Protein AF-A0A930W1B8-F1 (afdb_monomer)

Mean predicted aligned error: 15.98 Å

Organism: NCBI:txid1383

Structure (mmCIF, N/CA/C/O backbone):
data_AF-A0A930W1B8-F1
#
_entry.id   AF-A0A930W1B8-F1
#
loop_
_atom_site.group_PDB
_atom_site.id
_atom_site.type_symbol
_atom_site.label_atom_id
_atom_site.label_alt_id
_atom_site.label_comp_id
_atom_site.label_asym_id
_atom_site.label_entity_id
_atom_site.label_seq_id
_atom_site.pdbx_PDB_ins_code
_atom_site.Cartn_x
_atom_site.Cartn_y
_atom_site.Cartn_z
_atom_site.occupancy
_atom_site.B_iso_or_equiv
_atom_site.auth_seq_id
_atom_site.auth_comp_id
_atom_site.auth_asym_id
_atom_site.auth_atom_id
_atom_site.pdbx_PDB_model_num
ATOM 1 N N . HIS A 1 1 ? -18.025 -25.673 4.861 1.00 32.97 1 HIS A N 1
ATOM 2 C CA . HIS A 1 1 ? -18.994 -24.627 4.471 1.00 32.97 1 HIS A CA 1
ATOM 3 C C . HIS A 1 1 ? -20.123 -24.530 5.494 1.00 32.97 1 HIS A C 1
ATOM 5 O O . HIS A 1 1 ? -21.089 -25.280 5.406 1.00 32.97 1 HIS A O 1
ATOM 11 N N . ARG A 1 2 ? -20.009 -23.642 6.493 1.00 29.73 2 ARG A N 1
ATOM 12 C CA . ARG A 1 2 ? -21.179 -23.238 7.289 1.00 29.73 2 ARG A CA 1
ATOM 13 C C . ARG A 1 2 ? -22.030 -22.339 6.389 1.00 29.73 2 ARG A C 1
ATOM 15 O O . ARG A 1 2 ? -21.543 -21.309 5.940 1.00 29.73 2 ARG A O 1
ATOM 22 N N . LYS A 1 3 ? -23.265 -22.750 6.087 1.00 37.66 3 LYS A N 1
ATOM 23 C CA . LYS A 1 3 ? -24.282 -21.886 5.468 1.00 37.66 3 LYS A CA 1
ATOM 24 C C . LYS A 1 3 ? -24.733 -20.862 6.517 1.00 37.66 3 LYS A C 1
ATOM 26 O O . LYS A 1 3 ? -25.781 -21.028 7.129 1.00 37.66 3 LYS A O 1
ATOM 31 N N . GLY A 1 4 ? -23.884 -19.879 6.801 1.00 34.31 4 GLY A N 1
ATOM 32 C CA . GLY A 1 4 ? -24.271 -18.687 7.548 1.00 34.31 4 GLY A CA 1
ATOM 33 C C . GLY A 1 4 ? -24.991 -17.742 6.597 1.00 34.31 4 GLY A C 1
ATOM 34 O O . GLY A 1 4 ? -24.525 -17.523 5.480 1.00 34.31 4 GLY A O 1
ATOM 35 N N . HIS A 1 5 ? -26.146 -17.230 7.005 1.00 37.12 5 HIS A N 1
ATOM 36 C CA . HIS A 1 5 ? -26.790 -16.131 6.301 1.00 37.12 5 HIS A CA 1
ATOM 37 C C . HIS A 1 5 ? -25.905 -14.896 6.529 1.00 37.12 5 HIS A C 1
ATOM 39 O O . HIS A 1 5 ? -25.802 -14.418 7.655 1.00 37.12 5 HIS A O 1
ATOM 45 N N . VAL A 1 6 ? -25.163 -14.468 5.505 1.00 39.34 6 VAL A N 1
ATOM 46 C CA . VAL A 1 6 ? -24.318 -13.270 5.579 1.00 39.34 6 VAL A CA 1
ATOM 47 C C . VAL A 1 6 ? -25.217 -12.079 5.287 1.00 39.34 6 VAL A C 1
ATOM 49 O O . VAL A 1 6 ? -25.557 -11.831 4.133 1.00 39.34 6 VAL A O 1
ATOM 52 N N . THR A 1 7 ? -25.639 -11.372 6.331 1.00 43.88 7 THR A N 1
ATOM 53 C CA . THR A 1 7 ? -26.307 -10.079 6.176 1.00 43.88 7 THR A CA 1
ATOM 54 C C . THR A 1 7 ? -25.222 -8.999 6.152 1.00 43.88 7 THR A C 1
ATOM 56 O O . THR A 1 7 ? -24.446 -8.929 7.107 1.00 43.88 7 THR A O 1
ATOM 59 N N . PRO A 1 8 ? -25.110 -8.171 5.097 1.00 49.09 8 PRO A N 1
ATOM 60 C CA . PRO A 1 8 ? -24.122 -7.096 5.062 1.00 49.09 8 PRO A CA 1
ATOM 61 C C . PRO A 1 8 ? -24.407 -6.116 6.201 1.00 49.09 8 PRO A C 1
ATOM 63 O O . PRO A 1 8 ? -25.506 -5.574 6.267 1.00 49.09 8 PRO A O 1
ATOM 66 N N . LEU A 1 9 ? -23.448 -5.901 7.104 1.00 50.72 9 LEU A N 1
ATOM 67 C CA . LEU A 1 9 ? -23.672 -5.139 8.337 1.00 50.72 9 LEU A CA 1
ATOM 68 C C . LEU A 1 9 ? -24.147 -3.704 8.067 1.00 50.72 9 LEU A C 1
ATOM 70 O O . LEU A 1 9 ? -25.068 -3.239 8.726 1.00 50.72 9 LEU A O 1
ATOM 74 N N . ARG A 1 10 ? -23.583 -3.036 7.052 1.00 49.62 10 ARG A N 1
ATOM 75 C CA . ARG A 1 10 ? -24.021 -1.700 6.622 1.00 49.62 10 ARG A CA 1
ATOM 76 C C . ARG A 1 10 ? -25.482 -1.696 6.178 1.00 49.62 10 ARG A C 1
ATOM 78 O O . ARG A 1 10 ? -26.271 -0.911 6.680 1.00 49.62 10 ARG A O 1
ATOM 85 N N . LEU A 1 11 ? -25.854 -2.630 5.303 1.00 45.41 11 LEU A N 1
ATOM 86 C CA . LEU A 1 11 ? -27.231 -2.787 4.837 1.00 45.41 11 LEU A CA 1
ATOM 87 C C . LEU A 1 11 ? -28.169 -3.143 6.002 1.00 45.41 11 LEU A C 1
ATOM 89 O O . LEU A 1 11 ? -29.283 -2.647 6.072 1.00 45.41 11 LEU A O 1
ATOM 93 N N . ALA A 1 12 ? -27.725 -3.986 6.936 1.00 53.94 12 ALA A N 1
ATOM 94 C CA . ALA A 1 12 ? -28.495 -4.347 8.120 1.00 53.94 12 ALA A CA 1
ATOM 95 C C . ALA A 1 12 ? -28.700 -3.150 9.056 1.00 53.94 12 ALA A C 1
ATOM 97 O O . ALA A 1 12 ? -29.803 -2.980 9.565 1.00 53.94 12 ALA A O 1
ATOM 98 N N . ALA A 1 13 ? -27.673 -2.319 9.250 1.00 50.09 13 ALA A N 1
ATOM 99 C CA . ALA A 1 13 ? -27.745 -1.094 10.037 1.00 50.09 13 ALA A CA 1
ATOM 100 C C . ALA A 1 13 ? -28.664 -0.060 9.369 1.00 50.09 13 ALA A C 1
ATOM 102 O O . ALA A 1 13 ? -29.562 0.459 10.023 1.00 50.09 13 ALA A O 1
ATOM 103 N N . GLU A 1 14 ? -28.528 0.159 8.057 1.00 51.22 14 GLU A N 1
ATOM 104 C CA . GLU A 1 14 ? -29.413 1.036 7.277 1.00 51.22 14 GLU A CA 1
ATOM 105 C C . GLU A 1 14 ? -30.871 0.538 7.310 1.00 51.22 14 GLU A C 1
ATOM 107 O O . GLU A 1 14 ? -31.788 1.315 7.565 1.00 51.22 14 GLU A O 1
ATOM 112 N N . ILE A 1 15 ? -31.110 -0.768 7.140 1.00 52.81 15 ILE A N 1
ATOM 113 C CA . ILE A 1 15 ? -32.453 -1.367 7.226 1.00 52.81 15 ILE A CA 1
ATOM 114 C C . ILE A 1 15 ? -33.015 -1.276 8.646 1.00 52.81 15 ILE A C 1
ATOM 116 O O . ILE A 1 15 ? -34.201 -0.987 8.803 1.00 52.81 15 ILE A O 1
ATOM 120 N N . ALA A 1 16 ? -32.211 -1.531 9.682 1.00 52.22 16 ALA A N 1
ATOM 121 C CA . ALA A 1 16 ? -32.637 -1.426 11.076 1.00 52.22 16 ALA A CA 1
ATOM 122 C C . ALA A 1 16 ? -33.011 0.017 11.427 1.00 52.22 16 ALA A C 1
ATOM 124 O O . ALA A 1 16 ? -34.062 0.242 12.025 1.00 52.22 16 ALA A O 1
ATOM 125 N N . HIS A 1 17 ? -32.216 0.978 10.963 1.00 47.53 17 HIS A N 1
ATOM 126 C CA . HIS A 1 17 ? -32.459 2.403 11.123 1.00 47.53 17 HIS A CA 1
ATOM 127 C C . HIS A 1 17 ? -33.737 2.856 10.387 1.00 47.53 17 HIS A C 1
ATOM 129 O O . HIS A 1 17 ? -34.634 3.441 10.993 1.00 47.53 17 HIS A O 1
ATOM 135 N N . LEU A 1 18 ? -33.922 2.467 9.120 1.00 50.47 18 LEU A N 1
ATOM 136 C CA . LEU A 1 18 ? -35.170 2.703 8.375 1.00 50.47 18 LEU A CA 1
ATOM 137 C C . LEU A 1 18 ? -36.383 2.017 9.035 1.00 50.47 18 LEU A C 1
ATOM 139 O O . LEU A 1 18 ? -37.495 2.553 9.056 1.00 50.47 18 LEU A O 1
ATOM 143 N N . SER A 1 19 ? -36.178 0.838 9.624 1.00 47.00 19 SER A N 1
ATOM 144 C CA . SER A 1 19 ? -37.201 0.102 10.378 1.00 47.00 19 SER A CA 1
ATOM 145 C C . SER A 1 19 ? -37.527 0.738 11.733 1.00 47.00 19 SER A C 1
ATOM 147 O O . SER A 1 19 ? -38.600 0.473 12.274 1.00 47.00 19 SER A O 1
ATOM 149 N N . ALA A 1 20 ? -36.620 1.533 12.306 1.00 48.44 20 ALA A N 1
ATOM 150 C CA . ALA A 1 20 ? -36.848 2.319 13.515 1.00 48.44 20 ALA A CA 1
ATOM 151 C C . ALA A 1 20 ? -37.601 3.618 13.182 1.00 48.44 20 ALA A C 1
ATOM 153 O O . ALA A 1 20 ? -38.610 3.917 13.821 1.00 48.44 20 ALA A O 1
ATOM 154 N N . LEU A 1 21 ? -37.212 4.310 12.105 1.00 46.50 21 LEU A N 1
ATOM 155 C CA . LEU A 1 21 ? -37.896 5.508 11.598 1.00 46.50 21 LEU A CA 1
ATOM 156 C C . LEU A 1 21 ? -39.360 5.242 11.217 1.00 46.50 21 LEU A C 1
ATOM 158 O O . LEU A 1 21 ? -40.234 6.052 11.505 1.00 46.50 21 LEU A O 1
ATOM 162 N N . THR A 1 22 ? -39.649 4.080 10.626 1.00 46.53 22 THR A N 1
ATOM 163 C CA . THR A 1 22 ? -41.021 3.665 10.266 1.00 46.53 22 THR A CA 1
ATOM 164 C C . THR A 1 22 ? -41.880 3.231 11.460 1.00 46.53 22 THR A C 1
ATOM 166 O O . THR A 1 22 ? -43.101 3.140 11.328 1.00 46.53 22 THR A O 1
ATOM 169 N N . ARG A 1 23 ? -41.271 2.971 12.628 1.00 45.44 23 ARG A N 1
ATOM 170 C CA . ARG A 1 23 ? -41.986 2.743 13.899 1.00 45.44 23 ARG A CA 1
ATOM 171 C C . ARG A 1 23 ? -42.258 4.042 14.662 1.00 45.44 23 ARG A C 1
ATOM 173 O O . ARG A 1 23 ? -43.143 4.049 15.517 1.00 45.44 23 ARG A O 1
ATOM 180 N N . GLY A 1 24 ? -41.539 5.122 14.347 1.00 40.62 24 GLY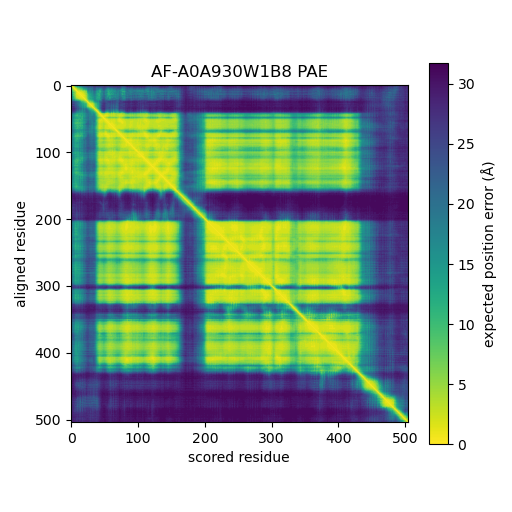 A N 1
ATOM 181 C CA . GLY A 1 24 ? -41.908 6.489 14.714 1.00 40.62 24 GLY A CA 1
ATOM 182 C C . GLY A 1 24 ? -43.128 6.962 13.916 1.00 40.62 24 GLY A C 1
ATOM 183 O O . GLY A 1 24 ? -43.413 6.450 12.835 1.00 40.62 24 GLY A O 1
ATOM 184 N N . SER A 1 25 ? -43.901 7.908 14.460 1.00 41.97 25 SER A N 1
ATOM 185 C CA . SER A 1 25 ? -45.129 8.404 13.819 1.00 41.97 25 SER A CA 1
ATOM 186 C C . SER A 1 25 ? -44.879 8.814 12.361 1.00 41.97 25 SER A C 1
ATOM 188 O O . SER A 1 25 ? -44.047 9.679 12.093 1.00 41.97 25 SER A O 1
ATOM 190 N N . PHE A 1 26 ? -45.658 8.253 11.426 1.00 40.03 26 PHE A N 1
ATOM 191 C CA . PHE A 1 26 ? -45.631 8.559 9.983 1.00 40.03 26 PHE A CA 1
ATOM 192 C C . PHE A 1 26 ? -45.666 10.065 9.661 1.00 40.03 26 PHE A C 1
ATOM 194 O O . PHE A 1 26 ? -45.230 10.484 8.591 1.00 40.03 26 PHE A O 1
ATOM 201 N N . THR A 1 27 ? -46.188 10.882 10.575 1.00 44.50 27 THR A N 1
ATOM 202 C CA . THR A 1 27 ? -46.293 12.336 10.422 1.00 44.50 27 THR A CA 1
ATOM 203 C C . THR A 1 27 ? -44.948 13.058 10.507 1.00 44.50 27 THR A C 1
ATOM 205 O O . THR A 1 27 ? -44.794 14.088 9.862 1.00 44.50 27 THR A O 1
ATOM 208 N N . ASP A 1 28 ? -43.980 12.525 11.257 1.00 40.97 28 ASP A N 1
ATOM 209 C CA . ASP A 1 28 ? -42.672 13.166 11.469 1.00 40.97 28 ASP A CA 1
ATOM 210 C C . ASP A 1 28 ? -41.687 12.818 10.339 1.00 40.97 28 ASP A C 1
ATOM 212 O O . ASP A 1 28 ? -40.976 13.676 9.816 1.00 40.97 28 ASP A O 1
ATOM 216 N N . ALA A 1 29 ? -41.734 11.568 9.864 1.00 40.75 29 ALA A N 1
ATOM 217 C CA . ALA A 1 29 ? -40.941 11.099 8.726 1.00 40.75 29 ALA A CA 1
ATOM 218 C C . ALA A 1 29 ? -41.347 11.778 7.402 1.00 40.75 29 ALA A C 1
ATOM 220 O O . ALA A 1 29 ? -40.489 12.139 6.597 1.00 40.75 29 ALA A O 1
ATOM 221 N N . ALA A 1 30 ? -42.649 12.008 7.188 1.00 39.91 30 ALA A N 1
ATOM 222 C CA . ALA A 1 30 ? -43.148 12.720 6.011 1.00 39.91 30 ALA A CA 1
ATOM 223 C C . ALA A 1 30 ? -42.804 14.223 6.037 1.00 39.91 30 ALA A C 1
ATOM 225 O O . ALA A 1 30 ? -42.541 14.807 4.986 1.00 39.91 30 ALA A O 1
ATOM 226 N N . ALA A 1 31 ? -42.757 14.840 7.224 1.00 41.16 31 ALA A N 1
ATOM 227 C CA . ALA A 1 31 ? -42.352 16.234 7.392 1.00 41.16 31 ALA A CA 1
ATOM 228 C C . ALA A 1 31 ? -40.847 16.439 7.130 1.00 41.16 31 ALA A C 1
ATOM 230 O O . ALA A 1 31 ? -40.484 17.394 6.444 1.00 41.16 31 ALA A O 1
ATOM 231 N N . LYS A 1 32 ? -39.987 15.511 7.584 1.00 41.78 32 LYS A N 1
ATOM 232 C CA . LYS A 1 32 ? -38.547 15.491 7.252 1.00 41.78 32 LYS A CA 1
ATOM 233 C C . LYS A 1 32 ? -38.288 15.256 5.755 1.00 41.78 32 LYS A C 1
ATOM 235 O O . LYS A 1 32 ? -37.392 15.873 5.197 1.00 41.78 32 LYS A O 1
ATOM 240 N N . MET A 1 33 ? -39.090 14.423 5.082 1.00 40.28 33 MET A N 1
ATOM 241 C CA . MET A 1 33 ? -38.938 14.149 3.640 1.00 40.28 33 MET A CA 1
ATOM 242 C C . MET A 1 33 ? -39.377 15.298 2.712 1.00 40.28 33 MET A C 1
ATOM 244 O O . MET A 1 33 ? -38.914 15.353 1.576 1.00 40.28 33 MET A O 1
ATOM 248 N N . MET A 1 34 ? -40.282 16.187 3.144 1.00 38.00 34 MET A N 1
ATOM 249 C CA . MET A 1 34 ? -40.834 17.267 2.300 1.00 38.00 34 MET A CA 1
ATOM 250 C C . MET A 1 34 ? -40.211 18.655 2.544 1.00 38.00 34 MET A C 1
ATOM 252 O O . MET A 1 34 ? -40.557 19.609 1.844 1.00 38.00 34 MET A O 1
ATOM 256 N N . GLY A 1 35 ? -39.304 18.800 3.514 1.00 32.03 35 GLY A N 1
ATOM 257 C CA . GLY A 1 35 ? -38.585 20.049 3.768 1.00 32.03 35 GLY A CA 1
ATOM 258 C C . GLY A 1 35 ? -37.307 20.155 2.934 1.00 32.03 35 GLY A C 1
ATOM 259 O O . GLY A 1 35 ? -36.418 19.329 3.072 1.00 32.03 35 GLY A O 1
ATOM 260 N N . PHE A 1 36 ? -37.171 21.205 2.118 1.00 31.44 36 PHE A N 1
ATOM 261 C CA . PHE A 1 36 ? -35.906 21.619 1.480 1.00 31.44 36 PHE A CA 1
ATOM 262 C C . PHE A 1 36 ? -34.917 22.234 2.505 1.00 31.44 36 PHE A C 1
ATOM 264 O O . PHE A 1 36 ? -34.401 23.333 2.310 1.00 31.44 36 PHE A O 1
ATOM 271 N N . GLY A 1 37 ? -34.703 21.559 3.634 1.00 29.80 37 GLY A N 1
ATOM 272 C CA . GLY A 1 37 ? -33.578 21.767 4.550 1.00 29.80 37 GLY A CA 1
ATOM 273 C C . GLY A 1 37 ? -32.699 20.521 4.495 1.00 29.80 37 GLY A C 1
ATOM 274 O O . GLY A 1 37 ? -33.227 19.464 4.162 1.00 29.80 37 GLY A O 1
ATOM 275 N N . ASP A 1 38 ? -31.391 20.666 4.731 1.00 32.22 38 ASP A N 1
ATOM 276 C CA . ASP A 1 38 ? -30.378 19.604 4.616 1.00 32.22 38 ASP A CA 1
ATOM 277 C C . ASP A 1 38 ? -30.949 18.204 4.864 1.00 32.22 38 ASP A C 1
ATOM 279 O O . ASP A 1 38 ? -31.462 17.911 5.944 1.00 32.22 38 ASP A O 1
ATOM 283 N N . LEU A 1 39 ? -30.848 17.335 3.856 1.00 35.06 39 LEU A N 1
ATOM 284 C CA . LEU A 1 39 ? -31.043 15.897 4.013 1.00 35.06 39 LEU A CA 1
ATOM 285 C C . LEU A 1 39 ? -29.885 15.360 4.871 1.00 35.06 39 LEU A C 1
ATOM 287 O O . LEU A 1 39 ? -29.011 14.650 4.375 1.00 35.06 39 LEU A O 1
ATOM 291 N N . SER A 1 40 ? -29.840 15.729 6.153 1.00 41.69 40 SER A N 1
ATOM 292 C CA . SER A 1 40 ? -29.039 15.033 7.143 1.00 41.69 40 SER A CA 1
ATOM 293 C C . SER A 1 40 ? -29.700 13.674 7.333 1.00 41.69 40 SER A C 1
ATOM 295 O O . SER A 1 40 ? -30.718 13.513 8.006 1.00 41.69 40 SER A O 1
ATOM 297 N N . PHE A 1 41 ? -29.180 12.679 6.622 1.00 52.34 41 PHE A N 1
ATOM 298 C CA . PHE A 1 41 ? -29.508 11.294 6.909 1.00 52.34 41 PHE A CA 1
ATOM 299 C C . PHE A 1 41 ? -29.169 11.052 8.385 1.00 52.34 41 PHE A C 1
ATOM 301 O O . PHE A 1 41 ? -28.015 11.217 8.776 1.00 52.34 41 PHE A O 1
ATOM 308 N N . ASP A 1 42 ? -30.177 10.724 9.201 1.00 62.50 42 ASP A N 1
ATOM 309 C CA . ASP A 1 42 ? -29.968 10.308 10.590 1.00 62.50 42 ASP A CA 1
ATOM 310 C C . ASP A 1 42 ? -28.908 9.174 10.586 1.00 62.50 42 ASP A C 1
ATOM 312 O O . ASP A 1 42 ? -28.970 8.254 9.758 1.00 62.50 42 ASP A O 1
ATOM 316 N N . LEU A 1 43 ? -27.880 9.299 11.433 1.00 76.88 43 LEU A N 1
ATOM 317 C CA . LEU A 1 43 ? -26.720 8.404 11.424 1.00 76.88 43 LEU A CA 1
ATOM 318 C C . LEU A 1 43 ? -27.112 7.011 11.938 1.00 76.88 43 LEU A C 1
ATOM 320 O O . LEU A 1 43 ? -27.993 6.886 12.790 1.00 76.88 43 LEU A O 1
ATOM 324 N N . PRO A 1 44 ? -26.480 5.933 11.437 1.00 82.12 44 PRO A N 1
ATOM 325 C CA . PRO A 1 44 ? -26.893 4.580 11.780 1.00 82.12 44 PRO A CA 1
ATOM 326 C C . PRO A 1 44 ? -26.648 4.298 13.266 1.00 82.12 44 PRO A C 1
ATOM 328 O O . PRO A 1 44 ? -25.505 4.227 13.718 1.00 82.12 44 PRO A O 1
ATOM 331 N N . CYS A 1 45 ? -27.733 4.091 14.012 1.00 85.44 45 CYS A N 1
ATOM 332 C CA . CYS A 1 45 ? -27.714 3.794 15.439 1.00 85.44 45 CYS A CA 1
ATOM 333 C C . CYS A 1 45 ? -28.671 2.650 15.800 1.00 85.44 45 CYS A C 1
ATOM 335 O O . CYS A 1 45 ? -29.661 2.392 15.106 1.00 85.44 45 CYS A O 1
ATOM 337 N N . PHE A 1 46 ? -28.366 1.933 16.879 1.00 84.69 46 PHE A N 1
ATOM 338 C CA . PHE A 1 46 ? -29.247 0.917 17.451 1.00 84.69 46 PHE A CA 1
ATOM 339 C C . PHE A 1 46 ? -29.044 0.796 18.964 1.00 84.69 46 PHE A C 1
ATOM 341 O O . PHE A 1 46 ? -27.984 1.124 19.487 1.00 84.69 46 PHE A O 1
ATOM 348 N N . GLU A 1 47 ? -30.057 0.293 19.668 1.00 86.00 47 GLU A N 1
ATOM 349 C CA . GLU A 1 47 ? -29.994 0.070 21.115 1.00 86.00 47 GLU A CA 1
ATOM 350 C C . GLU A 1 47 ? -29.691 -1.396 21.446 1.00 86.00 47 GLU A C 1
ATOM 352 O O . GLU A 1 47 ? -30.256 -2.321 20.851 1.00 86.00 47 GLU A O 1
ATOM 357 N N . MET A 1 48 ? -28.832 -1.621 22.440 1.00 81.75 48 MET A N 1
ATOM 358 C CA . MET A 1 48 ? -28.559 -2.946 22.995 1.00 81.75 48 MET A CA 1
ATOM 359 C C . MET A 1 48 ? -28.316 -2.848 24.503 1.00 81.75 48 MET A C 1
ATOM 361 O O . MET A 1 48 ? -27.411 -2.145 24.925 1.00 81.75 48 MET A O 1
ATOM 365 N N . GLN A 1 49 ? -29.081 -3.592 25.315 1.00 76.12 49 GLN A N 1
ATOM 366 C CA . GLN A 1 49 ? -28.902 -3.656 26.781 1.00 76.12 49 GLN A CA 1
ATOM 367 C C . GLN A 1 49 ? -28.781 -2.260 27.433 1.00 76.12 49 GLN A C 1
ATOM 369 O O . GLN A 1 49 ? -27.844 -1.984 28.174 1.00 76.12 49 GLN A O 1
ATOM 374 N N . ASP A 1 50 ? -29.737 -1.382 27.115 1.00 83.94 50 ASP A N 1
ATOM 375 C CA . ASP A 1 50 ? -29.828 0.019 27.552 1.00 83.94 50 ASP A CA 1
ATOM 376 C C . ASP A 1 50 ? -28.717 0.961 27.051 1.00 83.94 50 ASP A C 1
ATOM 378 O O . ASP A 1 50 ? -28.692 2.115 27.479 1.00 83.94 50 ASP A O 1
ATOM 382 N N . LEU A 1 51 ? -27.821 0.511 26.167 1.00 86.94 51 LEU A N 1
ATOM 383 C CA . LEU A 1 51 ? -26.784 1.332 25.535 1.00 86.94 51 LEU A CA 1
ATOM 384 C C . LEU A 1 51 ? -27.207 1.755 24.126 1.00 86.94 51 LEU A C 1
ATOM 386 O O . LEU A 1 51 ? -27.652 0.918 23.335 1.00 86.94 51 LEU A O 1
ATOM 390 N N . SER A 1 52 ? -27.014 3.033 23.803 1.00 90.12 52 SER A N 1
ATOM 391 C CA . SER A 1 52 ? -27.110 3.557 22.437 1.00 90.12 52 SER A CA 1
ATOM 392 C C . SER A 1 52 ? -25.786 3.336 21.701 1.00 90.12 52 SER A C 1
ATOM 394 O O . SER A 1 52 ? -24.739 3.811 22.148 1.00 90.12 52 SER A O 1
ATOM 396 N N . ILE A 1 53 ? -25.822 2.611 20.581 1.00 91.25 53 ILE A N 1
ATOM 397 C CA . ILE A 1 53 ? -24.646 2.284 19.769 1.00 91.25 53 ILE A CA 1
ATOM 398 C C . ILE A 1 53 ? -24.763 2.969 18.409 1.00 91.25 53 ILE A C 1
ATOM 400 O O . ILE A 1 53 ? -25.608 2.604 17.590 1.00 91.25 53 ILE A O 1
ATOM 404 N N . GLY A 1 54 ? -23.888 3.941 18.162 1.00 91.75 54 GLY A N 1
ATOM 405 C CA . GLY A 1 54 ? -23.677 4.547 16.853 1.00 91.75 54 GLY A CA 1
ATOM 406 C C . GLY A 1 54 ? -22.707 3.719 16.015 1.00 91.75 54 GLY A C 1
ATOM 407 O O . GLY A 1 54 ? -21.820 3.057 16.552 1.00 91.75 54 GLY A O 1
ATOM 408 N N . VAL A 1 55 ? -22.855 3.748 14.694 1.00 90.81 55 VAL A N 1
ATOM 409 C CA . VAL A 1 55 ? -21.957 3.057 13.761 1.00 90.81 55 VAL A CA 1
ATOM 410 C C . VAL A 1 55 ? -21.334 4.066 12.803 1.00 90.81 55 VAL A C 1
ATOM 412 O O . VAL A 1 55 ? -21.996 4.995 12.341 1.00 90.81 55 VAL A O 1
ATOM 415 N N . ALA A 1 56 ? -20.056 3.873 12.492 1.00 90.44 56 ALA A N 1
ATOM 416 C CA . ALA A 1 56 ? -19.354 4.616 11.457 1.00 90.44 56 ALA A CA 1
ATOM 417 C C . ALA A 1 56 ? -18.391 3.697 10.696 1.00 90.44 56 ALA A C 1
ATOM 419 O O . ALA A 1 56 ? -17.715 2.854 11.280 1.00 90.44 56 ALA A O 1
ATOM 420 N N . PHE A 1 57 ? -18.298 3.886 9.387 1.00 86.56 57 PHE A N 1
ATOM 421 C CA . PHE A 1 57 ? -17.396 3.164 8.489 1.00 86.56 57 PHE A CA 1
ATOM 422 C C . PHE A 1 57 ? -16.300 4.065 7.915 1.00 86.56 57 PHE A C 1
ATOM 424 O O . PHE A 1 57 ? -15.273 3.581 7.441 1.00 86.56 57 PHE A O 1
ATOM 431 N N . THR A 1 58 ? -16.508 5.384 7.944 1.00 86.31 58 THR A N 1
ATOM 432 C CA . THR A 1 58 ? -15.583 6.371 7.376 1.00 86.31 58 THR A CA 1
ATOM 433 C C . THR A 1 58 ? -15.291 7.501 8.358 1.00 86.31 58 THR A C 1
ATOM 435 O O . THR A 1 58 ? -16.070 7.773 9.272 1.00 86.31 58 THR A O 1
ATOM 438 N N . TYR A 1 59 ? -14.189 8.223 8.141 1.00 86.81 59 TYR A N 1
ATOM 439 C CA . TYR A 1 59 ? -13.890 9.431 8.918 1.00 86.81 59 TYR A CA 1
ATOM 440 C C . TYR A 1 59 ? -14.937 10.534 8.732 1.00 86.81 59 TYR A C 1
ATOM 442 O O . TYR A 1 59 ? -15.151 11.324 9.644 1.00 86.81 59 TYR A O 1
ATOM 450 N N . GLN A 1 60 ? -15.600 10.593 7.573 1.00 86.69 60 GLN A N 1
ATOM 451 C CA . GLN A 1 60 ? -16.683 11.550 7.341 1.00 86.69 60 GLN A CA 1
ATOM 452 C C . GLN A 1 60 ? -17.899 11.230 8.211 1.00 86.69 60 GLN A C 1
ATOM 454 O O . GLN A 1 60 ? -18.465 12.138 8.805 1.00 86.69 60 GLN A O 1
ATOM 459 N N . GLU A 1 61 ? -18.250 9.950 8.345 1.00 86.69 61 GLU A N 1
ATOM 460 C CA . GLU A 1 61 ? -19.321 9.514 9.248 1.00 86.69 61 GLU A CA 1
ATOM 461 C C . GLU A 1 61 ? -18.949 9.767 10.716 1.00 86.69 61 GLU A C 1
ATOM 463 O O . GLU A 1 61 ? -19.781 10.260 11.469 1.00 86.69 61 GLU A O 1
ATOM 468 N N . LEU A 1 62 ? -17.692 9.529 11.117 1.00 87.81 62 LEU A N 1
ATOM 469 C CA . LEU A 1 62 ? -17.212 9.899 12.457 1.00 87.81 62 LEU A CA 1
ATOM 470 C C . LEU A 1 62 ? -17.296 11.410 12.720 1.00 87.81 62 LEU A C 1
ATOM 472 O O . LEU A 1 62 ? -17.653 11.812 13.820 1.00 87.81 62 LEU A O 1
ATOM 476 N N . ASN A 1 63 ? -16.981 12.248 11.729 1.00 88.81 63 ASN A N 1
ATOM 477 C CA . ASN A 1 63 ? -17.141 13.697 11.862 1.00 88.81 63 ASN A CA 1
ATOM 478 C C . ASN A 1 63 ? -18.623 14.092 11.940 1.00 88.81 63 ASN A C 1
ATOM 480 O O . ASN A 1 63 ? -18.977 14.924 12.763 1.00 88.81 63 ASN A O 1
ATOM 484 N N . ALA A 1 64 ? -19.498 13.458 11.154 1.00 87.88 64 ALA A N 1
ATOM 485 C CA . ALA A 1 64 ? -20.935 13.728 11.196 1.00 87.88 64 ALA A CA 1
ATOM 486 C C . ALA A 1 64 ? -21.545 13.439 12.579 1.00 87.88 64 ALA A C 1
ATOM 488 O O . ALA A 1 64 ? -22.460 14.142 13.002 1.00 87.88 64 ALA A O 1
ATOM 489 N N . TRP A 1 65 ? -21.010 12.455 13.312 1.00 87.75 65 TRP A N 1
ATOM 490 C CA . TRP A 1 65 ? -21.393 12.181 14.702 1.00 87.75 65 TRP A CA 1
ATOM 491 C C . TRP A 1 65 ? -21.069 13.325 15.675 1.00 87.75 65 TRP A C 1
ATOM 493 O O . TRP A 1 65 ? -21.673 13.389 16.739 1.00 87.75 65 TRP A O 1
ATOM 503 N N . LYS A 1 66 ? -20.152 14.235 15.328 1.00 85.25 66 LYS A N 1
ATOM 504 C CA . LYS A 1 66 ? -19.838 15.431 16.130 1.00 85.25 66 LYS A CA 1
ATOM 505 C C . LYS A 1 66 ? -20.795 16.586 15.866 1.00 85.25 66 LYS A C 1
ATOM 507 O O . LYS A 1 66 ? -21.054 17.386 16.756 1.00 85.25 66 LYS A O 1
ATOM 512 N N . ASP A 1 67 ? -21.301 16.658 14.640 1.00 82.81 67 ASP A N 1
ATOM 513 C CA . ASP A 1 67 ? -22.143 17.758 14.169 1.00 82.81 67 ASP A CA 1
ATOM 514 C C . ASP A 1 67 ? -23.645 17.496 14.393 1.00 82.81 67 ASP A C 1
ATOM 516 O O . ASP A 1 67 ? -24.473 18.375 14.156 1.00 82.81 67 ASP A O 1
ATOM 520 N N . THR A 1 68 ? -24.013 16.284 14.815 1.00 81.75 68 THR A N 1
ATOM 521 C CA . THR A 1 68 ? -25.404 15.873 15.044 1.00 81.75 68 THR A CA 1
ATOM 522 C C . THR A 1 68 ? -25.862 16.143 16.479 1.00 81.75 68 THR A C 1
ATOM 524 O O . THR A 1 68 ? -25.085 16.062 17.425 1.00 81.75 68 THR A O 1
ATOM 527 N N . ASP A 1 69 ? -27.165 16.372 16.653 1.00 76.88 69 ASP A N 1
ATOM 528 C CA . ASP A 1 69 ? -27.811 16.426 17.974 1.00 76.88 69 ASP A CA 1
ATOM 529 C C . ASP A 1 69 ? -28.034 15.020 18.580 1.00 76.88 69 ASP A C 1
ATOM 531 O O . ASP A 1 69 ? -28.488 14.886 19.719 1.00 76.88 69 ASP A O 1
ATOM 535 N N . GLN A 1 70 ? -27.768 13.955 17.813 1.00 79.00 70 GLN A N 1
ATOM 536 C CA . GLN A 1 70 ? -27.887 12.572 18.276 1.00 79.00 70 GLN A CA 1
ATOM 537 C C . GLN A 1 70 ? -26.716 12.186 19.189 1.00 79.00 70 GLN A C 1
ATOM 539 O O . GLN A 1 70 ? -25.559 12.417 18.854 1.00 79.00 70 GLN A O 1
ATOM 544 N N . SER A 1 71 ? -27.003 11.511 20.305 1.00 82.44 71 SER A N 1
ATOM 545 C CA . SER A 1 71 ? -25.977 10.969 21.201 1.00 82.44 71 SER A CA 1
ATOM 546 C C . SER A 1 71 ? -25.906 9.440 21.150 1.00 82.44 71 SER A C 1
ATOM 548 O O . SER A 1 71 ? -26.916 8.737 21.032 1.00 82.44 71 SER A O 1
ATOM 550 N N . ALA A 1 72 ? -24.687 8.920 21.268 1.00 88.94 72 ALA A N 1
ATOM 551 C CA . ALA A 1 72 ? -24.410 7.498 21.416 1.00 88.94 72 ALA A CA 1
ATOM 552 C C . ALA A 1 72 ? -23.530 7.270 22.650 1.00 88.94 72 ALA A C 1
ATOM 554 O O . ALA A 1 72 ? -22.584 8.022 22.887 1.00 88.94 72 ALA A O 1
ATOM 555 N N . ASP A 1 73 ? -23.823 6.221 23.419 1.00 91.50 73 ASP A N 1
ATOM 556 C CA . ASP A 1 73 ? -22.981 5.797 24.544 1.00 91.50 73 ASP A CA 1
ATOM 557 C C . ASP A 1 73 ? -21.688 5.141 24.039 1.00 91.50 73 ASP A C 1
ATOM 559 O O . ASP A 1 73 ? -20.636 5.244 24.674 1.00 91.50 73 ASP A O 1
ATOM 563 N N . ILE A 1 74 ? -21.788 4.454 22.893 1.00 92.94 74 ILE A N 1
ATOM 564 C CA . ILE A 1 74 ? -20.690 3.775 22.207 1.00 92.94 74 ILE A CA 1
ATOM 565 C C . ILE A 1 74 ? -20.747 4.102 20.717 1.00 92.94 74 ILE A C 1
ATOM 567 O O . ILE A 1 74 ? -21.784 3.946 20.074 1.00 92.94 74 ILE A O 1
ATOM 571 N N . LEU A 1 75 ? -19.605 4.456 20.142 1.00 94.12 75 LEU A N 1
ATOM 572 C CA . LEU A 1 75 ? -19.406 4.612 18.712 1.00 94.12 75 LEU A CA 1
ATOM 573 C C . LEU A 1 75 ? -18.559 3.454 18.173 1.00 94.12 75 LEU A C 1
ATOM 575 O O . LEU A 1 75 ? -17.363 3.336 18.450 1.00 94.12 75 LEU A O 1
ATOM 579 N N . LEU A 1 76 ? -19.196 2.582 17.396 1.00 94.00 76 LEU A N 1
ATOM 580 C CA . LEU A 1 76 ? -18.555 1.466 16.716 1.00 94.00 76 LEU A CA 1
ATOM 581 C C . LEU A 1 76 ? -17.981 1.940 15.376 1.00 94.00 76 LEU A C 1
ATOM 583 O O . LEU A 1 76 ? -18.721 2.164 14.417 1.00 94.00 76 LEU A O 1
ATOM 587 N N . TYR A 1 77 ? -16.658 2.053 15.299 1.00 93.94 77 TYR A N 1
ATOM 588 C CA . TYR A 1 77 ? -15.948 2.367 14.064 1.00 93.94 77 TYR A CA 1
ATOM 589 C C . TYR A 1 77 ? -15.457 1.090 13.380 1.00 93.94 77 TYR A C 1
ATOM 591 O O . TYR A 1 77 ? -14.655 0.340 13.930 1.00 93.94 77 TYR A O 1
ATOM 599 N N . LEU A 1 78 ? -15.923 0.840 12.162 1.00 91.94 78 LEU A N 1
ATOM 600 C CA . LEU A 1 78 ? -15.556 -0.325 11.365 1.00 91.94 78 LEU A CA 1
ATOM 601 C C . LEU A 1 78 ? -14.761 0.138 10.153 1.00 91.94 78 LEU A C 1
ATOM 603 O O . LEU A 1 78 ? -15.335 0.524 9.135 1.00 91.94 78 LEU A O 1
ATOM 607 N N . SER A 1 79 ? -13.436 0.108 10.270 1.00 88.19 79 SER A N 1
ATOM 608 C CA . SER A 1 79 ? -12.565 0.621 9.217 1.00 88.19 79 SER A CA 1
ATOM 609 C C . SER A 1 79 ? -12.689 -0.220 7.948 1.00 88.19 79 SER A C 1
ATOM 611 O O . SER A 1 79 ? -12.478 -1.434 7.959 1.00 88.19 79 SER A O 1
ATOM 613 N N . SER A 1 80 ? -12.984 0.438 6.828 1.00 82.00 80 SER A N 1
ATOM 614 C CA . SER A 1 80 ? -12.810 -0.133 5.488 1.00 82.00 80 SER A CA 1
ATOM 615 C C . SER A 1 80 ? -11.525 0.341 4.806 1.00 82.00 80 SER A C 1
ATOM 617 O O . SER A 1 80 ? -11.220 -0.110 3.701 1.00 82.00 80 SER A O 1
ATOM 619 N N . LEU A 1 81 ? -10.783 1.255 5.437 1.00 85.38 81 LEU A N 1
ATOM 620 C CA . LEU A 1 81 ? -9.569 1.849 4.887 1.00 85.38 81 LEU A CA 1
ATOM 621 C C . LEU A 1 81 ? -8.372 0.935 5.149 1.00 85.38 81 LEU A C 1
ATOM 623 O O . LEU A 1 81 ? -8.141 0.515 6.283 1.00 85.38 81 LEU A O 1
ATOM 627 N N . GLY A 1 82 ? -7.625 0.631 4.086 1.00 90.81 82 GLY A N 1
ATOM 628 C CA . GLY A 1 82 ? -6.327 -0.025 4.203 1.00 90.81 82 GLY A CA 1
ATOM 629 C C . GLY A 1 82 ? -5.314 0.869 4.921 1.00 90.81 82 GLY A C 1
ATOM 630 O O . GLY A 1 82 ? -5.529 2.069 5.100 1.00 90.81 82 GLY A O 1
ATOM 631 N N . TYR A 1 83 ? -4.201 0.274 5.327 1.00 95.06 83 TYR A N 1
ATOM 632 C CA . TYR A 1 83 ? -3.075 0.993 5.898 1.00 95.06 83 TYR A CA 1
ATOM 633 C C . TYR A 1 83 ? -2.473 1.957 4.871 1.00 95.06 83 TYR A C 1
ATOM 635 O O . TYR A 1 83 ? -2.186 1.581 3.735 1.00 95.06 83 TYR A O 1
ATOM 643 N N . ILE A 1 84 ? -2.273 3.198 5.303 1.00 93.81 84 ILE A N 1
ATOM 644 C CA . ILE A 1 84 ? -1.693 4.284 4.524 1.00 93.81 84 ILE A CA 1
ATOM 645 C C . ILE A 1 84 ? -0.466 4.797 5.275 1.00 93.81 84 ILE A C 1
ATOM 647 O O . ILE A 1 84 ? -0.564 5.218 6.428 1.00 93.81 84 ILE A O 1
ATOM 651 N N . PHE A 1 85 ? 0.679 4.815 4.598 1.00 92.31 85 PHE A N 1
ATOM 652 C CA . PHE A 1 85 ? 1.986 5.114 5.175 1.00 92.31 85 PHE A CA 1
ATOM 653 C C . PHE A 1 85 ? 2.026 6.464 5.905 1.00 92.31 85 PHE A C 1
ATOM 655 O O . PHE A 1 85 ? 2.481 6.544 7.042 1.00 92.31 85 PHE A O 1
ATOM 662 N N . HIS A 1 86 ? 1.460 7.514 5.304 1.00 88.69 86 HIS A N 1
ATOM 663 C CA . HIS A 1 86 ? 1.437 8.866 5.886 1.00 88.69 86 HIS A CA 1
ATOM 664 C C . HIS A 1 86 ? 0.186 9.190 6.705 1.00 88.69 86 HIS A C 1
ATOM 666 O O . HIS A 1 86 ? -0.011 10.339 7.109 1.00 88.69 86 HIS A O 1
ATOM 672 N N . ASP A 1 87 ? -0.687 8.213 6.954 1.00 90.31 87 ASP A N 1
ATOM 673 C CA . ASP A 1 87 ? -1.886 8.410 7.764 1.00 90.31 87 ASP A CA 1
ATOM 674 C C . ASP A 1 87 ? -1.861 7.523 9.009 1.00 90.31 87 ASP A C 1
ATOM 676 O O . ASP A 1 87 ? -2.334 6.384 9.013 1.00 90.31 87 ASP A O 1
ATOM 680 N N . LYS A 1 88 ? -1.370 8.105 10.108 1.00 88.94 88 LYS A N 1
ATOM 681 C CA . LYS A 1 88 ? -1.308 7.477 11.439 1.00 88.94 88 LYS A CA 1
ATOM 682 C C . LYS A 1 88 ? -2.645 6.898 11.901 1.00 88.94 88 LYS A C 1
ATOM 684 O O . LYS A 1 88 ? -2.652 5.939 12.663 1.00 88.94 88 LYS A O 1
ATOM 689 N N . ASN A 1 89 ? -3.772 7.442 11.438 1.00 90.50 89 ASN A N 1
ATOM 690 C CA . ASN A 1 89 ? -5.094 6.962 11.835 1.00 90.50 89 ASN A CA 1
ATOM 691 C C . ASN A 1 89 ? -5.379 5.557 11.285 1.00 90.50 89 ASN A C 1
ATOM 693 O O . ASN A 1 89 ? -6.062 4.769 11.932 1.00 90.50 89 ASN A O 1
ATOM 697 N N . THR A 1 90 ? -4.808 5.212 10.127 1.00 92.06 90 THR A N 1
ATOM 698 C CA . THR A 1 90 ? -4.971 3.881 9.519 1.00 92.06 90 THR A CA 1
ATOM 699 C C . THR A 1 90 ? -4.170 2.791 10.231 1.00 92.06 90 THR A C 1
ATOM 701 O O . THR A 1 90 ? -4.440 1.606 10.039 1.00 92.06 90 THR A O 1
ATOM 704 N N . ALA A 1 91 ? -3.224 3.176 11.096 1.00 90.56 91 ALA A N 1
ATOM 705 C CA . ALA A 1 91 ? -2.527 2.243 11.972 1.00 90.56 91 ALA A CA 1
ATOM 706 C C . ALA A 1 91 ? -3.353 1.842 13.212 1.00 90.56 91 ALA A C 1
ATOM 708 O O . ALA A 1 91 ? -2.958 0.935 13.944 1.00 90.56 91 ALA A O 1
ATOM 709 N N . MET A 1 92 ? -4.517 2.472 13.421 1.00 91.12 92 MET A N 1
ATOM 710 C CA . MET A 1 92 ? -5.499 2.117 14.450 1.00 91.12 92 MET A CA 1
ATOM 711 C C . MET A 1 92 ? -4.867 2.058 15.849 1.00 91.12 92 MET A C 1
ATOM 713 O O . MET A 1 92 ? -4.178 3.001 16.235 1.00 91.12 92 MET A O 1
ATOM 717 N N . GLY A 1 93 ? -5.086 0.982 16.610 1.00 88.19 93 GLY A N 1
ATOM 718 C CA . GLY A 1 93 ? -4.614 0.807 17.985 1.00 88.19 93 GLY A CA 1
ATOM 719 C C . GLY A 1 93 ? -3.111 1.022 18.146 1.00 88.19 93 GLY A C 1
ATOM 720 O O . GLY A 1 93 ? -2.672 1.592 19.140 1.00 88.19 93 GLY A O 1
ATOM 721 N N . PHE A 1 94 ? -2.341 0.676 17.115 1.00 84.06 94 PHE A N 1
ATOM 722 C CA . PHE A 1 94 ? -0.887 0.760 17.088 1.00 84.06 94 PHE A CA 1
ATOM 723 C C . PHE A 1 94 ? -0.369 2.202 17.219 1.00 84.06 94 PHE A C 1
ATOM 725 O O . PHE A 1 94 ? 0.710 2.420 17.758 1.00 84.06 94 PHE A O 1
ATOM 732 N N . HIS A 1 95 ? -1.153 3.194 16.774 1.00 85.31 95 HIS A N 1
ATOM 733 C CA . HIS A 1 95 ? -0.860 4.625 16.937 1.00 85.31 95 HIS A CA 1
ATOM 734 C C . HIS A 1 95 ? -2.042 5.417 17.519 1.00 85.31 95 HIS A C 1
ATOM 736 O O . HIS A 1 95 ? -2.085 6.642 17.379 1.00 85.31 95 HIS A O 1
ATOM 742 N N . ALA A 1 96 ? -2.991 4.754 18.189 1.00 84.44 96 ALA A N 1
ATOM 743 C CA . ALA A 1 96 ? -4.255 5.371 18.592 1.00 84.44 96 ALA A CA 1
ATOM 744 C C . ALA A 1 96 ? -4.051 6.615 19.470 1.00 84.44 96 ALA A C 1
ATOM 746 O O . ALA A 1 96 ? -4.703 7.630 19.236 1.00 84.44 96 ALA A O 1
ATOM 747 N N . GLU A 1 97 ? -3.090 6.584 20.397 1.00 82.56 97 GLU A N 1
ATOM 748 C CA . GLU A 1 97 ? -2.774 7.703 21.302 1.00 82.56 97 GLU A CA 1
ATOM 749 C C . GLU A 1 97 ? -2.264 8.965 20.578 1.00 82.56 97 GLU A C 1
ATOM 751 O O . GLU A 1 97 ? -2.403 10.073 21.087 1.00 82.56 97 GLU A O 1
ATOM 756 N N . ASN A 1 98 ? -1.706 8.814 19.372 1.00 81.06 98 ASN A N 1
ATOM 757 C CA . ASN A 1 98 ? -1.176 9.905 18.545 1.00 81.06 98 ASN A CA 1
ATOM 758 C C . ASN A 1 98 ? -2.018 10.138 17.276 1.00 81.06 98 ASN A C 1
ATOM 760 O O . ASN A 1 98 ? -1.521 10.665 16.275 1.00 81.06 98 ASN A O 1
ATOM 764 N N . SER A 1 99 ? -3.277 9.704 17.300 1.00 84.62 99 SER A N 1
ATOM 765 C CA . SER A 1 99 ? -4.210 9.752 16.173 1.00 84.62 99 SER A CA 1
ATOM 766 C C . SER A 1 99 ? -5.407 10.663 16.468 1.00 84.62 99 SER A C 1
ATOM 768 O O . SER A 1 99 ? -5.595 11.140 17.588 1.00 84.62 99 SER A O 1
ATOM 770 N N . ARG A 1 100 ? -6.271 10.865 15.468 1.00 89.62 100 ARG A N 1
ATOM 771 C CA . ARG A 1 100 ? -7.521 11.632 15.602 1.00 89.62 100 ARG A CA 1
ATOM 772 C C . ARG A 1 100 ? -8.488 11.058 16.643 1.00 89.62 100 ARG A C 1
ATOM 774 O O . ARG A 1 100 ? -9.334 11.789 17.146 1.00 89.62 100 ARG A O 1
ATOM 781 N N . PHE A 1 101 ? -8.379 9.771 16.976 1.00 91.94 101 PHE A N 1
ATOM 782 C CA . PHE A 1 101 ? -9.350 9.108 17.847 1.00 91.94 101 PHE A CA 1
ATOM 783 C C . PHE A 1 101 ? -9.368 9.692 19.265 1.00 91.94 101 PHE A C 1
ATOM 785 O O . PHE A 1 101 ? -10.445 9.820 19.832 1.00 91.94 101 PHE A O 1
ATOM 792 N N . VAL A 1 102 ? -8.223 10.158 19.781 1.00 91.00 102 VAL A N 1
ATOM 793 C CA . VAL A 1 102 ? -8.149 10.823 21.096 1.00 91.00 102 VAL A CA 1
ATOM 794 C C . VAL A 1 102 ? -8.905 12.149 21.098 1.00 91.00 102 VAL A C 1
ATOM 796 O O . VAL A 1 102 ? -9.600 12.468 22.059 1.00 91.00 102 VAL A O 1
ATOM 799 N N . SER A 1 103 ? -8.781 12.953 20.037 1.00 88.94 103 SER A N 1
ATOM 800 C CA . SER A 1 103 ? -9.561 14.192 19.938 1.00 88.94 103 SER A CA 1
ATOM 801 C C . SER A 1 103 ? -11.050 13.908 19.762 1.00 88.94 103 SER A C 1
ATOM 803 O O . SER A 1 103 ? -11.867 14.611 20.344 1.00 88.94 103 SER A O 1
ATOM 805 N N . ASP A 1 104 ? -11.399 12.866 19.004 1.00 89.75 104 ASP A N 1
ATOM 806 C CA . ASP A 1 104 ? -12.790 12.500 18.745 1.00 89.75 104 ASP A CA 1
ATOM 807 C C . ASP A 1 104 ? -13.517 12.051 20.015 1.00 89.75 104 ASP A C 1
ATOM 809 O O . ASP A 1 104 ? -14.613 12.538 20.277 1.00 89.75 104 ASP A O 1
ATOM 813 N N . THR A 1 105 ? -12.918 11.168 20.822 1.00 89.56 105 THR A N 1
ATOM 814 C CA . THR A 1 105 ? -13.525 10.728 22.089 1.00 89.56 105 THR A CA 1
ATOM 815 C C . THR A 1 105 ? -13.705 11.887 23.057 1.00 89.56 105 THR A C 1
ATOM 817 O O . THR A 1 105 ? -14.783 12.033 23.619 1.00 89.56 105 THR A O 1
ATOM 820 N N . ASN A 1 106 ? -12.685 12.741 23.205 1.00 87.69 106 ASN A N 1
ATOM 821 C CA . ASN A 1 106 ? -12.726 13.878 24.127 1.00 87.69 106 ASN A CA 1
ATOM 822 C C . ASN A 1 106 ? -13.803 14.906 23.756 1.00 87.69 106 ASN A C 1
ATOM 824 O O . ASN A 1 106 ? -14.360 15.559 24.634 1.00 87.69 106 ASN A O 1
ATOM 828 N N . GLU A 1 107 ? -14.073 15.073 22.462 1.00 88.94 107 GLU A N 1
ATOM 829 C CA . GLU A 1 107 ? -15.105 15.982 21.963 1.00 88.94 107 GLU A CA 1
ATOM 830 C C . GLU A 1 107 ? -16.511 15.384 22.097 1.00 88.94 107 GLU A C 1
ATOM 832 O O . GLU A 1 107 ? -17.436 16.078 22.512 1.00 88.94 107 GLU A O 1
ATOM 837 N N . LEU A 1 108 ? -16.667 14.093 21.790 1.00 87.50 108 LEU A N 1
ATOM 838 C CA . LEU A 1 108 ? -17.958 13.401 21.821 1.00 87.50 108 LEU A CA 1
ATOM 839 C C . LEU A 1 108 ? -18.377 12.937 23.224 1.00 87.50 108 LEU A C 1
ATOM 841 O O . LEU A 1 108 ? -19.561 12.719 23.466 1.00 87.50 108 LEU A O 1
ATOM 845 N N . GLY A 1 109 ? -17.425 12.720 24.135 1.00 89.44 109 GLY A N 1
ATOM 846 C CA . GLY A 1 109 ? -17.682 12.114 25.443 1.00 89.44 109 GLY A CA 1
ATOM 847 C C . GLY A 1 109 ? -18.227 10.681 25.355 1.00 89.44 109 GLY A C 1
ATOM 848 O O . GLY A 1 109 ? -18.946 10.239 26.251 1.00 89.44 109 GLY A O 1
ATOM 849 N N . THR A 1 110 ? -17.904 9.955 24.281 1.00 91.19 110 THR A N 1
ATOM 850 C CA . THR A 1 110 ? -18.407 8.602 23.992 1.00 91.19 110 THR A CA 1
ATOM 851 C C . THR A 1 110 ? -17.274 7.584 23.936 1.00 91.19 110 THR A C 1
ATOM 853 O O . THR A 1 110 ? -16.129 7.926 23.630 1.00 91.19 110 THR A O 1
ATOM 856 N N . TRP A 1 111 ? -17.583 6.316 24.203 1.00 94.00 111 TRP A N 1
ATOM 857 C CA . TRP A 1 111 ? -16.631 5.235 23.959 1.00 94.00 111 TRP A CA 1
ATOM 858 C C . TRP A 1 111 ? -16.422 5.050 22.459 1.00 94.00 111 TRP A C 1
ATOM 860 O O . TRP A 1 111 ? -17.393 4.977 21.714 1.00 94.00 111 TRP A O 1
ATOM 870 N N . ILE A 1 112 ? -15.179 4.874 22.011 1.00 94.31 112 ILE A N 1
ATOM 871 C CA . ILE A 1 112 ? -14.902 4.430 20.639 1.00 94.31 112 ILE A CA 1
ATOM 872 C C . ILE A 1 112 ? -14.440 2.978 20.670 1.00 94.31 112 ILE A C 1
ATOM 874 O O . ILE A 1 112 ? -13.423 2.643 21.277 1.00 94.31 112 ILE A O 1
ATOM 878 N N . VAL A 1 113 ? -15.183 2.119 19.975 1.00 95.06 113 VAL A N 1
ATOM 879 C CA . VAL A 1 113 ? -14.814 0.724 19.714 1.00 95.06 113 VAL A CA 1
ATOM 880 C C . VAL A 1 113 ? -14.468 0.619 18.239 1.00 95.06 113 VAL A C 1
ATOM 882 O O . VAL A 1 113 ? -15.343 0.685 17.381 1.00 95.06 113 VAL A O 1
ATOM 885 N N . ALA A 1 114 ? -13.185 0.481 17.931 1.00 94.56 114 ALA A N 1
ATOM 886 C CA . ALA A 1 114 ? -12.680 0.506 16.570 1.00 94.56 114 ALA A CA 1
ATOM 887 C C . ALA A 1 114 ? -12.208 -0.886 16.141 1.00 94.56 114 ALA A C 1
ATOM 889 O O . ALA A 1 114 ? -11.239 -1.417 16.684 1.00 94.56 114 ALA A O 1
ATOM 890 N N . ALA A 1 115 ? -12.867 -1.469 15.141 1.00 93.88 115 ALA A N 1
ATOM 891 C CA . ALA A 1 115 ? -12.465 -2.736 14.547 1.00 93.88 115 ALA A CA 1
ATOM 892 C C . ALA A 1 115 ? -11.804 -2.511 13.184 1.00 93.88 115 ALA A C 1
ATOM 894 O O . ALA A 1 115 ? -12.344 -1.815 12.319 1.00 93.88 115 ALA A O 1
ATOM 895 N N . ASN A 1 116 ? -10.644 -3.134 12.990 1.00 93.31 116 ASN A N 1
ATOM 896 C CA . ASN A 1 116 ? -9.894 -3.105 11.741 1.00 93.31 116 ASN A CA 1
ATOM 897 C C . ASN A 1 116 ? -9.702 -4.530 11.204 1.00 93.31 116 ASN A C 1
ATOM 899 O O . ASN A 1 116 ? -9.335 -5.418 11.981 1.00 93.31 116 ASN A O 1
ATOM 903 N N . PRO A 1 117 ? -9.887 -4.768 9.895 1.00 92.88 117 PRO A N 1
ATOM 904 C CA . PRO A 1 117 ? -9.466 -6.013 9.267 1.00 92.88 117 PRO A CA 1
ATOM 905 C C . PRO A 1 117 ? -7.951 -6.228 9.387 1.00 92.88 117 PRO A C 1
ATOM 907 O O . PRO A 1 117 ? -7.191 -5.301 9.668 1.00 92.88 117 PRO A O 1
ATOM 910 N N . VAL A 1 118 ? -7.497 -7.449 9.114 1.00 95.12 118 VAL A N 1
ATOM 911 C CA . VAL A 1 118 ? -6.074 -7.777 8.976 1.00 95.12 118 VAL A CA 1
ATOM 912 C C . VAL A 1 118 ? -5.860 -8.660 7.749 1.00 95.12 118 VAL A C 1
ATOM 914 O O . VAL A 1 118 ? -6.694 -9.508 7.437 1.00 95.12 118 VAL A O 1
ATOM 917 N N . GLY A 1 119 ? -4.756 -8.448 7.034 1.00 94.81 119 GLY A N 1
ATOM 918 C CA . GLY A 1 119 ? -4.388 -9.195 5.832 1.00 94.81 119 GLY A CA 1
ATOM 919 C C . GLY A 1 119 ? -4.453 -8.354 4.557 1.00 94.81 119 GLY A C 1
ATOM 920 O O . GLY A 1 119 ? -4.275 -7.142 4.591 1.00 94.81 119 GLY A O 1
ATOM 921 N N . LEU A 1 120 ? -4.673 -9.004 3.415 1.00 94.50 120 LEU A N 1
ATOM 922 C CA . LEU A 1 120 ? -4.754 -8.359 2.100 1.00 94.50 120 LEU A CA 1
ATOM 923 C C . LEU A 1 120 ? -6.156 -8.546 1.520 1.00 94.50 120 LEU A C 1
ATOM 925 O O . LEU A 1 120 ? -6.670 -9.666 1.512 1.00 94.50 120 LEU A O 1
ATOM 929 N N . TYR A 1 121 ? -6.742 -7.474 0.989 1.00 91.94 121 TYR A N 1
ATOM 930 C CA . TYR A 1 121 ? -7.957 -7.537 0.182 1.00 91.94 121 TYR A CA 1
ATOM 931 C C . TYR A 1 121 ? -7.776 -6.721 -1.099 1.00 91.94 121 TYR A C 1
ATOM 933 O O . TYR A 1 121 ? -7.583 -5.505 -1.066 1.00 91.94 121 T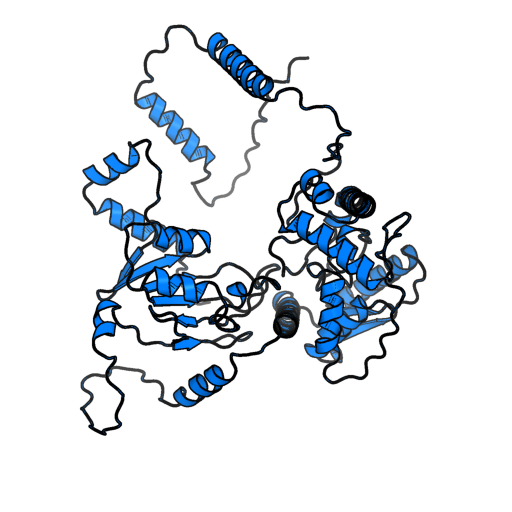YR A O 1
ATOM 941 N N . GLY A 1 122 ? -7.813 -7.403 -2.246 1.00 89.88 122 GLY A N 1
ATOM 942 C CA . GLY A 1 122 ? -7.449 -6.795 -3.524 1.00 89.88 122 GLY A CA 1
ATOM 943 C C . GLY A 1 122 ? -5.993 -6.326 -3.496 1.00 89.88 122 GLY A C 1
ATOM 944 O O . GLY A 1 122 ? -5.080 -7.145 -3.489 1.00 89.88 122 GLY A O 1
ATOM 945 N N . THR A 1 123 ? -5.792 -5.010 -3.472 1.00 92.00 123 THR A N 1
ATOM 946 C CA . THR A 1 123 ? -4.474 -4.359 -3.378 1.00 92.00 123 THR A CA 1
ATOM 947 C C . THR A 1 123 ? -4.202 -3.702 -2.028 1.00 92.00 123 THR A C 1
ATOM 949 O O . THR A 1 123 ? -3.100 -3.210 -1.805 1.00 92.00 123 THR A O 1
ATOM 952 N N . HIS A 1 124 ? -5.193 -3.666 -1.140 1.00 94.12 124 HIS A N 1
ATOM 953 C CA . HIS A 1 124 ? -5.116 -2.938 0.119 1.00 94.12 124 HIS A CA 1
ATOM 954 C C . HIS A 1 124 ? -4.668 -3.872 1.238 1.00 94.12 124 HIS A C 1
ATOM 956 O O . HIS A 1 124 ? -5.244 -4.949 1.430 1.00 94.12 124 HIS A O 1
ATOM 962 N N . VAL A 1 125 ? -3.649 -3.447 1.981 1.00 96.19 125 VAL A N 1
ATOM 963 C CA . VAL A 1 125 ? -3.160 -4.157 3.164 1.00 96.19 125 VAL A CA 1
ATOM 964 C C . VAL A 1 125 ? -3.830 -3.583 4.401 1.00 96.19 125 VAL A C 1
ATOM 966 O O . VAL A 1 125 ? -3.888 -2.374 4.580 1.00 96.19 125 VAL A O 1
ATOM 969 N N . TYR A 1 126 ? -4.305 -4.452 5.279 1.00 95.31 126 TYR A N 1
ATOM 970 C CA . TYR A 1 126 ? -4.891 -4.103 6.560 1.00 95.31 126 TYR A CA 1
ATOM 971 C C . TYR A 1 126 ? -4.035 -4.700 7.669 1.00 95.31 126 TYR A C 1
ATOM 973 O O . TYR A 1 126 ? -3.670 -5.875 7.614 1.00 95.31 126 TYR A O 1
ATOM 981 N N . ILE A 1 127 ? -3.706 -3.899 8.679 1.00 95.00 127 ILE A N 1
ATOM 982 C CA . ILE A 1 127 ? -2.749 -4.301 9.717 1.00 95.00 127 ILE A CA 1
ATOM 983 C C . ILE A 1 127 ? -3.417 -4.742 11.025 1.00 95.00 127 ILE A C 1
ATOM 985 O O . ILE A 1 127 ? -2.714 -5.001 11.994 1.00 95.00 127 ILE A O 1
ATOM 989 N N . GLY A 1 128 ? -4.747 -4.841 11.090 1.00 94.19 128 GLY A N 1
ATOM 990 C CA . GLY A 1 128 ? -5.446 -5.176 12.330 1.00 94.19 128 GLY A CA 1
ATOM 991 C C . GLY A 1 128 ? -5.299 -4.065 13.365 1.00 94.19 128 GLY A C 1
ATOM 992 O O . GLY A 1 128 ? -5.539 -2.897 13.060 1.00 94.19 128 GLY A O 1
ATOM 993 N N . SER A 1 129 ? -4.899 -4.422 14.586 1.00 93.81 129 SER A N 1
ATOM 994 C CA . SER A 1 129 ? -4.787 -3.477 15.702 1.00 93.81 129 SER A CA 1
ATOM 995 C C . SER A 1 129 ? -6.112 -2.772 16.030 1.00 93.81 129 SER A C 1
ATOM 997 O O . SER A 1 129 ? -6.208 -1.552 16.149 1.00 93.81 129 SER A O 1
ATOM 999 N N . SER A 1 130 ? -7.175 -3.567 16.155 1.00 94.75 130 SER A N 1
ATOM 1000 C CA . SER A 1 130 ? -8.463 -3.091 16.678 1.00 94.75 130 SER A CA 1
ATOM 1001 C C . SER A 1 130 ? -8.296 -2.579 18.112 1.00 94.75 130 SER A C 1
ATOM 1003 O O . SER A 1 130 ? -7.462 -3.105 18.846 1.00 94.75 130 SER A O 1
ATOM 1005 N N . PHE A 1 131 ? -9.069 -1.584 18.541 1.00 94.88 131 PHE A N 1
ATOM 1006 C CA . PHE A 1 131 ? -8.899 -0.987 19.866 1.00 94.88 131 PHE A CA 1
ATOM 1007 C C . PHE A 1 131 ? -10.203 -0.504 20.499 1.00 94.88 131 PHE A C 1
ATOM 1009 O O . PHE A 1 131 ? -11.211 -0.307 19.820 1.00 94.88 131 PHE A O 1
ATOM 1016 N N . VAL A 1 132 ? -10.156 -0.284 21.814 1.00 95.06 132 VAL A N 1
ATOM 1017 C CA . VAL A 1 132 ? -11.236 0.330 22.595 1.00 95.06 132 VAL A CA 1
ATOM 1018 C C . VAL A 1 132 ? -10.688 1.522 23.367 1.00 95.06 132 VAL A C 1
ATOM 1020 O O . VAL A 1 132 ? -9.679 1.404 24.069 1.00 95.06 132 VAL A O 1
ATOM 1023 N N . MET A 1 133 ? -11.363 2.662 23.251 1.00 93.50 133 MET A N 1
ATOM 1024 C CA . MET A 1 133 ? -10.979 3.925 23.872 1.00 93.50 133 MET A CA 1
ATOM 1025 C C . MET A 1 133 ? -12.124 4.494 24.710 1.00 93.50 133 MET A C 1
ATOM 1027 O O . MET A 1 133 ? -13.283 4.473 24.291 1.00 93.50 133 MET A O 1
ATOM 1031 N N . THR A 1 134 ? -11.783 4.985 25.897 1.00 92.38 134 THR A N 1
ATOM 1032 C CA . THR A 1 134 ? -12.716 5.621 26.83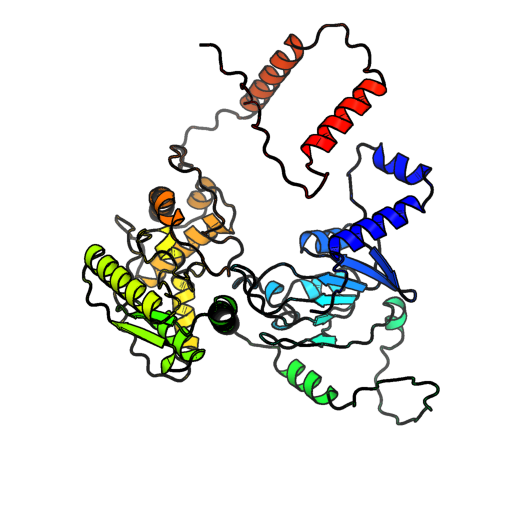2 1.00 92.38 134 THR A CA 1
ATOM 1033 C C . THR A 1 134 ? -13.158 7.006 26.344 1.00 92.38 134 THR A C 1
ATOM 1035 O O . THR A 1 134 ? -12.460 7.623 25.534 1.00 92.38 134 THR A O 1
ATOM 1038 N N . PRO A 1 135 ? -14.262 7.548 26.895 1.00 92.31 135 PRO A N 1
ATOM 1039 C CA . PRO A 1 135 ? -14.701 8.923 26.649 1.00 92.31 135 PRO A CA 1
ATOM 1040 C C . PRO A 1 135 ? -13.634 10.004 26.882 1.00 92.31 135 PRO A C 1
ATOM 1042 O O . PRO A 1 135 ? -13.628 11.013 26.189 1.00 92.31 135 PRO A O 1
ATOM 1045 N N . ASP A 1 136 ? -12.700 9.797 27.815 1.00 89.25 136 ASP A N 1
ATOM 1046 C CA . ASP A 1 136 ? -11.589 10.719 28.102 1.00 89.25 136 ASP A CA 1
ATOM 1047 C C . ASP A 1 136 ? -10.339 10.479 27.226 1.00 89.25 136 ASP A C 1
ATOM 1049 O O . ASP A 1 136 ? -9.264 11.020 27.487 1.00 89.25 136 ASP A O 1
ATOM 1053 N N . GLY A 1 137 ? -10.455 9.653 26.180 1.00 88.88 137 GLY A N 1
ATOM 1054 C CA . GLY A 1 137 ? -9.390 9.418 25.202 1.00 88.88 137 GLY A CA 1
ATOM 1055 C C . GLY A 1 137 ? -8.275 8.487 25.661 1.00 88.88 137 GLY A C 1
ATOM 1056 O O . GLY A 1 137 ? -7.182 8.518 25.094 1.00 88.88 137 GLY A O 1
ATOM 1057 N N . ARG A 1 138 ? -8.524 7.638 26.664 1.00 89.75 138 ARG A N 1
ATOM 1058 C CA . ARG A 1 138 ? -7.559 6.635 27.132 1.00 89.75 138 ARG A CA 1
ATOM 1059 C C . ARG A 1 138 ? -7.796 5.292 26.453 1.00 89.75 138 ARG A C 1
ATOM 1061 O O . ARG A 1 138 ? -8.910 4.772 26.406 1.00 89.75 138 ARG A O 1
ATOM 1068 N N . LEU A 1 139 ? -6.719 4.688 25.962 1.00 90.44 139 LEU A N 1
ATOM 1069 C CA . LEU A 1 139 ? -6.756 3.352 25.376 1.00 90.44 139 LEU A CA 1
ATOM 1070 C C . LEU A 1 139 ? -6.968 2.299 26.477 1.00 90.44 139 LEU A C 1
ATOM 1072 O O . LEU A 1 139 ? -6.149 2.169 27.386 1.00 90.44 139 LEU A O 1
ATOM 1076 N N . THR A 1 140 ? -8.063 1.542 26.407 1.00 90.56 140 THR A N 1
ATOM 1077 C CA . THR A 1 140 ? -8.373 0.481 27.387 1.00 90.56 140 THR A CA 1
ATOM 1078 C C . THR A 1 140 ? -7.817 -0.861 26.941 1.00 90.56 140 THR A C 1
ATOM 1080 O O . THR A 1 140 ? -7.232 -1.598 27.734 1.00 90.56 140 THR A O 1
ATOM 1083 N N . SER A 1 141 ? -7.977 -1.172 25.658 1.00 90.06 141 SER A N 1
ATOM 1084 C CA . SER A 1 141 ? -7.508 -2.413 25.058 1.00 90.06 141 SER A CA 1
ATOM 1085 C C . SER A 1 141 ? -7.081 -2.178 23.614 1.00 90.06 141 SER A C 1
ATOM 1087 O O . SER A 1 141 ? -7.578 -1.278 22.932 1.00 90.06 141 SER A O 1
ATOM 1089 N N . CYS A 1 142 ? -6.134 -2.990 23.160 1.00 92.94 142 CYS A N 1
ATOM 1090 C CA . CYS A 1 142 ? -5.606 -2.960 21.807 1.00 92.94 142 CYS A CA 1
ATOM 1091 C C . CYS A 1 142 ? -5.278 -4.389 21.384 1.00 92.94 142 CYS A C 1
ATOM 1093 O O . CYS A 1 142 ? -4.599 -5.111 22.111 1.00 92.94 142 CYS A O 1
ATOM 1095 N N . GLY A 1 143 ? -5.762 -4.783 20.214 1.00 91.88 143 GLY A N 1
ATOM 1096 C CA . GLY A 1 143 ? -5.411 -6.041 19.580 1.00 91.88 143 GLY A CA 1
ATOM 1097 C C . GLY A 1 143 ? -4.040 -5.966 18.929 1.00 91.88 143 GLY A C 1
ATOM 1098 O O . GLY A 1 143 ? -3.502 -4.882 18.669 1.00 91.88 143 GLY A O 1
ATOM 1099 N N . LYS A 1 144 ? -3.488 -7.134 18.623 1.00 92.00 144 LYS A N 1
ATOM 1100 C CA . LYS A 1 144 ? -2.208 -7.251 17.929 1.00 92.00 144 LYS A CA 1
ATOM 1101 C C . LYS A 1 144 ? -2.275 -6.650 16.525 1.00 92.00 144 LYS A C 1
ATOM 1103 O O . LYS A 1 144 ? -3.278 -6.756 15.816 1.00 92.00 144 LYS A O 1
ATOM 1108 N N . ALA A 1 145 ? -1.174 -6.028 16.115 1.00 92.25 145 ALA A N 1
ATOM 1109 C CA . ALA A 1 145 ? -0.963 -5.631 14.730 1.00 92.25 145 ALA A CA 1
ATOM 1110 C C . ALA A 1 145 ? -0.404 -6.808 13.913 1.00 92.25 145 ALA A C 1
ATOM 1112 O O . ALA A 1 145 ? 0.366 -7.616 14.428 1.00 92.25 145 ALA A O 1
ATOM 1113 N N . PHE A 1 146 ? -0.758 -6.863 12.629 1.00 95.12 146 PHE A N 1
ATOM 1114 C CA . PHE A 1 146 ? -0.313 -7.840 11.624 1.00 95.12 146 PHE A CA 1
ATOM 1115 C C . PHE A 1 146 ? -0.725 -9.304 11.871 1.00 95.12 146 PHE A C 1
ATOM 1117 O O . PHE A 1 146 ? -0.313 -10.186 11.118 1.00 95.12 146 PHE A O 1
ATOM 1124 N N . GLU A 1 147 ? -1.569 -9.568 12.870 1.00 91.75 147 GLU A N 1
ATOM 1125 C CA . GLU A 1 147 ? -2.065 -10.901 13.228 1.00 91.75 147 GLU A CA 1
ATOM 1126 C C . GLU A 1 147 ? -3.590 -10.884 13.420 1.00 91.75 147 GLU A C 1
ATOM 1128 O O . GLU A 1 147 ? -4.169 -9.861 13.787 1.00 91.75 147 GLU A O 1
ATOM 1133 N N . GLU A 1 148 ? -4.249 -12.021 13.175 1.00 92.44 148 GLU A N 1
ATOM 1134 C CA . GLU A 1 148 ? -5.649 -12.206 13.571 1.00 92.44 148 GLU A CA 1
ATOM 1135 C 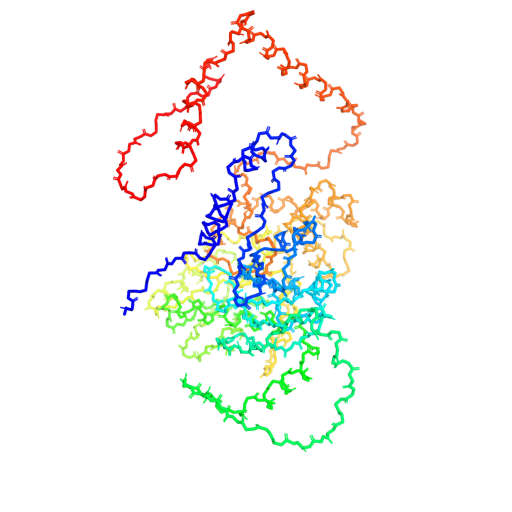C . GLU A 1 148 ? -5.747 -12.283 15.095 1.00 92.44 148 GLU A C 1
ATOM 1137 O O . GLU A 1 148 ? -5.034 -13.057 15.736 1.00 92.44 148 GLU A O 1
ATOM 1142 N N . ASP A 1 149 ? -6.648 -11.489 15.669 1.00 91.56 149 ASP A N 1
ATOM 1143 C CA . ASP A 1 149 ? -6.797 -11.364 17.114 1.00 91.56 149 ASP A CA 1
ATOM 1144 C C . ASP A 1 149 ? -8.260 -11.116 17.509 1.00 91.56 149 ASP A C 1
ATOM 1146 O O . ASP A 1 149 ? -9.071 -10.656 16.699 1.00 91.56 149 ASP A O 1
ATOM 1150 N N . LEU A 1 150 ? -8.600 -11.425 18.761 1.00 89.94 150 LEU A N 1
ATOM 1151 C CA . LEU A 1 150 ? -9.924 -11.204 19.336 1.00 89.94 150 LEU A CA 1
ATOM 1152 C C . LEU A 1 150 ? -9.790 -10.554 20.714 1.00 89.94 150 LEU A C 1
ATOM 1154 O O . LEU A 1 150 ? -9.326 -11.177 21.665 1.00 89.94 150 LEU A O 1
ATOM 1158 N N . VAL A 1 151 ? -10.254 -9.310 20.820 1.00 88.88 151 VAL A N 1
ATOM 1159 C CA . VAL A 1 151 ? -10.149 -8.491 22.033 1.00 88.88 151 VAL A CA 1
ATOM 1160 C C . VAL A 1 151 ? -11.499 -8.425 22.742 1.00 88.88 151 VAL A C 1
ATOM 1162 O O . VAL A 1 151 ? -12.531 -8.214 22.106 1.00 88.88 151 VAL A O 1
ATOM 1165 N N . PHE A 1 152 ? -11.484 -8.566 24.066 1.00 88.88 152 PHE A N 1
ATOM 1166 C CA . PHE A 1 152 ? -12.656 -8.396 24.926 1.00 88.88 152 PHE A CA 1
ATOM 1167 C C . PHE A 1 152 ? -12.484 -7.152 25.793 1.00 88.88 152 PHE A C 1
ATOM 1169 O O . PHE A 1 152 ? -11.383 -6.857 26.264 1.00 88.88 152 PHE A O 1
ATOM 1176 N N . SER A 1 153 ? -13.557 -6.391 25.992 1.00 88.12 153 SER A N 1
ATOM 1177 C CA . SER A 1 153 ? -13.550 -5.212 26.859 1.00 88.12 153 SER A CA 1
ATOM 1178 C C . SER A 1 153 ? -14.925 -4.993 27.461 1.00 88.12 153 SER A C 1
ATOM 1180 O O . SER A 1 153 ? -15.930 -5.057 26.753 1.00 88.12 153 SER A O 1
ATOM 1182 N N . ASP A 1 154 ? -14.940 -4.729 28.761 1.00 88.94 154 ASP A N 1
ATOM 1183 C CA . ASP A 1 154 ? -16.150 -4.399 29.500 1.00 88.94 154 ASP A CA 1
ATOM 1184 C C . ASP A 1 154 ? -16.383 -2.887 29.421 1.00 88.94 154 ASP A C 1
ATOM 1186 O O . ASP A 1 154 ? -15.498 -2.094 29.742 1.00 88.94 154 ASP A O 1
ATOM 1190 N N . LEU A 1 155 ? -17.570 -2.496 28.956 1.00 87.62 155 LEU A N 1
ATOM 1191 C CA . LEU A 1 155 ? -17.955 -1.103 28.727 1.00 87.62 155 LEU A CA 1
ATOM 1192 C C . LEU A 1 155 ? -19.019 -0.689 29.748 1.00 87.62 155 LEU A C 1
ATOM 1194 O O . LEU A 1 155 ? -19.935 -1.457 30.045 1.00 87.62 155 LEU A O 1
ATOM 1198 N N . SER A 1 156 ? -18.921 0.538 30.256 1.00 79.88 156 SER A N 1
ATOM 1199 C CA . SER A 1 156 ? -19.906 1.150 31.155 1.00 79.88 156 SER A CA 1
ATOM 1200 C C . SER A 1 156 ? -20.494 2.410 30.532 1.00 79.88 156 SER A C 1
ATOM 1202 O O . SER A 1 156 ? -19.856 3.044 29.690 1.00 79.88 156 SER A O 1
ATOM 1204 N N . LYS A 1 157 ? -21.691 2.821 30.967 1.00 78.88 157 LYS A N 1
ATOM 1205 C CA . LYS A 1 157 ? -22.281 4.071 30.481 1.00 78.88 157 LYS A CA 1
ATOM 1206 C C . LYS A 1 157 ? -21.380 5.267 30.807 1.00 78.88 157 LYS A C 1
ATOM 1208 O O . LYS A 1 157 ? -20.870 5.331 31.928 1.00 78.88 157 LYS A O 1
ATOM 1213 N N . PRO A 1 158 ? -21.236 6.240 29.889 1.00 71.19 158 PRO A N 1
ATOM 1214 C CA . PRO A 1 158 ? -20.454 7.450 30.145 1.00 71.19 158 PRO A CA 1
ATOM 1215 C C . PRO A 1 158 ? -20.937 8.239 31.375 1.00 71.19 158 PRO A C 1
ATOM 1217 O O . PRO A 1 158 ? -20.133 8.834 32.089 1.00 71.19 158 PRO A O 1
ATOM 1220 N N . SER A 1 159 ? -22.240 8.194 31.687 1.00 64.56 159 SER A N 1
ATOM 1221 C CA . SER A 1 159 ? -22.812 8.821 32.889 1.00 64.56 159 SER A CA 1
ATOM 1222 C C . SER A 1 159 ? -22.371 8.174 34.205 1.00 64.56 159 SER A C 1
ATOM 1224 O O . SER A 1 159 ? -22.443 8.809 35.254 1.00 64.56 159 SER A O 1
ATOM 1226 N N . ASP A 1 160 ? -21.935 6.913 34.167 1.00 57.94 160 ASP A N 1
ATOM 1227 C CA . ASP A 1 160 ? -21.548 6.156 35.360 1.00 57.94 160 ASP A CA 1
ATOM 1228 C C . ASP A 1 160 ? -20.060 6.362 35.701 1.00 57.94 160 ASP A C 1
ATOM 1230 O O . ASP A 1 160 ? -19.644 6.168 36.847 1.00 57.94 160 ASP A O 1
ATOM 1234 N N . THR A 1 161 ? -19.259 6.820 34.732 1.00 54.00 161 THR A N 1
ATOM 1235 C CA . THR A 1 161 ? -17.811 7.052 34.870 1.00 54.00 161 THR A CA 1
ATOM 1236 C C . THR A 1 161 ? -17.433 8.254 35.749 1.00 54.00 161 THR A C 1
ATOM 1238 O O . THR A 1 161 ? -16.299 8.317 36.221 1.00 54.00 161 THR A O 1
ATOM 1241 N N . ASP A 1 162 ? -18.377 9.142 36.084 1.00 42.91 162 ASP A N 1
ATOM 1242 C CA . ASP A 1 162 ? -18.138 10.313 36.950 1.00 42.91 162 ASP A CA 1
ATOM 1243 C C . ASP A 1 162 ? -18.034 9.987 38.456 1.00 42.91 162 ASP A C 1
ATOM 1245 O O . ASP A 1 162 ? -17.719 10.863 39.264 1.00 42.91 162 ASP A O 1
ATOM 1249 N N . THR A 1 163 ? -18.247 8.729 38.872 1.00 38.56 163 THR A N 1
ATOM 1250 C CA . THR A 1 163 ? -18.277 8.368 40.310 1.00 38.56 163 THR A CA 1
ATOM 1251 C C . THR A 1 163 ? -17.108 7.491 40.777 1.00 38.56 163 THR A C 1
ATOM 1253 O O . THR A 1 163 ? -17.006 7.190 41.966 1.00 38.56 163 THR A O 1
ATOM 1256 N N . SER A 1 164 ? -16.180 7.106 39.895 1.00 37.44 164 SER A N 1
ATOM 1257 C CA . SER A 1 164 ? -15.054 6.218 40.242 1.00 37.44 164 SER A CA 1
ATOM 1258 C C . SER A 1 164 ? -13.670 6.817 39.982 1.00 37.44 164 SER A C 1
ATOM 1260 O O . SER A 1 164 ? -12.697 6.086 39.833 1.00 37.44 164 SER A O 1
ATOM 1262 N N . ALA A 1 165 ? -13.543 8.144 40.018 1.00 33.97 165 ALA A N 1
ATOM 1263 C CA . ALA A 1 165 ? -12.266 8.808 40.284 1.00 33.97 165 ALA A CA 1
ATOM 1264 C C . ALA A 1 165 ? -12.041 8.926 41.805 1.00 33.97 165 ALA A C 1
ATOM 1266 O O . ALA A 1 165 ? -11.876 10.012 42.352 1.00 33.97 165 ALA A O 1
ATOM 1267 N N . THR A 1 166 ? -12.081 7.798 42.516 1.00 30.16 166 THR A N 1
ATOM 1268 C CA . THR A 1 166 ? -11.504 7.700 43.862 1.00 30.16 166 THR A CA 1
ATOM 1269 C C . THR A 1 166 ? -10.425 6.638 43.796 1.00 30.16 166 THR A C 1
ATOM 1271 O O . THR A 1 166 ? -10.688 5.511 43.387 1.00 30.16 166 THR A O 1
ATOM 1274 N N . GLU A 1 167 ? -9.209 7.054 44.137 1.00 33.06 167 GLU A N 1
ATOM 1275 C CA . GLU A 1 167 ? -7.997 6.253 44.268 1.00 33.06 167 GLU A CA 1
ATOM 1276 C C . GLU A 1 167 ? -8.285 4.775 44.577 1.00 33.06 167 GLU A C 1
ATOM 1278 O O . GLU A 1 167 ? -8.861 4.443 45.617 1.00 33.06 167 GLU A O 1
ATOM 1283 N N . LEU A 1 168 ? -7.835 3.877 43.695 1.00 29.77 168 LEU A N 1
ATOM 1284 C CA . LEU A 1 168 ? -7.719 2.451 43.996 1.00 29.77 168 LEU A CA 1
ATOM 1285 C C . LEU A 1 168 ? -6.667 2.271 45.100 1.00 29.77 168 LEU A C 1
ATOM 1287 O O . LEU A 1 168 ? -5.501 1.970 44.850 1.00 29.77 168 LEU A O 1
ATOM 1291 N N . SER A 1 169 ? -7.094 2.470 46.345 1.00 26.16 169 SER A N 1
ATOM 1292 C CA . SER A 1 169 ? -6.448 1.880 47.505 1.00 26.16 169 SER A CA 1
ATOM 1293 C C . SER A 1 169 ? -6.815 0.398 47.539 1.00 26.16 169 SER A C 1
ATOM 1295 O O . SER A 1 169 ? -7.982 0.008 47.559 1.00 26.16 169 SER A O 1
ATOM 1297 N N . VAL A 1 170 ? -5.780 -0.434 47.484 1.00 36.41 170 VAL A N 1
ATOM 1298 C CA . VAL A 1 170 ? -5.861 -1.886 47.612 1.00 36.41 170 VAL A CA 1
ATOM 1299 C C . VAL A 1 170 ? -6.555 -2.225 48.927 1.00 36.41 170 VAL A C 1
ATOM 1301 O O . VAL A 1 170 ? -5.971 -2.046 49.994 1.00 36.41 170 VAL A O 1
ATOM 1304 N N . THR A 1 171 ? -7.770 -2.762 48.858 1.00 25.47 171 THR A N 1
ATOM 1305 C CA . THR A 1 171 ? -8.306 -3.597 49.934 1.00 25.47 171 THR A CA 1
ATOM 1306 C C . THR A 1 171 ? -9.042 -4.793 49.346 1.00 25.47 171 THR A C 1
ATOM 1308 O O . THR A 1 171 ? -10.033 -4.665 48.633 1.00 25.47 171 THR A O 1
ATOM 1311 N N . ASP A 1 172 ? -8.498 -5.969 49.655 1.00 34.38 172 ASP A N 1
ATOM 1312 C CA . ASP A 1 172 ? -9.138 -7.271 49.527 1.00 34.38 172 ASP A CA 1
ATOM 1313 C C . ASP A 1 172 ? -10.543 -7.224 50.126 1.00 34.38 172 ASP A C 1
ATOM 1315 O O . ASP A 1 172 ? -10.705 -7.016 51.333 1.00 34.38 172 ASP A O 1
ATOM 1319 N N . THR A 1 173 ? -11.576 -7.496 49.331 1.00 26.66 173 THR A N 1
ATOM 1320 C CA . THR A 1 173 ? -12.778 -8.127 49.880 1.00 26.66 173 THR A CA 1
ATOM 1321 C C . THR A 1 173 ? -13.482 -8.971 48.826 1.00 26.66 173 THR A C 1
ATOM 1323 O O . THR A 1 173 ? -13.986 -8.486 47.819 1.00 26.66 173 THR A O 1
ATOM 1326 N N . SER A 1 174 ? -13.519 -10.272 49.095 1.00 32.16 174 SER A N 1
ATOM 1327 C CA . SER A 1 174 ? -14.258 -11.285 48.352 1.00 32.16 174 SER A CA 1
ATOM 1328 C C . SER A 1 174 ? -15.763 -11.016 48.380 1.00 32.16 174 SER A C 1
ATOM 1330 O O . SER A 1 174 ? -16.347 -10.971 49.467 1.00 32.16 174 SER A O 1
ATOM 1332 N N . VAL A 1 175 ? -16.408 -10.957 47.212 1.00 27.23 175 VAL A N 1
ATOM 1333 C CA . VAL A 1 175 ? -17.865 -11.100 47.104 1.00 27.23 175 VAL A CA 1
ATOM 1334 C C . VAL A 1 175 ? -18.211 -12.137 46.039 1.00 27.23 175 VAL A C 1
ATOM 1336 O O . VAL A 1 175 ? -17.629 -12.219 44.964 1.00 27.23 175 VAL A O 1
ATOM 1339 N N . THR A 1 176 ? -19.124 -12.999 46.450 1.00 23.92 176 THR A N 1
ATOM 1340 C CA . THR A 1 176 ? -19.518 -14.300 45.929 1.00 23.92 176 THR A CA 1
ATOM 1341 C C . THR A 1 176 ? -20.217 -14.239 44.571 1.00 23.92 176 THR A C 1
ATOM 1343 O O . THR A 1 176 ? -21.244 -13.584 44.419 1.00 23.92 176 THR A O 1
ATOM 1346 N N . ASN A 1 177 ? -19.708 -15.032 43.625 1.00 24.48 177 ASN A N 1
ATOM 1347 C CA . ASN A 1 177 ? -20.348 -15.376 42.356 1.00 24.48 177 ASN A CA 1
ATOM 1348 C C . ASN A 1 177 ? -21.721 -16.022 42.564 1.00 24.48 177 ASN A C 1
ATOM 1350 O O . ASN A 1 177 ? -21.818 -17.061 43.222 1.00 24.48 177 ASN A O 1
ATOM 1354 N N . VAL A 1 178 ? -22.754 -15.494 41.905 1.00 26.59 178 VAL A N 1
ATOM 1355 C CA . VAL A 1 178 ? -24.014 -16.209 41.693 1.00 26.59 178 VAL A CA 1
ATOM 1356 C C . VAL A 1 178 ? -24.460 -16.016 40.235 1.00 26.59 178 VAL A C 1
ATOM 1358 O O . VAL A 1 178 ? -24.831 -14.925 39.824 1.00 26.59 178 VAL A O 1
ATOM 1361 N N . PHE A 1 179 ? -24.407 -17.139 39.507 1.00 26.09 179 PHE A N 1
ATOM 1362 C CA . PHE A 1 179 ? -24.799 -17.422 38.114 1.00 26.09 179 PHE A CA 1
ATOM 1363 C C . PHE A 1 179 ? -23.796 -17.133 36.988 1.00 26.09 179 PHE A C 1
ATOM 1365 O O . PHE A 1 179 ? -23.907 -16.182 36.225 1.00 26.09 179 PHE A O 1
ATOM 1372 N N . ALA A 1 180 ? -22.900 -18.108 36.807 1.00 27.20 180 ALA A N 1
ATOM 1373 C CA . ALA A 1 180 ? -22.314 -18.463 35.522 1.00 27.20 180 ALA A CA 1
ATOM 1374 C C . ALA A 1 180 ? -23.111 -19.611 34.870 1.00 27.20 180 ALA A C 1
ATOM 1376 O O . ALA A 1 180 ? -23.320 -20.647 35.498 1.00 27.20 180 ALA A O 1
ATOM 1377 N N . THR A 1 181 ? -23.455 -19.458 33.591 1.00 29.08 181 THR A N 1
ATOM 1378 C CA . THR A 1 181 ? -23.547 -20.541 32.592 1.00 29.08 181 THR A CA 1
ATOM 1379 C C . THR A 1 181 ? -23.259 -19.908 31.227 1.00 29.08 181 THR A C 1
ATOM 1381 O O . THR A 1 181 ? -24.049 -19.096 30.771 1.00 29.08 181 THR A O 1
ATOM 1384 N N . GLY A 1 182 ? -22.176 -20.173 30.508 1.00 26.12 182 GLY A N 1
ATOM 1385 C CA . GLY A 1 182 ? -21.006 -20.990 30.772 1.00 26.12 182 GLY A CA 1
ATOM 1386 C C . GLY A 1 182 ? -20.018 -20.783 29.621 1.00 26.12 182 GLY A C 1
ATOM 1387 O O . GLY A 1 182 ? -20.393 -20.986 28.473 1.00 26.12 182 GLY A O 1
ATOM 1388 N N . ALA A 1 183 ? -18.808 -20.339 29.967 1.00 25.97 183 ALA A N 1
ATOM 1389 C CA . ALA A 1 183 ? -17.515 -20.466 29.275 1.00 25.97 183 ALA A CA 1
ATOM 1390 C C . ALA A 1 183 ? -16.619 -19.300 29.732 1.00 25.97 183 ALA A C 1
ATOM 1392 O O . ALA A 1 183 ? -16.295 -18.402 28.962 1.00 25.97 183 ALA A O 1
ATOM 1393 N N . SER A 1 184 ? -16.264 -19.282 31.019 1.00 23.97 184 SER A N 1
ATOM 1394 C CA . SER A 1 184 ? -15.245 -18.363 31.527 1.00 23.97 184 SER A CA 1
ATOM 1395 C C . SER A 1 184 ? -13.884 -18.803 30.992 1.00 23.97 184 SER A C 1
ATOM 1397 O O . SER A 1 184 ? -13.426 -19.910 31.286 1.00 23.97 184 SER A O 1
ATOM 1399 N N . VAL A 1 185 ? -13.267 -17.945 30.184 1.00 31.41 185 VAL A N 1
ATOM 1400 C CA . VAL A 1 185 ? -11.861 -18.050 29.777 1.00 31.41 185 VAL A CA 1
ATOM 1401 C C . VAL A 1 185 ? -10.991 -17.663 30.988 1.00 31.41 185 VAL A C 1
ATOM 1403 O O . VAL A 1 185 ? -11.400 -16.791 31.759 1.00 31.41 185 VAL A O 1
ATOM 1406 N N . PRO A 1 186 ? -9.851 -18.333 31.246 1.00 25.77 186 PRO A N 1
ATOM 1407 C CA . PRO A 1 186 ? -9.048 -18.073 32.437 1.00 25.77 186 PRO A CA 1
ATOM 1408 C C . PRO A 1 186 ? -8.443 -16.667 32.399 1.00 25.77 186 PRO A C 1
ATOM 1410 O O . PRO A 1 186 ? -7.957 -16.234 31.361 1.00 25.77 186 PRO A O 1
ATOM 1413 N N . ALA A 1 187 ? -8.402 -16.006 33.557 1.00 31.42 187 ALA A N 1
ATOM 1414 C CA . ALA A 1 187 ? -7.746 -14.722 33.815 1.00 31.42 187 ALA A CA 1
ATOM 1415 C C . ALA A 1 187 ? -6.202 -14.810 33.725 1.00 31.42 187 ALA A C 1
ATOM 1417 O O . ALA A 1 187 ? -5.492 -14.551 34.693 1.00 31.42 187 ALA A O 1
ATOM 1418 N N . ALA A 1 188 ? -5.682 -15.252 32.578 1.00 31.52 188 ALA A N 1
ATOM 1419 C CA . ALA A 1 188 ? -4.253 -15.357 32.283 1.00 31.52 188 ALA A CA 1
ATOM 1420 C C . ALA A 1 188 ? -3.767 -14.316 31.252 1.00 31.52 188 ALA A C 1
ATOM 1422 O O . ALA A 1 188 ? -2.560 -14.202 31.056 1.00 31.52 188 ALA A O 1
ATOM 1423 N N . ASP A 1 189 ? -4.670 -13.527 30.653 1.00 34.06 189 ASP A N 1
ATOM 1424 C CA . ASP A 1 189 ? -4.349 -12.540 29.602 1.00 34.06 189 ASP A CA 1
ATOM 1425 C C . ASP A 1 189 ? -4.128 -11.104 30.130 1.00 34.06 189 ASP A C 1
ATOM 1427 O O . ASP A 1 189 ? -3.660 -10.221 29.412 1.00 34.06 189 ASP A O 1
ATOM 1431 N N . GLU A 1 190 ? -4.375 -10.863 31.421 1.00 32.16 190 GLU A N 1
ATOM 1432 C CA . GLU A 1 190 ? -4.140 -9.573 32.084 1.00 32.16 190 GLU A CA 1
ATOM 1433 C C . GLU A 1 190 ? -2.665 -9.085 32.065 1.00 32.16 190 GLU A C 1
ATOM 1435 O O . GLU A 1 190 ? -2.439 -7.885 31.876 1.00 32.16 190 GLU A O 1
ATOM 1440 N N . PRO A 1 191 ? -1.626 -9.947 32.189 1.00 27.19 191 PRO A N 1
ATOM 1441 C CA . PRO A 1 191 ? -0.237 -9.499 32.055 1.00 27.19 191 PRO A CA 1
ATOM 1442 C C . PRO A 1 191 ? 0.187 -9.243 30.597 1.00 27.19 191 PRO A C 1
ATOM 1444 O O . PRO A 1 191 ? 1.140 -8.495 30.379 1.00 27.19 191 PRO A O 1
ATOM 1447 N N . ALA A 1 192 ? -0.510 -9.808 29.602 1.00 36.50 192 ALA A N 1
ATOM 1448 C CA . ALA A 1 192 ? -0.211 -9.579 28.185 1.00 36.50 192 ALA A CA 1
ATOM 1449 C C . ALA A 1 192 ? -0.684 -8.189 27.720 1.00 36.50 192 ALA A C 1
ATOM 1451 O O . ALA A 1 192 ? 0.048 -7.503 27.007 1.00 36.50 192 ALA A O 1
ATOM 1452 N N . ASN A 1 193 ? -1.842 -7.730 28.211 1.00 37.59 193 ASN A N 1
ATOM 1453 C CA . ASN A 1 193 ? -2.360 -6.388 27.919 1.00 37.59 193 ASN A CA 1
ATOM 1454 C C . ASN A 1 193 ? -1.506 -5.264 28.535 1.00 37.59 193 ASN A C 1
ATOM 1456 O O . ASN A 1 193 ? -1.308 -4.233 27.895 1.00 37.59 193 ASN A O 1
ATOM 1460 N N . LYS A 1 194 ? -0.926 -5.468 29.729 1.00 31.84 194 LYS A N 1
ATOM 1461 C CA . LYS A 1 194 ? -0.008 -4.485 30.345 1.00 31.84 194 LYS A CA 1
ATOM 1462 C C . LYS A 1 194 ? 1.355 -4.408 29.653 1.00 31.84 194 LYS A C 1
ATOM 1464 O O . LYS A 1 194 ? 1.878 -3.315 29.474 1.00 31.84 194 LYS A O 1
ATOM 1469 N N . ALA A 1 195 ? 1.915 -5.542 29.224 1.00 33.47 195 ALA A N 1
ATOM 1470 C CA . ALA A 1 195 ? 3.182 -5.555 28.487 1.00 33.47 195 ALA A CA 1
ATOM 1471 C C . ALA A 1 195 ? 3.062 -4.894 27.097 1.00 33.47 195 ALA A C 1
ATOM 1473 O O . ALA A 1 195 ? 4.023 -4.290 26.617 1.00 33.47 195 ALA A O 1
ATOM 1474 N N . HIS A 1 196 ? 1.882 -4.969 26.466 1.00 43.53 196 HIS A N 1
ATOM 1475 C CA . HIS A 1 196 ? 1.611 -4.280 25.202 1.00 43.53 196 HIS A CA 1
ATOM 1476 C C . HIS A 1 196 ? 1.437 -2.767 25.396 1.00 43.53 196 HIS A C 1
ATOM 1478 O O . HIS A 1 196 ? 1.959 -2.011 24.589 1.00 43.53 196 HIS A O 1
ATOM 1484 N N . GLN A 1 197 ? 0.806 -2.316 26.493 1.00 39.16 197 GLN A N 1
ATOM 1485 C CA . GLN A 1 197 ? 0.662 -0.889 26.835 1.00 39.16 197 GLN A CA 1
ATOM 1486 C C . GLN A 1 197 ? 2.006 -0.167 27.051 1.00 39.16 197 GLN A C 1
ATOM 1488 O O . GLN A 1 197 ? 2.130 1.005 26.708 1.00 39.16 197 GLN A O 1
ATOM 1493 N N . GLU A 1 198 ? 3.038 -0.851 27.554 1.00 33.91 198 GLU A N 1
ATOM 1494 C CA . GLU A 1 198 ? 4.364 -0.244 27.776 1.00 33.91 198 GLU A CA 1
ATOM 1495 C C . GLU A 1 198 ? 5.238 -0.145 26.505 1.00 33.91 198 GLU A C 1
ATOM 1497 O O . GLU A 1 198 ? 6.283 0.501 26.536 1.00 33.91 198 GLU A O 1
ATOM 1502 N N . THR A 1 199 ? 4.819 -0.724 25.370 1.00 38.34 199 THR A N 1
ATOM 1503 C CA . THR A 1 199 ? 5.577 -0.703 24.097 1.00 38.34 199 THR A CA 1
ATOM 1504 C C . THR A 1 199 ? 4.948 0.155 22.988 1.00 38.34 199 THR A C 1
ATOM 1506 O O . THR A 1 199 ? 5.460 0.167 21.871 1.00 38.34 199 THR A O 1
ATOM 1509 N N . ILE A 1 200 ? 3.881 0.913 23.277 1.00 45.03 200 ILE A N 1
ATOM 1510 C CA . ILE A 1 200 ? 3.104 1.680 22.272 1.00 45.03 200 ILE A CA 1
ATOM 1511 C C . ILE A 1 200 ? 3.810 2.973 21.821 1.00 45.03 200 ILE A C 1
ATOM 1513 O O . ILE A 1 200 ? 3.520 3.518 20.757 1.00 45.03 200 ILE A O 1
ATOM 1517 N N . ASN A 1 201 ? 4.803 3.453 22.569 1.00 42.94 201 ASN A N 1
ATOM 1518 C CA . ASN A 1 201 ? 5.529 4.667 22.216 1.00 42.94 201 ASN A CA 1
ATOM 1519 C C . ASN A 1 201 ? 6.848 4.336 21.507 1.00 42.94 201 ASN A C 1
ATOM 1521 O O . ASN A 1 201 ? 7.719 3.695 22.094 1.00 42.94 201 ASN A O 1
ATOM 1525 N N . THR A 1 202 ? 7.023 4.889 20.296 1.00 51.88 202 THR A N 1
ATOM 1526 C CA . THR A 1 202 ? 8.252 4.934 19.460 1.00 51.88 202 THR A CA 1
ATOM 1527 C C . THR A 1 202 ? 8.402 3.890 18.340 1.00 51.88 202 THR A C 1
ATOM 1529 O O . THR A 1 202 ? 9.526 3.525 18.011 1.00 51.88 202 THR A O 1
ATOM 1532 N N . TYR A 1 203 ? 7.327 3.421 17.698 1.00 60.62 203 TYR A N 1
ATOM 1533 C CA . TYR A 1 203 ? 7.505 2.777 16.387 1.00 60.62 203 TYR A CA 1
ATOM 1534 C C . TYR A 1 203 ? 7.668 3.829 15.295 1.00 60.62 203 TYR A C 1
ATOM 1536 O O . TYR A 1 203 ? 6.851 4.748 15.184 1.00 60.62 203 TYR A O 1
ATOM 1544 N N . ASP A 1 204 ? 8.735 3.689 14.511 1.00 81.12 204 ASP A N 1
ATOM 1545 C CA . ASP A 1 204 ? 8.915 4.457 13.289 1.00 81.12 204 ASP A CA 1
ATOM 1546 C C . ASP A 1 204 ? 7.858 4.024 12.261 1.00 81.12 204 ASP A C 1
ATOM 1548 O O . ASP A 1 204 ? 7.574 2.833 12.102 1.00 81.12 204 ASP A O 1
ATOM 1552 N N . MET A 1 205 ? 7.263 4.986 11.552 1.00 83.75 205 MET A N 1
ATOM 1553 C CA . MET A 1 205 ? 6.270 4.702 10.509 1.00 83.75 205 MET A CA 1
ATOM 1554 C C . MET A 1 205 ? 6.879 3.802 9.429 1.00 83.75 205 MET A C 1
ATOM 1556 O O . MET A 1 205 ? 6.183 2.952 8.873 1.00 83.75 205 MET A O 1
ATOM 1560 N N . THR A 1 206 ? 8.182 3.942 9.179 1.00 89.75 206 THR A N 1
ATOM 1561 C CA . THR A 1 206 ? 8.960 3.121 8.244 1.00 89.75 206 THR A CA 1
ATOM 1562 C C . THR A 1 206 ? 8.961 1.640 8.636 1.00 89.75 206 THR A C 1
ATOM 1564 O O . THR A 1 206 ? 8.752 0.775 7.785 1.00 89.75 206 THR A O 1
ATOM 1567 N N . ASP A 1 207 ? 9.093 1.324 9.929 1.00 89.00 207 ASP A N 1
ATOM 1568 C CA . ASP A 1 207 ? 9.025 -0.057 10.429 1.00 89.00 207 ASP A CA 1
ATOM 1569 C C . ASP A 1 207 ? 7.622 -0.653 10.263 1.00 89.00 207 ASP A C 1
ATOM 1571 O O . ASP A 1 207 ? 7.462 -1.830 9.918 1.00 89.00 207 ASP A O 1
ATOM 1575 N N . VAL A 1 208 ? 6.588 0.160 10.503 1.00 91.62 208 VAL A N 1
ATOM 1576 C CA . VAL A 1 208 ? 5.187 -0.239 10.306 1.00 91.62 208 VAL A CA 1
ATOM 1577 C C . VAL A 1 208 ? 4.929 -0.528 8.831 1.00 91.62 208 VAL A C 1
ATOM 1579 O O . VAL A 1 208 ? 4.347 -1.564 8.506 1.00 91.62 208 VAL A O 1
ATOM 1582 N N . ALA A 1 209 ? 5.420 0.333 7.938 1.00 94.31 209 ALA A N 1
ATOM 1583 C CA . ALA A 1 209 ? 5.323 0.150 6.496 1.00 94.31 209 ALA A CA 1
ATOM 1584 C C . ALA A 1 209 ? 6.051 -1.106 6.022 1.00 94.31 209 ALA A C 1
ATOM 1586 O O . ALA A 1 209 ? 5.494 -1.877 5.240 1.00 94.31 209 ALA A O 1
ATOM 1587 N N . TRP A 1 210 ? 7.252 -1.367 6.542 1.00 95.56 210 TRP A N 1
ATOM 1588 C CA . TRP A 1 210 ? 7.996 -2.583 6.236 1.00 95.56 210 TRP A CA 1
ATOM 1589 C C . TRP A 1 210 ? 7.220 -3.841 6.641 1.00 95.56 210 TRP A C 1
ATOM 1591 O O . TRP A 1 210 ? 7.042 -4.752 5.831 1.00 95.56 210 TRP A O 1
ATOM 1601 N N . LYS A 1 211 ? 6.669 -3.883 7.860 1.00 95.25 211 LYS A N 1
ATOM 1602 C CA . LYS A 1 211 ? 5.818 -4.999 8.308 1.00 95.25 211 LYS A CA 1
ATOM 1603 C C . LYS A 1 211 ? 4.530 -5.122 7.490 1.00 95.25 211 LYS A C 1
ATOM 1605 O O . LYS A 1 211 ? 4.090 -6.234 7.199 1.00 95.25 211 LYS A O 1
ATOM 1610 N N . ALA A 1 212 ? 3.938 -4.006 7.071 1.00 96.50 212 ALA A N 1
ATOM 1611 C CA . ALA A 1 212 ? 2.767 -4.013 6.202 1.00 96.50 212 ALA A CA 1
ATOM 1612 C C . ALA A 1 212 ? 3.104 -4.569 4.804 1.00 96.50 212 ALA A C 1
ATOM 1614 O O . ALA A 1 212 ? 2.353 -5.388 4.276 1.00 96.50 212 ALA A O 1
ATOM 1615 N N . LEU A 1 213 ? 4.264 -4.223 4.237 1.00 97.62 213 LEU A N 1
ATOM 1616 C CA . LEU A 1 213 ? 4.791 -4.823 3.006 1.00 97.62 213 LEU A CA 1
ATOM 1617 C C . LEU A 1 213 ? 5.028 -6.330 3.166 1.00 97.62 213 LEU A C 1
ATOM 1619 O O . LEU A 1 213 ? 4.661 -7.106 2.280 1.00 97.62 213 LEU A O 1
ATOM 1623 N N . GLN A 1 214 ? 5.585 -6.762 4.302 1.00 97.19 214 GLN A N 1
ATOM 1624 C CA . GLN A 1 214 ? 5.773 -8.182 4.611 1.00 97.19 214 GLN A CA 1
ATOM 1625 C C . GLN A 1 214 ? 4.433 -8.927 4.644 1.00 97.19 214 GLN A C 1
ATOM 1627 O O . GLN A 1 214 ? 4.285 -9.968 3.996 1.00 97.19 214 GLN A O 1
ATOM 1632 N N . LEU A 1 215 ? 3.435 -8.377 5.342 1.00 97.44 215 LEU A N 1
ATOM 1633 C CA . LEU A 1 215 ? 2.084 -8.934 5.401 1.00 97.44 215 LEU A CA 1
ATOM 1634 C C . LEU A 1 215 ? 1.438 -8.982 4.009 1.00 97.44 215 LEU A C 1
ATOM 1636 O O . LEU A 1 215 ? 0.925 -10.027 3.609 1.00 97.44 215 LEU A O 1
ATOM 1640 N N . GLY A 1 216 ? 1.512 -7.884 3.254 1.00 97.44 216 GLY A N 1
ATOM 1641 C CA . GLY A 1 216 ? 0.975 -7.779 1.899 1.00 97.44 216 GLY A CA 1
ATOM 1642 C C . GLY A 1 216 ? 1.574 -8.815 0.951 1.00 97.44 216 GLY A C 1
ATOM 1643 O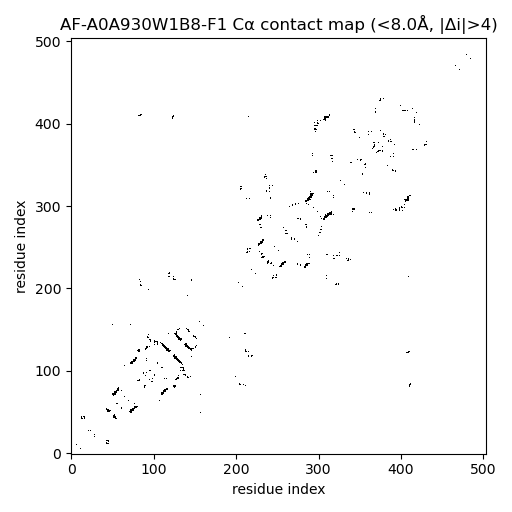 O . GLY A 1 216 ? 0.831 -9.525 0.274 1.00 97.44 216 GLY A O 1
ATOM 1644 N N . LEU A 1 217 ? 2.901 -8.979 0.955 1.00 97.69 217 LEU A N 1
ATOM 1645 C CA . LEU A 1 217 ? 3.583 -9.984 0.137 1.00 97.69 217 LEU A CA 1
ATOM 1646 C C . LEU A 1 217 ? 3.204 -11.412 0.548 1.00 97.69 217 LEU A C 1
ATOM 1648 O O . LEU A 1 217 ? 2.890 -12.238 -0.311 1.00 97.69 217 LEU A O 1
ATOM 1652 N N . THR A 1 218 ? 3.198 -11.697 1.854 1.00 97.06 218 THR A N 1
ATOM 1653 C CA . THR A 1 218 ? 2.808 -13.012 2.391 1.00 97.06 218 THR A CA 1
ATOM 1654 C C . THR A 1 218 ? 1.415 -13.396 1.904 1.00 97.06 218 THR A C 1
ATOM 1656 O O . THR A 1 218 ? 1.203 -14.478 1.353 1.00 97.06 218 THR A O 1
ATOM 1659 N N . GLN A 1 219 ? 0.459 -12.484 2.078 1.00 96.56 219 GLN A N 1
ATOM 1660 C CA . GLN A 1 219 ? -0.934 -12.710 1.725 1.00 96.56 219 GLN A CA 1
ATOM 1661 C C . GLN A 1 219 ? -1.131 -12.790 0.211 1.00 96.56 219 GLN A C 1
ATOM 1663 O O . GLN A 1 219 ? -1.887 -13.644 -0.240 1.00 96.56 219 GLN A O 1
ATOM 1668 N N . ALA A 1 220 ? -0.415 -11.993 -0.588 1.00 96.44 220 ALA A N 1
ATOM 1669 C CA . ALA A 1 220 ? -0.477 -12.077 -2.047 1.00 96.44 220 ALA A CA 1
ATOM 1670 C C . ALA A 1 220 ? -0.028 -13.454 -2.566 1.00 96.44 220 ALA A C 1
ATOM 1672 O O . ALA A 1 220 ? -0.684 -14.034 -3.433 1.00 96.44 220 ALA A O 1
ATOM 1673 N N . VAL A 1 221 ? 1.051 -14.013 -2.005 1.00 96.56 221 VAL A N 1
ATOM 1674 C CA . VAL A 1 221 ? 1.538 -15.357 -2.359 1.00 96.56 221 VAL A CA 1
ATOM 1675 C C . VAL A 1 221 ? 0.523 -16.432 -1.954 1.00 96.56 221 VAL A C 1
ATOM 1677 O O . VAL A 1 221 ? 0.185 -17.287 -2.773 1.00 96.56 221 VAL A O 1
ATOM 1680 N N . ILE A 1 222 ? -0.007 -16.367 -0.725 1.00 95.31 222 ILE A N 1
ATOM 1681 C CA . ILE A 1 222 ? -0.972 -17.350 -0.200 1.00 95.31 222 ILE A CA 1
ATOM 1682 C C . ILE A 1 222 ? -2.301 -17.296 -0.964 1.00 95.31 222 ILE A C 1
ATOM 1684 O O . ILE A 1 222 ? -2.766 -18.322 -1.460 1.00 95.31 222 ILE A O 1
ATOM 1688 N N . GLN A 1 223 ? -2.913 -16.115 -1.077 1.00 95.12 223 GLN A N 1
ATOM 1689 C CA . GLN A 1 223 ? -4.219 -15.931 -1.720 1.00 95.12 223 GLN A CA 1
ATOM 1690 C C . GLN A 1 223 ? -4.149 -16.164 -3.234 1.00 95.12 223 GLN A C 1
ATOM 1692 O O . GLN A 1 223 ? -5.103 -16.676 -3.819 1.00 95.12 223 GLN A O 1
ATOM 1697 N N . GLY A 1 224 ? -3.015 -15.834 -3.860 1.00 93.62 224 GLY A N 1
ATOM 1698 C CA . GLY A 1 224 ? -2.752 -16.118 -5.270 1.00 93.62 224 GLY A CA 1
ATOM 1699 C C . GLY A 1 224 ? -2.408 -17.582 -5.567 1.00 93.62 224 GLY A C 1
ATOM 1700 O O . GLY A 1 224 ? -2.393 -17.974 -6.731 1.00 93.62 224 GLY A O 1
ATOM 1701 N N . GLY A 1 225 ? -2.148 -18.407 -4.544 1.00 95.56 225 GLY A N 1
ATOM 1702 C CA . GLY A 1 225 ? -1.779 -19.815 -4.716 1.00 95.56 225 GLY A CA 1
ATOM 1703 C C . GLY A 1 225 ? -0.392 -20.022 -5.336 1.00 95.56 225 GLY A C 1
ATOM 1704 O O . GLY A 1 225 ? -0.156 -21.039 -5.995 1.00 95.56 225 GLY A O 1
ATOM 1705 N N . PHE A 1 226 ? 0.522 -19.068 -5.152 1.00 96.38 226 PHE A N 1
ATOM 1706 C CA . PHE A 1 226 ? 1.879 -19.135 -5.690 1.00 96.38 226 PHE A CA 1
ATOM 1707 C C . PHE A 1 226 ? 2.796 -19.961 -4.782 1.00 96.38 226 PHE A C 1
ATOM 1709 O O . PHE A 1 226 ? 2.701 -19.922 -3.557 1.00 96.38 226 PHE A O 1
ATOM 1716 N N . GLY A 1 227 ? 3.727 -20.705 -5.383 1.00 95.88 227 GLY A N 1
ATOM 1717 C CA . GLY A 1 227 ? 4.743 -21.471 -4.654 1.00 95.88 227 GLY A CA 1
ATOM 1718 C C . GLY A 1 227 ? 5.873 -20.608 -4.084 1.00 95.88 227 GLY A C 1
ATOM 1719 O O . GLY A 1 227 ? 6.638 -21.077 -3.242 1.00 95.88 227 GLY A O 1
ATOM 1720 N N . GLY A 1 228 ? 5.976 -19.358 -4.532 1.00 97.12 228 GLY A N 1
ATOM 1721 C CA . GLY A 1 228 ? 7.034 -18.423 -4.178 1.00 97.12 228 GLY A CA 1
ATOM 1722 C C . GLY A 1 228 ? 7.015 -17.190 -5.078 1.00 97.12 228 GLY A C 1
ATOM 1723 O O . GLY A 1 228 ? 6.005 -16.898 -5.720 1.00 97.12 228 GLY A O 1
ATOM 1724 N N . VAL A 1 229 ? 8.141 -16.488 -5.150 1.00 97.50 229 VAL A N 1
ATOM 1725 C CA . VAL A 1 229 ? 8.307 -15.247 -5.913 1.00 97.50 229 VAL A CA 1
ATOM 1726 C C . VAL A 1 229 ? 9.503 -15.310 -6.853 1.00 97.50 229 VAL A C 1
ATOM 1728 O O . VAL A 1 229 ? 10.459 -16.053 -6.627 1.00 97.50 229 VAL A O 1
ATOM 1731 N N . ALA A 1 230 ? 9.449 -14.508 -7.908 1.00 95.88 230 ALA A N 1
ATOM 1732 C CA . ALA A 1 230 ? 10.510 -14.336 -8.882 1.00 95.88 230 ALA A CA 1
ATOM 1733 C C . ALA A 1 230 ? 10.856 -12.846 -9.009 1.00 95.88 230 ALA A C 1
ATOM 1735 O O . ALA A 1 230 ? 9.971 -12.026 -9.246 1.00 95.88 230 ALA A O 1
ATOM 1736 N N . VAL A 1 231 ? 12.134 -12.501 -8.857 1.00 94.44 231 VAL A N 1
ATOM 1737 C CA . VAL A 1 231 ? 12.620 -11.112 -8.878 1.00 94.44 231 VAL A CA 1
ATOM 1738 C C . VAL A 1 231 ? 13.752 -10.979 -9.893 1.00 94.44 231 VAL A C 1
ATOM 1740 O O . VAL A 1 231 ? 14.663 -11.814 -9.933 1.00 94.44 231 VAL A O 1
ATOM 1743 N N . LEU A 1 232 ? 13.700 -9.925 -10.712 1.00 92.31 232 LEU A N 1
ATOM 1744 C CA . LEU A 1 232 ? 14.832 -9.508 -11.533 1.00 92.31 232 LEU A CA 1
ATOM 1745 C C . LEU A 1 232 ? 15.711 -8.577 -10.692 1.00 92.31 232 LEU A C 1
ATOM 1747 O O . LEU A 1 232 ? 15.287 -7.478 -10.345 1.00 92.31 232 LEU A O 1
ATOM 1751 N N . LEU A 1 233 ? 16.920 -9.019 -10.360 1.00 91.44 233 LEU A N 1
ATOM 1752 C CA . LEU A 1 233 ? 17.865 -8.241 -9.567 1.00 91.44 233 LEU A CA 1
ATOM 1753 C C . LEU A 1 233 ? 18.794 -7.458 -10.494 1.00 91.44 233 LEU A C 1
ATOM 1755 O O . LEU A 1 233 ? 19.723 -8.029 -11.070 1.00 91.44 233 LEU A O 1
ATOM 1759 N N . ASP A 1 234 ? 18.517 -6.168 -10.650 1.00 84.88 234 ASP A N 1
ATOM 1760 C CA . ASP A 1 234 ? 19.440 -5.195 -11.233 1.00 84.88 234 ASP A CA 1
ATOM 1761 C C . ASP A 1 234 ? 20.205 -4.444 -10.124 1.00 84.88 234 ASP A C 1
ATOM 1763 O O . ASP A 1 234 ? 20.044 -4.723 -8.937 1.00 84.88 234 ASP A O 1
ATOM 1767 N N . ASN A 1 235 ? 21.066 -3.496 -10.502 1.00 81.19 235 ASN A N 1
ATOM 1768 C CA . ASN A 1 235 ? 21.838 -2.707 -9.538 1.00 81.19 235 ASN A CA 1
ATOM 1769 C C . ASN A 1 235 ? 21.023 -1.567 -8.891 1.00 81.19 235 ASN A C 1
ATOM 1771 O O . ASN A 1 235 ? 21.604 -0.710 -8.233 1.00 81.19 235 ASN A O 1
ATOM 1775 N N . SER A 1 236 ? 19.703 -1.503 -9.100 1.00 83.69 236 SER A N 1
ATOM 1776 C CA . SER A 1 236 ? 18.882 -0.439 -8.520 1.00 83.69 236 SER A CA 1
ATOM 1777 C C . SER A 1 236 ? 18.642 -0.663 -7.030 1.00 83.69 236 SER A C 1
ATOM 1779 O O . SER A 1 236 ? 18.562 -1.798 -6.550 1.00 83.69 236 SER A O 1
ATOM 1781 N N . LEU A 1 237 ? 18.453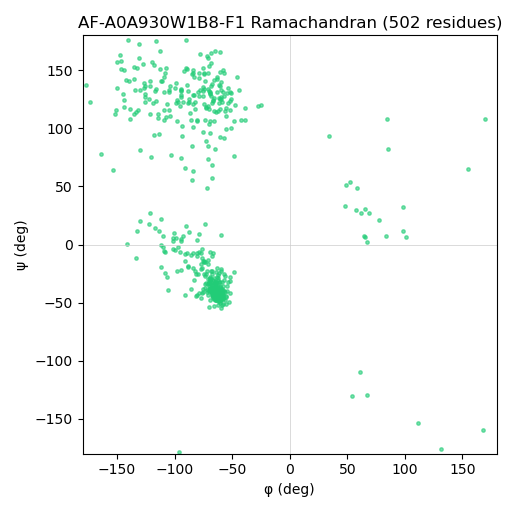 0.442 -6.309 1.00 86.50 237 LEU A N 1
ATOM 1782 C CA . LEU A 1 237 ? 18.002 0.428 -4.923 1.00 86.50 237 LEU A CA 1
ATOM 1783 C C . LEU A 1 237 ? 16.715 -0.399 -4.762 1.00 86.50 237 LEU A C 1
ATOM 1785 O O . LEU A 1 237 ? 16.650 -1.296 -3.922 1.00 86.50 237 LEU A O 1
ATOM 1789 N N . ASN A 1 238 ? 15.718 -0.144 -5.613 1.00 89.88 238 ASN A N 1
ATOM 1790 C CA . ASN A 1 238 ? 14.417 -0.795 -5.517 1.00 89.88 238 ASN A CA 1
ATOM 1791 C C . ASN A 1 238 ? 14.524 -2.326 -5.608 1.00 89.88 238 ASN A C 1
ATOM 1793 O O . ASN A 1 238 ? 13.879 -3.032 -4.837 1.00 89.88 238 ASN A O 1
ATOM 1797 N N . ALA A 1 239 ? 15.336 -2.859 -6.531 1.00 90.06 239 ALA A N 1
ATOM 1798 C CA . ALA A 1 239 ? 15.471 -4.306 -6.704 1.00 90.06 239 ALA A CA 1
ATOM 1799 C C . ALA A 1 239 ? 16.065 -4.991 -5.466 1.00 90.06 239 ALA A C 1
ATOM 1801 O O . ALA A 1 239 ? 15.606 -6.070 -5.087 1.00 90.06 239 ALA A O 1
ATOM 1802 N N . HIS A 1 240 ? 17.018 -4.340 -4.796 1.00 90.44 240 HIS A N 1
ATOM 1803 C CA . HIS A 1 240 ? 17.600 -4.837 -3.550 1.00 90.44 240 HIS A CA 1
ATOM 1804 C C . HIS A 1 240 ? 16.609 -4.769 -2.382 1.00 90.44 240 HIS A C 1
ATOM 1806 O O . HIS A 1 240 ? 16.534 -5.711 -1.594 1.00 90.44 240 HIS A O 1
ATOM 1812 N N . VAL A 1 241 ? 15.801 -3.706 -2.289 1.00 93.44 241 VAL A N 1
ATOM 1813 C CA . VAL A 1 241 ? 14.728 -3.604 -1.282 1.00 93.44 241 VAL A CA 1
ATOM 1814 C C . VAL A 1 241 ? 13.683 -4.708 -1.494 1.00 93.44 241 VAL A C 1
ATOM 1816 O O . VAL A 1 241 ? 13.307 -5.392 -0.541 1.00 93.44 241 VAL A O 1
ATOM 1819 N N . VAL A 1 242 ? 13.268 -4.967 -2.740 1.00 94.94 242 VAL A N 1
ATOM 1820 C CA . VAL A 1 242 ? 12.337 -6.063 -3.075 1.00 94.94 242 VAL A CA 1
ATOM 1821 C C . VAL A 1 242 ? 12.944 -7.437 -2.776 1.00 94.94 242 VAL A C 1
ATOM 1823 O O . VAL A 1 242 ? 12.257 -8.311 -2.245 1.00 94.94 242 VAL A O 1
ATOM 1826 N N . GLU A 1 243 ? 14.228 -7.645 -3.076 1.00 94.00 243 GLU A N 1
ATOM 1827 C CA . GLU A 1 243 ? 14.943 -8.874 -2.718 1.00 94.00 243 GLU A CA 1
ATOM 1828 C C . GLU A 1 243 ? 14.979 -9.080 -1.197 1.00 94.00 243 GLU A C 1
ATOM 1830 O O . GLU A 1 243 ? 14.695 -10.181 -0.710 1.00 94.00 243 GLU A O 1
ATOM 1835 N N . ALA A 1 244 ? 15.326 -8.036 -0.440 1.00 93.69 244 ALA A N 1
ATOM 1836 C CA . ALA A 1 244 ? 15.367 -8.078 1.015 1.00 93.69 244 ALA A CA 1
ATOM 1837 C C . ALA A 1 244 ? 13.984 -8.404 1.591 1.00 93.69 244 ALA A C 1
ATOM 1839 O O . ALA A 1 244 ? 13.873 -9.313 2.418 1.00 93.69 244 ALA A O 1
ATOM 1840 N N . LEU A 1 245 ? 12.935 -7.755 1.077 1.00 96.06 245 LEU A N 1
ATOM 1841 C CA . LEU A 1 245 ? 11.549 -7.996 1.463 1.00 96.06 245 LEU A CA 1
ATOM 1842 C C . LEU A 1 245 ? 11.152 -9.453 1.204 1.00 96.06 245 LEU A C 1
ATOM 1844 O O . LEU A 1 245 ? 10.712 -10.142 2.126 1.00 96.06 245 LEU A O 1
ATOM 1848 N N . ALA A 1 246 ? 11.385 -9.957 -0.011 1.00 96.00 246 ALA A N 1
ATOM 1849 C CA . ALA A 1 246 ? 11.081 -11.335 -0.388 1.00 96.00 246 ALA A CA 1
ATOM 1850 C C . ALA A 1 246 ? 11.769 -12.350 0.532 1.00 96.00 246 ALA A C 1
ATOM 1852 O O . ALA A 1 246 ? 11.125 -13.262 1.049 1.00 96.00 246 ALA A O 1
ATOM 1853 N N . LYS A 1 247 ? 13.066 -12.163 0.793 1.00 94.19 247 LYS A N 1
ATOM 1854 C CA . LYS A 1 247 ? 13.847 -13.041 1.675 1.00 94.19 247 LYS A CA 1
ATOM 1855 C C . LYS A 1 247 ? 13.534 -12.875 3.164 1.00 94.19 247 LYS A C 1
ATOM 1857 O O . LYS A 1 247 ? 13.990 -13.700 3.950 1.00 94.19 247 LYS A O 1
ATOM 1862 N N . SER A 1 248 ? 12.861 -11.799 3.570 1.00 93.44 248 SER A N 1
ATOM 1863 C CA . SER A 1 248 ? 12.455 -11.592 4.967 1.00 93.44 248 SER A CA 1
ATOM 1864 C C . SER A 1 248 ? 11.196 -12.385 5.329 1.00 93.44 248 SER A C 1
ATOM 1866 O O . SER A 1 248 ? 10.998 -12.730 6.489 1.00 93.44 248 SER A O 1
ATOM 1868 N N . VAL A 1 249 ? 10.374 -12.701 4.325 1.00 94.38 249 VAL A N 1
ATOM 1869 C CA . VAL A 1 249 ? 9.077 -13.370 4.484 1.00 94.38 249 VAL A CA 1
ATOM 1870 C C . VAL A 1 249 ? 9.120 -14.831 4.043 1.00 94.38 249 VAL A C 1
ATOM 1872 O O . VAL A 1 249 ? 8.478 -15.690 4.645 1.00 94.38 249 VAL A O 1
ATOM 1875 N N . LEU A 1 250 ? 9.839 -15.119 2.959 1.00 94.56 250 LEU A N 1
ATOM 1876 C CA . LEU A 1 250 ? 9.805 -16.412 2.287 1.00 94.56 250 LEU A CA 1
ATOM 1877 C C . LEU A 1 250 ? 11.089 -17.201 2.538 1.00 94.56 250 LEU A C 1
ATOM 1879 O O . LEU A 1 250 ? 12.171 -16.643 2.718 1.00 94.56 250 LEU A O 1
ATOM 1883 N N . SER A 1 251 ? 10.973 -18.529 2.504 1.00 92.25 251 SER A N 1
ATOM 1884 C CA . SER A 1 251 ? 12.146 -19.405 2.573 1.00 92.25 251 SER A CA 1
ATOM 1885 C C . SER A 1 251 ? 13.003 -19.299 1.305 1.00 92.25 251 SER A C 1
ATOM 1887 O O . SER A 1 251 ? 12.500 -18.972 0.231 1.00 92.25 251 SER A O 1
ATOM 1889 N N . GLU A 1 252 ? 14.295 -19.633 1.393 1.00 90.00 252 GLU A N 1
ATOM 1890 C CA . GLU A 1 252 ? 15.231 -19.520 0.258 1.00 90.00 252 GLU A CA 1
ATOM 1891 C C . GLU A 1 252 ? 14.757 -20.268 -1.000 1.00 90.00 252 GLU A C 1
ATOM 1893 O O . GLU A 1 252 ? 14.917 -19.778 -2.114 1.00 90.00 252 GLU A O 1
ATOM 1898 N N . ASN A 1 253 ? 14.099 -21.421 -0.837 1.00 91.31 253 ASN A N 1
ATOM 1899 C CA . ASN A 1 253 ? 13.579 -22.217 -1.955 1.00 91.31 253 ASN A CA 1
ATOM 1900 C C . ASN A 1 253 ? 12.371 -21.577 -2.660 1.00 91.31 253 ASN A C 1
ATOM 1902 O O . ASN A 1 253 ? 12.017 -21.990 -3.763 1.00 91.31 253 ASN A O 1
ATOM 1906 N N . GLN A 1 254 ? 11.728 -20.602 -2.020 1.00 95.00 254 GLN A N 1
ATOM 1907 C CA . GLN A 1 254 ? 10.565 -19.889 -2.540 1.00 95.00 254 GLN A CA 1
ATOM 1908 C C . GLN A 1 254 ? 10.946 -18.557 -3.193 1.00 95.00 254 GLN A C 1
ATOM 1910 O O . GLN A 1 254 ? 10.069 -17.877 -3.712 1.00 95.00 254 GLN A O 1
ATOM 1915 N N . VAL A 1 255 ? 12.225 -18.169 -3.191 1.00 96.75 255 VAL A N 1
ATOM 1916 C CA . VAL A 1 255 ? 12.689 -16.915 -3.796 1.00 96.75 255 VAL A CA 1
ATOM 1917 C C . VAL A 1 255 ? 13.600 -17.230 -4.978 1.00 96.75 255 VAL A C 1
ATOM 1919 O O . VAL A 1 255 ? 14.733 -17.677 -4.817 1.00 96.75 255 VAL A O 1
ATOM 1922 N N . TYR A 1 256 ? 13.111 -16.985 -6.192 1.00 96.62 256 TYR A N 1
ATOM 1923 C CA . TYR A 1 256 ? 13.896 -17.109 -7.415 1.00 96.62 256 TYR A CA 1
ATOM 1924 C C . TYR A 1 256 ? 14.447 -15.748 -7.838 1.00 96.62 256 TYR A C 1
ATOM 1926 O O . TYR A 1 256 ? 13.688 -14.811 -8.077 1.00 96.62 256 TYR A O 1
ATOM 1934 N N . ILE A 1 257 ? 15.768 -15.650 -7.974 1.00 95.38 257 ILE A N 1
ATOM 1935 C CA . ILE A 1 257 ? 16.442 -14.413 -8.372 1.00 95.38 257 ILE A CA 1
ATOM 1936 C C . ILE A 1 257 ? 17.131 -14.622 -9.712 1.00 95.38 257 ILE A C 1
ATOM 1938 O O . ILE A 1 257 ? 17.987 -15.498 -9.853 1.00 95.38 257 ILE A O 1
ATOM 1942 N N . GLN A 1 258 ? 16.784 -13.781 -10.682 1.00 94.00 258 GLN A N 1
ATOM 1943 C CA . GLN A 1 258 ? 17.504 -13.664 -11.942 1.00 94.00 258 GLN A CA 1
ATOM 1944 C C . GLN A 1 258 ? 18.321 -12.376 -11.905 1.00 94.00 258 GLN A C 1
ATOM 1946 O O . GLN A 1 258 ? 17.755 -11.291 -11.833 1.00 94.00 258 GLN A O 1
ATOM 1951 N N . LYS A 1 259 ? 19.650 -12.482 -11.950 1.00 93.25 259 LYS A N 1
ATOM 1952 C CA . LYS A 1 259 ? 20.511 -11.298 -12.051 1.00 93.25 259 LYS A CA 1
ATOM 1953 C C . LYS A 1 259 ? 20.380 -10.681 -13.440 1.00 93.25 259 LYS A C 1
ATOM 1955 O O . LYS A 1 259 ? 20.417 -11.408 -14.434 1.00 93.25 259 LYS A O 1
ATOM 1960 N N . SER A 1 260 ? 20.228 -9.365 -13.483 1.00 87.19 260 SER A N 1
ATOM 1961 C CA . SER A 1 260 ? 20.167 -8.580 -14.708 1.00 87.19 260 SER A CA 1
ATOM 1962 C C . SER A 1 260 ? 21.561 -8.137 -15.131 1.00 87.19 260 SER A C 1
ATOM 1964 O O . SER A 1 260 ? 22.370 -7.706 -14.308 1.00 87.19 260 SER A O 1
ATOM 1966 N N . HIS A 1 261 ? 21.833 -8.229 -16.429 1.00 85.88 261 HIS A N 1
ATOM 1967 C CA . HIS A 1 261 ? 23.017 -7.637 -17.055 1.00 85.88 261 HIS A CA 1
ATOM 1968 C C . HIS A 1 261 ? 22.631 -6.659 -18.169 1.00 85.88 261 HIS A C 1
ATOM 1970 O O . HIS A 1 261 ? 23.452 -6.344 -19.030 1.00 85.88 261 HIS A O 1
ATOM 1976 N N . ALA A 1 262 ? 21.376 -6.210 -18.162 1.00 83.19 262 ALA A N 1
ATOM 1977 C CA . ALA A 1 262 ? 20.834 -5.309 -19.158 1.00 83.19 262 ALA A CA 1
ATOM 1978 C C . ALA A 1 262 ? 21.448 -3.908 -19.037 1.00 83.19 262 ALA A C 1
ATOM 1980 O O . ALA A 1 262 ? 21.476 -3.321 -17.956 1.00 83.19 262 ALA A O 1
ATOM 1981 N N . HIS A 1 263 ? 21.891 -3.357 -20.165 1.00 79.81 263 HIS A N 1
ATOM 1982 C CA . HIS A 1 263 ? 22.409 -1.987 -20.257 1.00 79.81 263 HIS A CA 1
ATOM 1983 C C . HIS A 1 263 ? 21.356 -1.009 -20.771 1.00 79.81 263 HIS A C 1
ATOM 1985 O O . HIS A 1 263 ? 21.457 0.196 -20.544 1.00 79.81 263 HIS A O 1
ATOM 1991 N N . ASP A 1 264 ? 20.348 -1.521 -21.477 1.00 80.75 264 ASP A N 1
ATOM 1992 C CA . ASP A 1 264 ? 19.253 -0.734 -22.012 1.00 80.75 264 ASP A CA 1
ATOM 1993 C C . ASP A 1 264 ? 17.883 -1.343 -21.680 1.00 80.75 264 ASP A C 1
ATOM 1995 O O . ASP A 1 264 ? 17.734 -2.444 -21.137 1.00 80.75 264 ASP A O 1
ATOM 1999 N N . ARG A 1 265 ? 16.838 -0.586 -22.014 1.00 79.62 265 ARG A N 1
ATOM 2000 C CA . ARG A 1 265 ? 15.450 -0.976 -21.764 1.00 79.62 265 ARG A CA 1
ATOM 2001 C C . ARG A 1 265 ? 15.026 -2.215 -22.559 1.00 79.62 265 ARG A C 1
ATOM 2003 O O . ARG A 1 265 ? 14.168 -2.963 -22.092 1.00 79.62 265 ARG A O 1
ATOM 2010 N N . LEU A 1 266 ? 15.577 -2.434 -23.753 1.00 84.62 266 LEU A N 1
ATOM 2011 C CA . LEU A 1 266 ? 15.225 -3.587 -24.580 1.00 84.62 266 LEU A CA 1
ATOM 2012 C C . LEU A 1 266 ? 15.755 -4.875 -23.945 1.00 84.62 266 LEU A C 1
ATOM 2014 O O . LEU A 1 266 ? 14.996 -5.832 -23.792 1.00 84.62 266 LEU A O 1
ATOM 2018 N N . GLU A 1 267 ? 17.022 -4.883 -23.536 1.00 87.75 267 GLU A N 1
ATOM 2019 C CA . GLU A 1 267 ? 17.646 -6.001 -22.830 1.00 87.75 267 GLU A CA 1
ATOM 2020 C C . GLU A 1 267 ? 16.897 -6.310 -21.529 1.00 87.75 267 GLU A C 1
ATOM 2022 O O . GLU A 1 267 ? 16.528 -7.464 -21.297 1.00 87.75 267 GLU A O 1
ATOM 2027 N N . LYS A 1 268 ? 16.551 -5.275 -20.748 1.00 84.88 268 LYS A N 1
ATOM 2028 C CA . LYS A 1 268 ? 15.775 -5.425 -19.505 1.00 84.88 268 LYS A CA 1
ATOM 2029 C C . LYS A 1 268 ? 14.411 -6.071 -19.768 1.00 84.88 268 LYS A C 1
ATOM 2031 O O . LYS A 1 268 ? 13.998 -6.980 -19.051 1.00 84.88 268 LYS A O 1
ATOM 2036 N N . ASN A 1 269 ? 13.726 -5.671 -20.841 1.00 84.44 269 ASN A N 1
ATOM 2037 C CA . ASN A 1 269 ? 12.446 -6.266 -21.237 1.00 84.44 269 ASN A CA 1
ATOM 2038 C C . ASN A 1 269 ? 12.573 -7.742 -21.639 1.00 84.44 269 ASN A C 1
ATOM 2040 O O . ASN A 1 269 ? 11.706 -8.549 -21.297 1.00 84.44 269 ASN A O 1
ATOM 2044 N N . VAL A 1 270 ? 13.643 -8.115 -22.346 1.00 88.25 270 VAL A N 1
ATOM 2045 C CA . VAL A 1 270 ? 13.905 -9.517 -22.710 1.00 88.25 270 VAL A CA 1
ATOM 2046 C C . VAL A 1 270 ? 14.175 -10.359 -21.462 1.00 88.25 270 VAL A C 1
ATOM 2048 O O . VAL A 1 270 ? 13.683 -11.484 -21.361 1.00 88.25 270 VAL A O 1
ATOM 2051 N N . GLU A 1 271 ? 14.921 -9.828 -20.497 1.00 90.12 271 GLU A N 1
ATOM 2052 C CA . GLU A 1 271 ? 15.186 -10.509 -19.230 1.00 90.12 271 GLU A CA 1
ATOM 2053 C C . GLU A 1 271 ? 13.920 -10.694 -18.386 1.00 90.12 271 GLU A C 1
ATOM 2055 O O . GLU A 1 271 ? 13.707 -11.796 -17.877 1.00 90.12 271 GLU A O 1
ATOM 2060 N N . TYR A 1 272 ? 13.042 -9.688 -18.314 1.00 88.50 272 TYR A N 1
ATOM 2061 C CA . TYR A 1 272 ? 11.729 -9.819 -17.670 1.00 88.50 272 TYR A CA 1
ATOM 2062 C C . TYR A 1 272 ? 10.825 -10.837 -18.370 1.00 88.50 272 TYR A C 1
ATOM 2064 O O . TYR A 1 272 ? 10.143 -11.611 -17.703 1.00 88.50 272 TYR A O 1
ATOM 2072 N N . ALA A 1 273 ? 10.835 -10.891 -19.705 1.00 88.88 273 ALA A N 1
ATOM 2073 C CA . ALA A 1 273 ? 10.075 -11.897 -20.447 1.00 88.88 273 ALA A CA 1
ATOM 2074 C C . ALA A 1 273 ? 10.558 -13.325 -20.131 1.00 88.88 273 ALA A C 1
ATOM 2076 O O . ALA A 1 273 ? 9.748 -14.242 -19.982 1.00 88.88 273 ALA A O 1
ATOM 2077 N N . ARG A 1 274 ? 11.875 -13.517 -19.974 1.00 90.50 274 ARG A N 1
ATOM 2078 C CA . ARG A 1 274 ? 12.453 -14.795 -19.525 1.00 90.50 274 ARG A CA 1
ATOM 2079 C C . ARG A 1 274 ? 12.069 -15.113 -18.083 1.00 90.50 274 ARG A C 1
ATOM 2081 O O . ARG A 1 274 ? 11.668 -16.243 -17.814 1.00 90.50 274 ARG A O 1
ATOM 2088 N N . LEU A 1 275 ? 12.134 -14.126 -17.188 1.00 92.31 275 LEU A N 1
ATOM 2089 C CA . LEU A 1 275 ? 11.730 -14.283 -15.792 1.00 92.31 275 LEU A CA 1
ATOM 2090 C C . LEU A 1 275 ? 10.267 -14.725 -15.690 1.00 92.31 275 LEU A C 1
ATOM 2092 O O . LEU A 1 275 ? 9.968 -15.678 -14.978 1.00 92.31 275 LEU A O 1
ATOM 2096 N N . ALA A 1 276 ? 9.372 -14.090 -16.450 1.00 90.38 276 ALA A N 1
ATOM 2097 C CA . ALA A 1 276 ? 7.955 -14.439 -16.494 1.00 90.38 276 ALA A CA 1
ATOM 2098 C C . ALA A 1 276 ? 7.720 -15.872 -17.000 1.00 90.38 276 ALA A C 1
ATOM 2100 O O . ALA A 1 276 ? 6.883 -16.588 -16.451 1.00 90.38 276 ALA A O 1
ATOM 2101 N N . ALA A 1 277 ? 8.484 -16.326 -18.001 1.00 91.88 277 ALA A N 1
ATOM 2102 C CA . ALA A 1 277 ? 8.408 -17.706 -18.477 1.00 91.88 277 ALA A CA 1
ATOM 2103 C C . ALA A 1 277 ? 8.817 -18.715 -17.386 1.00 91.88 277 ALA A C 1
ATOM 2105 O O . ALA A 1 277 ? 8.109 -19.696 -17.162 1.00 91.88 277 ALA A O 1
ATOM 2106 N N . VAL A 1 278 ? 9.909 -18.444 -16.661 1.00 93.12 278 VAL A N 1
ATOM 2107 C CA . VAL A 1 278 ? 10.357 -19.282 -15.532 1.00 93.12 278 VAL A CA 1
ATOM 2108 C C . VAL A 1 278 ? 9.349 -19.253 -14.383 1.00 93.12 278 VAL A C 1
ATOM 2110 O O . VAL A 1 278 ? 9.069 -20.287 -13.776 1.00 93.12 278 VAL A O 1
ATOM 2113 N N . ALA A 1 279 ? 8.793 -18.081 -14.083 1.00 93.88 279 ALA A N 1
ATOM 2114 C CA . ALA A 1 279 ? 7.793 -17.913 -13.042 1.00 93.88 279 ALA A CA 1
ATOM 2115 C C . ALA A 1 279 ? 6.520 -18.710 -13.356 1.00 93.88 279 ALA A C 1
ATOM 2117 O O . ALA A 1 279 ? 5.997 -19.390 -12.480 1.00 93.88 279 ALA A O 1
ATOM 2118 N N . CYS A 1 280 ? 6.080 -18.722 -14.617 1.00 93.25 280 CYS A N 1
ATOM 2119 C CA . CYS A 1 280 ? 4.957 -19.543 -15.060 1.00 93.25 280 CYS A CA 1
ATOM 2120 C C . CYS A 1 280 ? 5.233 -21.046 -14.879 1.00 93.25 280 CYS A C 1
ATOM 2122 O O . CYS A 1 280 ? 4.399 -21.756 -14.322 1.00 93.25 280 CYS A O 1
ATOM 2124 N N . GLU A 1 281 ? 6.416 -21.525 -15.278 1.00 94.75 281 GLU A N 1
ATOM 2125 C CA . GLU A 1 281 ? 6.797 -22.939 -15.138 1.00 94.75 281 GLU A CA 1
ATOM 2126 C C . GLU A 1 281 ? 6.845 -23.390 -13.669 1.00 94.75 281 GLU A C 1
ATOM 2128 O O . GLU A 1 281 ? 6.413 -24.493 -13.332 1.00 94.75 281 GLU A O 1
ATOM 2133 N N . LYS A 1 282 ? 7.355 -22.528 -12.785 1.00 94.94 282 LYS A N 1
ATOM 2134 C CA . LYS A 1 282 ? 7.552 -22.826 -11.359 1.00 94.94 282 LYS A CA 1
ATOM 2135 C C . LYS A 1 282 ? 6.395 -22.385 -10.459 1.00 94.94 282 LYS A C 1
ATOM 2137 O O . LYS A 1 282 ? 6.495 -22.549 -9.245 1.00 94.94 282 LYS A O 1
ATOM 2142 N N . ASN A 1 283 ? 5.321 -21.838 -11.031 1.00 96.06 283 ASN A N 1
ATOM 2143 C CA . ASN A 1 283 ? 4.206 -21.232 -10.302 1.00 96.06 283 ASN A CA 1
ATOM 2144 C C . ASN A 1 283 ? 4.665 -20.171 -9.275 1.00 96.06 283 ASN A C 1
ATOM 2146 O O . ASN A 1 283 ? 4.355 -20.254 -8.086 1.00 96.06 283 ASN A O 1
ATOM 2150 N N . LEU A 1 284 ? 5.449 -19.193 -9.727 1.00 96.38 284 LEU A N 1
ATOM 2151 C CA . LEU A 1 284 ? 5.964 -18.090 -8.915 1.00 96.38 284 LEU A CA 1
ATOM 2152 C C . LEU A 1 284 ? 5.266 -16.778 -9.277 1.00 96.38 284 LEU A C 1
ATOM 2154 O O . LEU A 1 284 ? 4.943 -16.538 -10.440 1.00 96.38 284 LEU A O 1
ATOM 2158 N N . LEU A 1 285 ? 5.098 -15.906 -8.286 1.00 95.69 285 LEU A N 1
ATOM 2159 C CA . LEU A 1 285 ? 4.648 -14.534 -8.487 1.00 95.69 285 LEU A CA 1
ATOM 2160 C C . LEU A 1 285 ? 5.831 -13.654 -8.900 1.00 95.69 285 LEU A C 1
ATOM 2162 O O . LEU A 1 285 ? 6.814 -13.554 -8.167 1.00 95.69 285 LEU A O 1
ATOM 2166 N N . VAL A 1 286 ? 5.750 -12.994 -10.053 1.00 94.94 286 VAL A N 1
ATOM 2167 C CA . VAL A 1 286 ? 6.775 -12.020 -10.451 1.00 94.94 286 VAL A CA 1
ATOM 2168 C C . VAL A 1 286 ? 6.586 -10.739 -9.639 1.00 94.94 286 VAL A C 1
ATOM 2170 O O . VAL A 1 286 ? 5.486 -10.188 -9.614 1.00 94.94 286 VAL A O 1
ATOM 2173 N N . LEU A 1 287 ? 7.644 -10.257 -8.984 1.00 94.94 287 LEU A N 1
ATOM 2174 C CA . LEU A 1 287 ? 7.639 -8.956 -8.311 1.00 94.94 287 LEU A CA 1
ATOM 2175 C C . LEU A 1 287 ? 8.298 -7.919 -9.217 1.00 94.94 287 LEU A C 1
ATOM 2177 O O . LEU A 1 287 ? 9.456 -8.075 -9.612 1.00 94.94 287 LEU A O 1
ATOM 2181 N N . ALA A 1 288 ? 7.555 -6.864 -9.539 1.00 91.75 288 ALA A N 1
ATOM 2182 C CA . ALA A 1 288 ? 8.102 -5.705 -10.225 1.00 91.75 288 ALA A CA 1
ATOM 2183 C C . ALA A 1 288 ? 8.850 -4.810 -9.226 1.00 91.75 288 ALA A C 1
ATOM 2185 O O . ALA A 1 288 ? 8.440 -4.662 -8.073 1.00 91.75 288 ALA A O 1
ATOM 2186 N N . THR A 1 289 ? 9.950 -4.216 -9.687 1.00 90.56 289 THR A N 1
ATOM 2187 C CA . THR A 1 289 ? 10.847 -3.384 -8.870 1.00 90.56 289 THR A CA 1
ATOM 2188 C C . THR A 1 289 ? 10.637 -1.885 -9.082 1.00 90.56 289 THR A C 1
ATOM 2190 O O . THR A 1 289 ? 11.362 -1.080 -8.516 1.00 90.56 289 THR A O 1
ATOM 2193 N N . GLU A 1 290 ? 9.673 -1.477 -9.904 1.00 89.69 290 GLU A N 1
ATOM 2194 C CA . GLU A 1 290 ? 9.376 -0.060 -10.143 1.00 89.69 290 GLU A CA 1
ATOM 2195 C C . GLU A 1 290 ? 8.634 0.537 -8.934 1.00 89.69 290 GLU A C 1
ATOM 2197 O O . GLU A 1 290 ? 7.669 -0.055 -8.439 1.00 89.69 290 GLU A O 1
ATOM 2202 N N . ASN A 1 291 ? 9.088 1.704 -8.470 1.00 92.69 291 ASN A N 1
ATOM 2203 C CA . ASN A 1 291 ? 8.425 2.479 -7.418 1.00 92.69 291 ASN A CA 1
ATOM 2204 C C . ASN A 1 291 ? 7.406 3.479 -8.015 1.00 92.69 291 ASN A C 1
ATOM 2206 O O . ASN A 1 291 ? 7.284 3.604 -9.239 1.00 92.69 291 ASN A O 1
ATOM 2210 N N . LYS A 1 292 ? 6.653 4.200 -7.177 1.00 93.81 292 LYS A N 1
ATOM 2211 C CA . LYS A 1 292 ? 5.616 5.158 -7.613 1.00 93.81 292 LYS A CA 1
ATOM 2212 C C . LYS A 1 292 ? 6.187 6.265 -8.507 1.00 93.81 292 LYS A C 1
ATOM 2214 O O . LYS A 1 292 ? 5.556 6.631 -9.502 1.00 93.81 292 LYS A O 1
ATOM 2219 N N . THR A 1 293 ? 7.390 6.751 -8.204 1.00 93.38 293 THR A N 1
ATOM 2220 C CA . THR A 1 293 ? 8.109 7.787 -8.967 1.00 93.38 293 THR A CA 1
ATOM 2221 C C . THR A 1 293 ? 8.542 7.277 -10.346 1.00 93.38 293 THR A C 1
ATOM 2223 O O . THR A 1 293 ? 8.328 7.956 -11.354 1.00 93.38 293 THR A O 1
ATOM 2226 N N . ASP A 1 294 ? 9.054 6.046 -10.427 1.00 89.81 294 ASP A N 1
ATOM 2227 C CA . ASP A 1 294 ? 9.417 5.393 -11.691 1.00 89.81 294 ASP A CA 1
ATOM 2228 C C . ASP A 1 294 ? 8.185 5.183 -12.579 1.00 89.81 294 ASP A C 1
ATOM 2230 O O . ASP A 1 294 ? 8.189 5.538 -13.760 1.00 89.81 294 ASP A O 1
ATOM 2234 N N . ILE A 1 295 ? 7.094 4.664 -12.002 1.00 90.19 295 ILE A N 1
ATOM 2235 C CA . ILE A 1 295 ? 5.825 4.451 -12.713 1.00 90.19 295 ILE A CA 1
ATOM 2236 C C . ILE A 1 295 ? 5.258 5.789 -13.204 1.00 90.19 295 ILE A C 1
ATOM 2238 O O . ILE A 1 295 ? 4.733 5.869 -14.318 1.00 90.19 295 ILE A O 1
ATOM 2242 N N . ALA A 1 296 ? 5.368 6.852 -12.404 1.00 90.62 296 ALA A N 1
ATOM 2243 C CA . ALA A 1 296 ? 4.930 8.194 -12.768 1.00 90.62 296 ALA A CA 1
ATOM 2244 C C . ALA A 1 296 ? 5.679 8.746 -13.990 1.00 90.62 296 ALA A C 1
ATOM 2246 O O . ALA A 1 296 ? 5.037 9.241 -14.925 1.00 90.62 296 ALA A O 1
ATOM 2247 N N . LEU A 1 297 ? 7.010 8.655 -13.994 1.00 89.75 297 LEU A N 1
ATOM 2248 C CA . LEU A 1 297 ? 7.867 9.455 -14.875 1.00 89.75 297 LEU A CA 1
ATOM 2249 C C . LEU A 1 297 ? 8.499 8.685 -16.029 1.00 89.75 297 LEU A C 1
ATOM 2251 O O . LEU A 1 297 ? 8.748 9.273 -17.082 1.00 89.75 297 LEU A O 1
ATOM 2255 N N . ASN A 1 298 ? 8.722 7.384 -15.881 1.00 84.81 298 ASN A N 1
ATOM 2256 C CA . ASN A 1 298 ? 9.249 6.537 -16.945 1.00 84.81 298 ASN A CA 1
ATOM 2257 C C . ASN A 1 298 ? 8.813 5.080 -16.767 1.00 84.81 298 ASN A C 1
ATOM 2259 O O . ASN A 1 298 ? 9.657 4.195 -16.598 1.00 84.81 298 ASN A O 1
ATOM 2263 N N . PRO A 1 299 ? 7.500 4.807 -16.844 1.00 82.06 299 PRO A N 1
ATOM 2264 C CA . PRO A 1 299 ? 7.008 3.445 -16.786 1.00 82.06 299 PRO A CA 1
ATOM 2265 C C . PRO A 1 299 ? 7.619 2.653 -17.944 1.00 82.06 299 PRO A C 1
ATOM 2267 O O . PRO A 1 299 ? 7.483 3.009 -19.122 1.00 82.06 299 PRO A O 1
ATOM 2270 N N . SER A 1 300 ? 8.272 1.540 -17.624 1.00 72.19 300 SER A N 1
ATOM 2271 C CA . SER A 1 300 ? 8.848 0.641 -18.630 1.00 72.19 300 SER A CA 1
ATOM 2272 C C . SER A 1 300 ? 7.807 0.123 -19.635 1.00 72.19 300 SER A C 1
ATOM 2274 O O . SER A 1 300 ? 8.153 -0.200 -20.779 1.00 72.19 300 SER A O 1
ATOM 2276 N N . GLY A 1 301 ? 6.531 0.077 -19.227 1.00 61.47 301 GLY A N 1
ATOM 2277 C CA . GLY A 1 301 ? 5.338 -0.185 -20.038 1.00 61.47 301 GLY A CA 1
ATOM 2278 C C . GLY A 1 301 ? 5.231 -1.605 -20.603 1.00 61.47 301 GLY A C 1
ATOM 2279 O O . GLY A 1 301 ? 4.316 -1.885 -21.370 1.00 61.47 301 GLY A O 1
ATOM 2280 N N . VAL A 1 302 ? 6.182 -2.491 -20.288 1.00 57.16 302 VAL A N 1
ATOM 2281 C CA . VAL A 1 302 ? 6.285 -3.842 -20.877 1.00 57.16 302 VAL A CA 1
ATOM 2282 C C . VAL A 1 302 ? 6.532 -4.919 -19.813 1.00 57.16 302 VAL A C 1
ATOM 2284 O O . VAL A 1 302 ? 6.436 -6.106 -20.119 1.00 57.16 302 VAL A O 1
ATOM 2287 N N . HIS A 1 303 ? 6.859 -4.546 -18.571 1.00 57.22 303 HIS A N 1
ATOM 2288 C CA . HIS A 1 303 ? 7.298 -5.501 -17.557 1.00 57.22 303 HIS A CA 1
ATOM 2289 C C . HIS A 1 303 ? 6.175 -6.478 -17.174 1.00 57.22 303 HIS A C 1
ATOM 2291 O O . HIS A 1 303 ? 5.195 -6.125 -16.533 1.00 57.22 303 HIS A O 1
ATOM 2297 N N . ALA A 1 304 ? 6.345 -7.711 -17.668 1.00 56.56 304 ALA A N 1
ATOM 2298 C CA . ALA A 1 304 ? 5.671 -8.953 -17.314 1.00 56.56 304 ALA A CA 1
ATOM 2299 C C . ALA A 1 304 ? 4.195 -8.803 -16.903 1.00 56.56 304 ALA A C 1
ATOM 2301 O O . ALA A 1 304 ? 3.868 -8.646 -15.727 1.00 56.56 304 ALA A O 1
ATOM 2302 N N . THR A 1 305 ? 3.293 -8.952 -17.881 1.00 59.28 305 THR A N 1
ATOM 2303 C CA . THR A 1 305 ? 1.884 -9.301 -17.635 1.00 59.28 305 THR A CA 1
ATOM 2304 C C . THR A 1 305 ? 1.792 -10.333 -16.508 1.00 59.28 305 THR A C 1
ATOM 2306 O O . THR A 1 305 ? 2.319 -11.436 -16.656 1.00 59.28 305 THR A O 1
ATOM 2309 N N . GLY A 1 306 ? 1.145 -9.966 -15.399 1.00 72.75 306 GLY A N 1
ATOM 2310 C CA . GLY A 1 306 ? 1.014 -10.815 -14.209 1.00 72.75 306 GLY A CA 1
ATOM 2311 C C . GLY A 1 306 ? 1.999 -10.530 -13.067 1.00 72.75 306 GLY A C 1
ATOM 2312 O O . GLY A 1 306 ? 2.077 -11.344 -12.150 1.00 72.75 306 GLY A O 1
ATOM 2313 N N . SER A 1 307 ? 2.737 -9.415 -13.098 1.00 89.44 307 SER A N 1
ATOM 2314 C CA . SER A 1 307 ? 3.608 -8.999 -11.986 1.00 89.44 307 SER A CA 1
ATOM 2315 C C . SER A 1 307 ? 2.859 -8.212 -10.913 1.00 89.44 307 SER A C 1
ATOM 2317 O O . SER A 1 307 ? 1.960 -7.434 -11.224 1.00 89.44 307 SER A O 1
ATOM 2319 N N . LEU A 1 308 ? 3.277 -8.365 -9.656 1.00 93.38 308 LEU A N 1
ATOM 2320 C CA . LEU A 1 308 ? 2.852 -7.515 -8.546 1.00 93.38 308 LEU A CA 1
ATOM 2321 C C . LEU A 1 308 ? 3.844 -6.362 -8.362 1.00 93.38 308 LEU A C 1
ATOM 2323 O O . LEU A 1 308 ? 5.029 -6.586 -8.111 1.00 93.38 308 LEU A O 1
ATOM 2327 N N . TYR A 1 309 ? 3.348 -5.132 -8.438 1.00 93.94 309 TYR A N 1
ATOM 2328 C CA . TYR A 1 309 ? 4.111 -3.916 -8.167 1.00 93.94 309 TYR A CA 1
ATOM 2329 C C . TYR A 1 309 ? 4.104 -3.632 -6.668 1.00 93.94 309 TYR A C 1
ATOM 2331 O O . TYR A 1 309 ? 3.255 -2.902 -6.157 1.00 93.94 309 TYR A O 1
ATOM 2339 N N . ILE A 1 310 ? 5.037 -4.266 -5.956 1.00 95.19 310 ILE A N 1
ATOM 2340 C CA . ILE A 1 310 ? 5.066 -4.265 -4.489 1.00 95.19 310 ILE A CA 1
ATOM 2341 C C . ILE A 1 310 ? 5.459 -2.898 -3.902 1.00 95.19 310 ILE A C 1
ATOM 2343 O O . ILE A 1 310 ? 4.911 -2.504 -2.881 1.00 95.19 310 ILE A O 1
ATOM 2347 N N . LEU A 1 311 ? 6.344 -2.155 -4.579 1.00 94.88 311 LEU A N 1
ATOM 2348 C CA . LEU A 1 311 ? 6.749 -0.786 -4.219 1.00 94.88 311 LEU A CA 1
ATOM 2349 C C . LEU A 1 311 ? 6.014 0.284 -5.040 1.00 94.88 311 LEU A C 1
ATOM 2351 O O . LEU A 1 311 ? 6.333 1.464 -4.941 1.00 94.88 311 LEU A O 1
ATOM 2355 N N . GLY A 1 312 ? 5.047 -0.105 -5.878 1.00 93.19 312 GLY A N 1
ATOM 2356 C CA . GLY A 1 312 ? 4.462 0.795 -6.877 1.00 93.19 312 GLY A CA 1
ATOM 2357 C C . GLY A 1 312 ? 3.645 1.956 -6.301 1.00 93.19 312 GLY A C 1
ATOM 2358 O O . GLY A 1 312 ? 3.276 2.853 -7.055 1.00 93.19 312 GLY A O 1
ATOM 2359 N N . ASP A 1 313 ? 3.369 1.946 -4.993 1.00 95.56 313 ASP A N 1
ATOM 2360 C CA . ASP A 1 313 ? 2.718 3.048 -4.279 1.00 95.56 313 ASP A CA 1
ATOM 2361 C C . ASP A 1 313 ? 3.620 3.742 -3.242 1.00 95.56 313 ASP A C 1
ATOM 2363 O O . ASP A 1 313 ? 3.122 4.556 -2.471 1.00 95.56 313 ASP A O 1
ATOM 2367 N N . PHE A 1 314 ? 4.928 3.456 -3.261 1.00 95.50 314 PHE A N 1
ATOM 2368 C CA . PHE A 1 314 ? 5.955 4.173 -2.499 1.00 95.50 314 PHE A CA 1
ATOM 2369 C C . PHE A 1 314 ? 6.763 5.087 -3.420 1.00 95.50 314 PHE A C 1
ATOM 2371 O O . PHE A 1 314 ? 7.202 4.659 -4.490 1.00 95.50 314 PHE A O 1
ATOM 2378 N N . TYR A 1 315 ? 6.981 6.334 -3.022 1.00 94.44 315 TYR A N 1
ATOM 2379 C CA . TYR A 1 315 ? 7.878 7.254 -3.721 1.00 94.44 315 TYR A CA 1
ATOM 2380 C C . TYR A 1 315 ? 9.352 6.854 -3.529 1.00 94.44 315 TYR A C 1
ATOM 2382 O O . TYR A 1 315 ? 9.696 6.112 -2.611 1.00 94.44 315 TYR A O 1
ATOM 2390 N N . LEU A 1 316 ? 10.250 7.325 -4.399 1.00 91.75 316 LEU A N 1
ATOM 2391 C CA . LEU A 1 316 ? 11.669 6.943 -4.365 1.00 91.75 316 LEU A CA 1
ATOM 2392 C C . LEU A 1 316 ? 12.354 7.326 -3.039 1.00 91.75 316 LEU A C 1
ATOM 2394 O O . LEU A 1 316 ? 13.132 6.541 -2.498 1.00 91.75 316 LEU A O 1
ATOM 2398 N N . SER A 1 317 ? 12.046 8.507 -2.505 1.00 90.06 317 SER A N 1
ATOM 2399 C CA . SER A 1 317 ? 12.483 8.967 -1.180 1.00 90.06 317 SER A CA 1
ATOM 2400 C C . SER A 1 317 ? 12.044 8.015 -0.065 1.00 90.06 317 SER A C 1
ATOM 2402 O O . SER A 1 317 ? 12.858 7.627 0.762 1.00 90.06 317 SER A O 1
ATOM 2404 N N . GLU A 1 318 ? 10.808 7.527 -0.109 1.00 92.88 318 GLU A N 1
ATOM 2405 C CA . GLU A 1 318 ? 10.291 6.566 0.874 1.00 92.88 318 GLU A CA 1
ATOM 2406 C C . GLU A 1 318 ? 10.949 5.188 0.725 1.00 92.88 318 GLU A C 1
ATOM 2408 O O . GLU A 1 318 ? 11.222 4.510 1.711 1.00 92.88 318 GLU A O 1
ATOM 2413 N N . VAL A 1 319 ? 11.262 4.762 -0.505 1.00 93.06 319 VAL A N 1
ATOM 2414 C CA . VAL A 1 319 ? 12.016 3.518 -0.740 1.00 93.06 319 VAL A CA 1
ATOM 2415 C C . VAL A 1 319 ? 13.435 3.609 -0.167 1.00 93.06 319 VAL A C 1
ATOM 2417 O O . VAL A 1 319 ? 13.966 2.596 0.292 1.00 93.06 319 VAL A O 1
ATOM 2420 N N . ARG A 1 320 ? 14.048 4.802 -0.152 1.00 89.81 320 ARG A N 1
ATOM 2421 C CA . ARG A 1 320 ? 15.332 5.032 0.532 1.00 89.81 320 ARG A CA 1
ATOM 2422 C C . ARG A 1 320 ? 15.199 4.861 2.042 1.00 89.81 320 ARG A C 1
ATOM 2424 O O . ARG A 1 320 ? 16.070 4.231 2.634 1.00 89.81 320 ARG A O 1
ATOM 2431 N N . ASP A 1 321 ? 14.104 5.321 2.637 1.00 89.31 321 ASP A N 1
ATOM 2432 C CA . ASP A 1 321 ? 13.849 5.133 4.070 1.00 89.31 321 ASP A CA 1
ATOM 2433 C C . ASP A 1 321 ? 13.674 3.641 4.422 1.00 89.31 321 ASP A C 1
ATOM 2435 O O . ASP A 1 321 ? 14.159 3.177 5.452 1.00 89.31 321 ASP A O 1
ATOM 2439 N N . LEU A 1 322 ? 13.101 2.834 3.516 1.00 90.88 322 LEU A N 1
ATOM 2440 C CA . LEU A 1 322 ? 12.967 1.377 3.689 1.00 90.88 322 LEU A CA 1
ATOM 2441 C C . LEU A 1 322 ? 14.306 0.605 3.680 1.00 90.88 322 LEU A C 1
ATOM 2443 O O . LEU A 1 322 ? 14.319 -0.595 3.963 1.00 90.88 322 LEU A O 1
ATOM 2447 N N . VAL A 1 323 ? 15.441 1.247 3.379 1.00 87.56 323 VAL A N 1
ATOM 2448 C CA . VAL A 1 323 ? 16.765 0.598 3.381 1.00 87.56 323 VAL A CA 1
ATOM 2449 C C . VAL A 1 323 ? 17.186 0.156 4.773 1.00 87.56 323 VAL A C 1
ATOM 2451 O O . VAL A 1 323 ? 17.727 -0.941 4.924 1.00 87.56 323 VAL A O 1
ATOM 2454 N N . GLU A 1 324 ? 16.957 0.990 5.783 1.00 85.25 324 GLU A N 1
ATOM 2455 C CA . GLU A 1 324 ? 17.320 0.680 7.164 1.00 85.25 324 GLU A CA 1
ATOM 2456 C C . GLU A 1 324 ? 16.611 -0.593 7.666 1.00 85.25 324 GLU A C 1
ATOM 2458 O O . GLU A 1 324 ? 17.311 -1.554 8.018 1.00 85.25 324 GLU A O 1
ATOM 2463 N N . PRO A 1 325 ? 15.266 -0.705 7.596 1.00 81.50 325 PRO A N 1
ATOM 2464 C CA . PRO A 1 325 ? 14.577 -1.939 7.967 1.00 81.50 325 PRO A CA 1
ATOM 2465 C C . PRO A 1 325 ? 14.903 -3.120 7.042 1.00 81.50 325 PRO A C 1
ATOM 2467 O O . PRO A 1 325 ? 14.932 -4.261 7.505 1.00 81.50 325 PRO A O 1
ATOM 2470 N N . ALA A 1 326 ? 15.227 -2.887 5.766 1.00 79.81 326 ALA A N 1
ATOM 2471 C CA . ALA A 1 326 ? 15.682 -3.946 4.859 1.00 79.81 326 ALA A CA 1
ATOM 2472 C C . ALA A 1 326 ? 17.077 -4.500 5.216 1.00 79.81 326 ALA A C 1
ATOM 2474 O O . ALA A 1 326 ? 17.380 -5.663 4.926 1.00 79.81 326 ALA A O 1
ATOM 2475 N N . SER A 1 327 ? 17.923 -3.676 5.839 1.00 75.69 327 SER A N 1
ATOM 2476 C CA . SER A 1 327 ? 19.306 -4.006 6.207 1.00 75.69 327 SER A CA 1
ATOM 2477 C C . SER A 1 327 ? 19.430 -4.604 7.606 1.00 75.69 327 SER A C 1
ATOM 2479 O O . SER A 1 327 ? 20.471 -5.171 7.941 1.00 75.69 327 SER A O 1
ATOM 2481 N N . LEU A 1 328 ? 18.385 -4.509 8.434 1.00 64.38 328 LEU A N 1
ATOM 2482 C CA . LEU A 1 328 ? 18.345 -5.065 9.785 1.00 64.38 328 LEU A CA 1
ATOM 2483 C C . LEU A 1 328 ? 18.652 -6.579 9.759 1.00 64.38 328 LEU A C 1
ATOM 2485 O O . LEU A 1 328 ? 17.812 -7.420 9.443 1.00 64.38 328 LEU A O 1
ATOM 2489 N N . GLY A 1 329 ? 19.906 -6.923 10.079 1.00 51.62 329 GLY A N 1
ATOM 2490 C CA . GLY A 1 329 ? 20.429 -8.294 10.096 1.00 51.62 329 GLY A CA 1
ATOM 2491 C C . GLY A 1 329 ? 21.267 -8.729 8.881 1.00 51.62 329 GLY A C 1
ATOM 2492 O O . GLY A 1 329 ? 21.627 -9.907 8.816 1.00 51.62 329 GLY A O 1
ATOM 2493 N N . ARG A 1 330 ? 21.607 -7.840 7.932 1.00 56.72 330 ARG A N 1
ATOM 2494 C CA . ARG A 1 330 ? 22.481 -8.142 6.777 1.00 56.72 330 ARG A CA 1
ATOM 2495 C C . ARG A 1 330 ? 23.451 -6.999 6.460 1.00 56.72 330 ARG A C 1
ATOM 2497 O O . ARG A 1 330 ? 23.068 -5.838 6.457 1.00 56.72 330 ARG A O 1
ATOM 2504 N N . GLU A 1 331 ? 24.691 -7.338 6.105 1.00 49.06 331 GLU A N 1
ATOM 2505 C CA . GLU A 1 331 ? 25.580 -6.416 5.386 1.00 49.06 331 GLU A CA 1
ATOM 2506 C C . GLU A 1 331 ? 25.108 -6.354 3.930 1.00 49.06 331 GLU A C 1
ATOM 2508 O O . GLU A 1 331 ? 25.399 -7.247 3.133 1.00 49.06 331 GLU A O 1
ATOM 2513 N N . ILE A 1 332 ? 24.307 -5.345 3.590 1.00 53.06 332 ILE A N 1
ATOM 2514 C CA . ILE A 1 332 ? 23.954 -5.062 2.199 1.00 53.06 332 ILE A CA 1
ATOM 2515 C C . ILE A 1 332 ? 24.882 -3.945 1.726 1.00 53.06 332 ILE A C 1
ATOM 2517 O O . ILE A 1 332 ? 24.739 -2.791 2.125 1.00 53.06 332 ILE A O 1
ATOM 2521 N N . GLU A 1 333 ? 25.861 -4.284 0.886 1.00 48.41 333 GLU A N 1
ATOM 2522 C CA . GLU A 1 333 ? 26.620 -3.279 0.141 1.00 48.41 333 GLU A CA 1
ATOM 2523 C C . GLU A 1 333 ? 25.717 -2.714 -0.960 1.00 48.41 333 GLU A C 1
ATOM 2525 O O . GLU A 1 333 ? 25.677 -3.220 -2.082 1.00 48.41 333 GLU A O 1
ATOM 2530 N N . PHE A 1 334 ? 24.964 -1.663 -0.639 1.00 53.78 334 PHE A N 1
ATOM 2531 C CA . PHE A 1 334 ? 24.308 -0.860 -1.661 1.00 53.78 334 PHE A CA 1
ATOM 2532 C C . PHE A 1 334 ? 25.387 -0.083 -2.410 1.00 53.78 334 PHE A C 1
ATOM 2534 O O . PHE A 1 334 ? 25.918 0.913 -1.921 1.00 53.78 334 PHE A O 1
ATOM 2541 N N . GLN A 1 335 ? 25.725 -0.525 -3.617 1.00 46.09 335 GLN A N 1
ATOM 2542 C CA . GLN A 1 335 ? 26.259 0.417 -4.586 1.00 46.09 335 GLN A CA 1
ATOM 2543 C C . GLN A 1 335 ? 25.072 1.254 -5.041 1.00 46.09 335 GLN A C 1
ATOM 2545 O O . GLN A 1 335 ? 24.204 0.741 -5.744 1.00 46.09 335 GLN A O 1
ATOM 2550 N N . GLU A 1 336 ? 25.007 2.513 -4.603 1.00 47.22 336 GLU A N 1
ATOM 2551 C CA . GLU A 1 336 ? 24.094 3.494 -5.183 1.00 47.22 336 GLU A CA 1
ATOM 2552 C C . GLU A 1 336 ? 24.407 3.588 -6.681 1.00 47.22 336 GLU A C 1
ATOM 2554 O O . GLU A 1 336 ? 25.294 4.319 -7.123 1.00 47.22 336 GLU A O 1
ATOM 2559 N N . ALA A 1 337 ? 23.714 2.785 -7.489 1.00 44.56 337 ALA A N 1
ATOM 2560 C CA . ALA A 1 337 ? 23.595 3.073 -8.900 1.00 44.56 337 ALA A CA 1
ATOM 2561 C C . ALA A 1 337 ? 22.955 4.459 -8.996 1.00 44.56 337 ALA A C 1
ATOM 2563 O O . ALA A 1 337 ? 21.969 4.715 -8.307 1.00 44.56 337 ALA A O 1
ATOM 2564 N N . SER A 1 338 ? 23.548 5.336 -9.811 1.00 44.16 338 SER A N 1
ATOM 2565 C CA . SER A 1 338 ? 23.083 6.709 -10.032 1.00 44.16 338 SER A CA 1
ATOM 2566 C C . SER A 1 338 ? 21.561 6.728 -10.164 1.00 44.16 338 SER A C 1
ATOM 2568 O O . SER A 1 338 ? 21.015 6.243 -11.160 1.00 44.16 338 SER A O 1
ATOM 2570 N N . SER A 1 339 ? 20.873 7.229 -9.135 1.00 48.91 339 SER A N 1
ATOM 2571 C CA . SER A 1 339 ? 19.418 7.332 -9.129 1.00 48.91 339 SER A CA 1
ATOM 2572 C C . SER A 1 339 ? 19.052 8.617 -9.845 1.00 48.91 339 SER A C 1
ATOM 2574 O O . SER A 1 339 ? 18.497 9.546 -9.274 1.00 48.91 339 SER A O 1
ATOM 2576 N N . MET A 1 340 ? 19.377 8.713 -11.132 1.00 48.28 340 MET A N 1
ATOM 2577 C CA . MET A 1 340 ? 18.683 9.698 -11.944 1.00 48.28 340 MET A CA 1
ATOM 2578 C C . MET A 1 340 ? 17.202 9.339 -11.893 1.00 48.28 340 MET A C 1
ATOM 2580 O O . MET A 1 340 ? 16.850 8.197 -12.207 1.00 48.28 340 MET A O 1
ATOM 2584 N N . VAL A 1 341 ? 16.348 10.304 -11.527 1.00 59.19 341 VAL A N 1
ATOM 2585 C CA . VAL A 1 341 ? 14.910 10.210 -11.792 1.00 59.19 341 VAL A CA 1
ATOM 2586 C C . VAL A 1 341 ? 14.759 9.870 -13.265 1.00 59.19 341 VAL A C 1
ATOM 2588 O O . VAL A 1 341 ? 14.969 10.701 -14.155 1.00 59.19 341 VAL A O 1
ATOM 2591 N N . SER A 1 342 ? 14.513 8.595 -13.524 1.00 58.28 342 SER A N 1
ATOM 2592 C CA . SER A 1 342 ? 14.685 8.048 -14.853 1.00 58.28 342 SER A CA 1
ATOM 2593 C C . SER A 1 342 ? 13.604 8.644 -15.747 1.00 58.28 342 SER A C 1
ATOM 2595 O O . SER A 1 342 ? 12.435 8.661 -15.382 1.00 58.28 342 SER A O 1
ATOM 2597 N N . GLY A 1 343 ? 13.995 9.166 -16.911 1.00 59.69 343 GLY A N 1
ATOM 2598 C CA . GLY A 1 343 ? 13.078 9.715 -17.919 1.00 59.69 343 GLY A CA 1
ATOM 2599 C C . GLY A 1 343 ? 12.610 11.161 -17.726 1.00 59.69 343 GLY A C 1
ATOM 2600 O O . GLY A 1 343 ? 11.780 11.617 -18.516 1.00 59.69 343 GLY A O 1
ATOM 2601 N N . LEU A 1 344 ? 13.158 11.910 -16.761 1.00 71.50 344 LEU A N 1
ATOM 2602 C CA . LEU A 1 344 ? 13.086 13.375 -16.795 1.00 71.50 344 LEU A CA 1
ATOM 2603 C C . LEU A 1 344 ? 14.165 13.933 -17.733 1.00 71.50 344 LEU A C 1
ATOM 2605 O O . LEU A 1 344 ? 15.350 13.945 -17.410 1.00 71.50 344 LEU A O 1
ATOM 2609 N N . ASP A 1 345 ? 13.738 14.426 -18.896 1.00 63.41 345 ASP A N 1
ATOM 2610 C CA . ASP A 1 345 ? 14.621 15.100 -19.848 1.00 63.41 345 ASP A CA 1
ATOM 2611 C C . ASP A 1 345 ? 14.784 16.589 -19.484 1.00 63.41 345 ASP A C 1
ATOM 2613 O O . ASP A 1 345 ? 13.804 17.332 -19.367 1.00 63.41 345 ASP A O 1
ATOM 2617 N N . GLY A 1 346 ? 16.028 17.066 -19.383 1.00 68.25 346 GLY A N 1
ATOM 2618 C CA . GLY A 1 346 ? 16.343 18.496 -19.311 1.00 68.25 346 GLY A CA 1
ATOM 2619 C C . GLY A 1 346 ? 17.298 18.896 -18.191 1.00 68.25 346 GLY A C 1
ATOM 2620 O O . GLY A 1 346 ? 17.855 18.070 -17.478 1.00 68.25 346 GLY A O 1
ATOM 2621 N N . ASP A 1 347 ? 17.511 20.207 -18.075 1.00 72.12 347 ASP A N 1
ATOM 2622 C CA . ASP A 1 347 ? 18.339 20.796 -17.025 1.00 72.12 347 ASP A CA 1
ATOM 2623 C C . ASP A 1 347 ? 17.617 20.731 -15.670 1.00 72.12 347 ASP A C 1
ATOM 2625 O O . ASP A 1 347 ? 16.531 21.306 -15.509 1.00 72.12 347 ASP A O 1
ATOM 2629 N N . MET A 1 348 ? 18.245 20.017 -14.732 1.00 73.44 348 MET A N 1
ATOM 2630 C CA . MET A 1 348 ? 17.791 19.798 -13.357 1.00 73.44 348 MET A CA 1
ATOM 2631 C C . MET A 1 348 ? 18.509 20.712 -12.354 1.00 73.44 348 MET A C 1
ATOM 2633 O O . MET A 1 348 ? 18.354 20.526 -11.151 1.00 73.44 348 MET A O 1
ATOM 2637 N N . THR A 1 349 ? 19.279 21.710 -12.808 1.00 72.19 349 THR A N 1
ATOM 2638 C CA . THR A 1 349 ? 19.758 22.771 -11.911 1.00 72.19 349 THR A CA 1
ATOM 2639 C C . THR A 1 349 ? 18.540 23.522 -11.368 1.00 72.19 349 THR A C 1
ATOM 2641 O O . THR A 1 349 ? 17.735 24.074 -12.128 1.00 72.19 349 THR A O 1
ATOM 2644 N N . PRO A 1 350 ? 18.317 23.420 -10.048 1.00 77.19 350 PRO A N 1
ATOM 2645 C CA . PRO A 1 350 ? 19.211 24.042 -9.069 1.00 77.19 350 PRO A CA 1
ATOM 2646 C C . PRO A 1 350 ? 19.653 23.157 -7.882 1.00 77.19 350 PRO A C 1
ATOM 2648 O O . PRO A 1 350 ? 20.207 23.699 -6.931 1.00 77.19 350 PRO A O 1
ATOM 2651 N N . PHE A 1 351 ? 19.418 21.844 -7.915 1.00 83.19 351 PHE A N 1
ATOM 2652 C CA . PHE A 1 351 ? 19.696 20.963 -6.769 1.00 83.19 351 PHE A CA 1
ATOM 2653 C C . PHE A 1 351 ? 21.191 20.694 -6.566 1.00 83.19 351 PHE A C 1
ATOM 2655 O O . PHE A 1 351 ? 21.958 20.623 -7.533 1.00 83.19 351 PHE A O 1
ATOM 2662 N N . VAL A 1 352 ? 21.594 20.541 -5.303 1.00 79.88 352 VAL A N 1
ATOM 2663 C C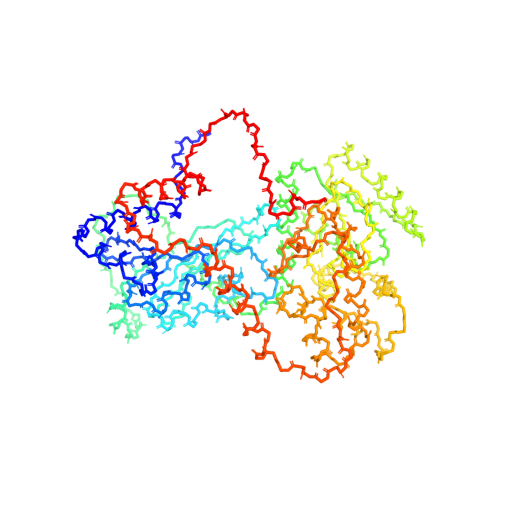A . VAL A 1 352 ? 22.976 20.269 -4.885 1.00 79.88 352 VAL A CA 1
ATOM 2664 C C . VAL A 1 352 ? 23.356 18.817 -5.162 1.00 79.88 352 VAL A C 1
ATOM 2666 O O . VAL A 1 352 ? 24.469 18.556 -5.624 1.00 79.88 352 VAL A O 1
ATOM 2669 N N . ASP A 1 353 ? 22.436 17.885 -4.908 1.00 83.38 353 ASP A N 1
ATOM 2670 C CA . ASP A 1 353 ? 22.636 16.450 -5.100 1.00 83.38 353 ASP A CA 1
ATOM 2671 C C . ASP A 1 353 ? 21.395 15.734 -5.673 1.00 83.38 353 ASP A C 1
ATOM 2673 O O . ASP A 1 353 ? 20.352 16.336 -5.948 1.00 83.38 353 ASP A O 1
ATOM 2677 N N . GLU A 1 354 ? 21.550 14.433 -5.940 1.00 79.38 354 GLU A N 1
ATOM 2678 C CA . GLU A 1 354 ? 20.485 13.586 -6.491 1.00 79.38 354 GLU A CA 1
ATOM 2679 C C . GLU A 1 354 ? 19.337 13.390 -5.496 1.00 79.38 354 GLU A C 1
ATOM 2681 O O . GLU A 1 354 ? 18.180 13.402 -5.899 1.00 79.38 354 GLU A O 1
ATOM 2686 N N . THR A 1 355 ? 19.637 13.282 -4.204 1.00 84.25 355 THR A N 1
ATOM 2687 C CA . THR A 1 355 ? 18.651 13.039 -3.147 1.00 84.25 355 THR A CA 1
ATOM 2688 C C . THR A 1 355 ? 17.703 14.224 -2.977 1.00 84.25 355 THR A C 1
ATOM 2690 O O . THR A 1 355 ? 16.491 14.037 -2.899 1.00 84.25 355 THR A O 1
ATOM 2693 N N . GLU A 1 356 ? 18.230 15.450 -2.968 1.00 86.19 356 GLU A N 1
ATOM 2694 C CA . GLU A 1 356 ? 17.448 16.687 -2.894 1.00 86.19 356 GLU A CA 1
ATOM 2695 C C . GLU A 1 356 ? 16.512 16.817 -4.102 1.00 86.19 356 GLU A C 1
ATOM 2697 O O . GLU A 1 356 ? 15.334 17.159 -3.967 1.00 86.19 356 GLU A O 1
ATOM 2702 N N . ARG A 1 357 ? 17.020 16.484 -5.292 1.00 86.94 357 ARG A N 1
ATOM 2703 C CA . ARG A 1 357 ? 16.234 16.466 -6.525 1.00 86.94 357 ARG A CA 1
ATOM 2704 C C . ARG A 1 357 ? 15.121 15.420 -6.468 1.00 86.94 357 ARG A C 1
ATOM 2706 O O . ARG A 1 357 ? 13.989 15.738 -6.827 1.00 86.94 357 ARG A O 1
ATOM 2713 N N . ASP A 1 358 ? 15.435 14.195 -6.058 1.00 86.88 358 ASP A N 1
ATOM 2714 C CA . ASP A 1 358 ? 14.481 13.086 -5.990 1.00 86.88 358 ASP A CA 1
ATOM 2715 C C . ASP A 1 358 ? 13.370 13.408 -4.967 1.00 86.88 358 ASP A C 1
ATOM 2717 O O . ASP A 1 358 ? 12.187 13.295 -5.286 1.00 86.88 358 ASP A O 1
ATOM 2721 N N . ALA A 1 359 ? 13.730 13.959 -3.801 1.00 89.50 359 ALA A N 1
ATOM 2722 C CA . ALA A 1 359 ? 12.780 14.435 -2.793 1.00 89.50 359 ALA A CA 1
ATOM 2723 C C . ALA A 1 359 ? 11.884 15.577 -3.308 1.00 89.50 359 ALA A C 1
ATOM 2725 O O . ALA A 1 359 ? 10.683 15.605 -3.029 1.00 89.50 359 ALA A O 1
ATOM 2726 N N . PHE A 1 360 ? 12.431 16.515 -4.091 1.00 91.75 360 PHE A N 1
ATOM 2727 C CA . PHE A 1 360 ? 11.628 17.566 -4.722 1.00 91.75 360 PHE A CA 1
ATOM 2728 C C . PHE A 1 360 ? 10.642 16.996 -5.750 1.00 91.75 360 PHE A C 1
ATOM 2730 O O . PHE A 1 360 ? 9.486 17.424 -5.807 1.00 91.75 360 PHE A O 1
ATOM 2737 N N . VAL A 1 361 ? 11.084 16.045 -6.575 1.00 92.06 361 VAL A N 1
ATOM 2738 C CA . VAL A 1 361 ? 10.226 15.385 -7.566 1.00 92.06 361 VAL A CA 1
ATOM 2739 C C . VAL A 1 361 ? 9.084 14.641 -6.880 1.00 92.06 361 VAL A C 1
ATOM 2741 O O . VAL A 1 361 ? 7.928 14.820 -7.270 1.00 92.06 361 VAL A O 1
ATOM 2744 N N . ASP A 1 362 ? 9.389 13.874 -5.838 1.00 92.88 362 ASP A N 1
ATOM 2745 C CA . ASP A 1 362 ? 8.391 13.160 -5.049 1.00 92.88 362 ASP A CA 1
ATOM 2746 C C . ASP A 1 362 ? 7.413 14.134 -4.400 1.00 92.88 362 ASP A C 1
ATOM 2748 O O . ASP A 1 362 ? 6.208 13.960 -4.541 1.00 92.88 362 ASP A O 1
ATOM 2752 N N . HIS A 1 363 ? 7.900 15.237 -3.819 1.00 92.81 363 HIS A N 1
ATOM 2753 C CA . HIS A 1 363 ? 7.037 16.283 -3.276 1.00 92.81 363 HIS A CA 1
ATOM 2754 C C . HIS A 1 363 ? 6.049 16.820 -4.321 1.00 92.81 363 HIS A C 1
ATOM 2756 O O . HIS A 1 363 ? 4.859 16.963 -4.032 1.00 92.81 363 HIS A O 1
ATOM 2762 N N . VAL A 1 364 ? 6.509 17.097 -5.547 1.00 92.69 364 VAL A N 1
ATOM 2763 C CA . VAL A 1 364 ? 5.626 17.523 -6.644 1.00 92.69 364 VAL A CA 1
ATOM 2764 C C . VAL A 1 364 ? 4.578 16.448 -6.943 1.00 92.69 364 VAL A C 1
ATOM 2766 O O . VAL A 1 364 ? 3.394 16.776 -7.020 1.00 92.69 364 VAL A O 1
ATOM 2769 N N . LEU A 1 365 ? 4.978 15.180 -7.063 1.00 92.06 365 LEU A N 1
ATOM 2770 C CA . LEU A 1 365 ? 4.051 14.077 -7.330 1.00 92.06 365 LEU A CA 1
ATOM 2771 C C . LEU A 1 365 ? 3.038 13.882 -6.194 1.00 92.06 365 LEU A C 1
ATOM 2773 O O . LEU A 1 365 ? 1.851 13.740 -6.478 1.00 92.06 365 LEU A O 1
ATOM 2777 N N . THR A 1 366 ? 3.450 13.970 -4.928 1.00 92.25 366 THR A N 1
ATOM 2778 C CA . THR A 1 366 ? 2.549 13.913 -3.769 1.00 92.25 366 THR A CA 1
ATOM 2779 C C . THR A 1 366 ? 1.522 15.041 -3.813 1.00 92.25 366 THR A C 1
ATOM 2781 O O . THR A 1 366 ? 0.332 14.813 -3.604 1.00 92.25 366 THR A O 1
ATOM 2784 N N . GLN A 1 367 ? 1.941 16.274 -4.120 1.00 90.50 367 GLN A N 1
ATOM 2785 C CA . GLN A 1 367 ? 1.010 17.401 -4.234 1.00 90.50 367 GLN A CA 1
ATOM 2786 C C . GLN A 1 367 ? 0.032 17.239 -5.408 1.00 90.50 367 GLN A C 1
ATOM 2788 O O . GLN A 1 367 ? -1.116 17.674 -5.294 1.00 90.50 367 GLN A O 1
ATOM 2793 N N . MET A 1 368 ? 0.472 16.621 -6.510 1.00 86.88 368 MET A N 1
ATOM 2794 C CA . MET A 1 368 ? -0.378 16.317 -7.664 1.00 86.88 368 MET A CA 1
ATOM 2795 C C . MET A 1 368 ? -1.399 15.217 -7.360 1.00 86.88 368 MET A C 1
ATOM 2797 O O . MET A 1 368 ? -2.584 15.428 -7.585 1.00 86.88 368 MET A O 1
ATOM 2801 N N . LEU A 1 369 ? -0.933 14.065 -6.872 1.00 88.06 369 LEU A N 1
ATOM 2802 C CA . LEU A 1 369 ? -1.727 12.842 -6.725 1.00 88.06 369 LEU A CA 1
ATOM 2803 C C . LEU A 1 369 ? -2.576 12.858 -5.452 1.00 88.06 369 LEU A C 1
ATOM 2805 O O . LEU A 1 369 ? -3.748 12.508 -5.466 1.00 88.06 369 LEU A O 1
ATOM 2809 N N . GLU A 1 370 ? -1.997 13.281 -4.332 1.00 88.38 370 GLU A N 1
ATOM 2810 C CA . GLU A 1 370 ? -2.622 13.135 -3.011 1.00 88.38 370 GLU A CA 1
ATOM 2811 C C . GLU A 1 370 ? -3.106 14.474 -2.445 1.00 88.38 370 GLU A C 1
ATOM 2813 O O . GLU A 1 370 ? -4.023 14.520 -1.626 1.00 88.38 370 GLU A O 1
ATOM 2818 N N . GLY A 1 371 ? -2.512 15.584 -2.889 1.00 81.69 371 GLY A N 1
ATOM 2819 C CA . GLY A 1 371 ? -2.857 16.932 -2.434 1.00 81.69 371 GLY A CA 1
ATOM 2820 C C . GLY A 1 371 ? -4.104 17.538 -3.086 1.00 81.69 371 GLY A C 1
ATOM 2821 O O . GLY A 1 371 ? -4.537 18.605 -2.648 1.00 81.69 371 GLY A O 1
ATOM 2822 N N . ASN A 1 372 ? -4.658 16.909 -4.133 1.00 72.88 372 ASN A N 1
ATOM 2823 C CA . ASN A 1 372 ? -5.757 17.434 -4.960 1.00 72.88 372 ASN A CA 1
ATOM 2824 C C . ASN A 1 372 ? -5.530 18.896 -5.415 1.00 72.88 372 ASN A C 1
ATOM 2826 O O . ASN A 1 372 ? -6.458 19.707 -5.511 1.00 72.88 372 ASN A O 1
ATOM 2830 N N . LYS A 1 373 ? -4.265 19.277 -5.642 1.00 77.88 373 LYS A N 1
ATOM 2831 C CA . LYS A 1 373 ? -3.897 20.621 -6.096 1.00 77.88 373 LYS A CA 1
ATOM 2832 C C . LYS A 1 373 ? -3.916 20.672 -7.617 1.00 77.88 373 LYS A C 1
ATOM 2834 O O . LYS A 1 373 ? -3.289 19.857 -8.283 1.00 77.88 373 LYS A O 1
ATOM 2839 N N . SER A 1 374 ? -4.551 21.705 -8.176 1.00 81.19 374 SER A N 1
ATOM 2840 C CA . SER A 1 374 ? -4.399 22.018 -9.607 1.00 81.19 374 SER A CA 1
ATOM 2841 C C . SER A 1 374 ? -2.923 22.243 -9.954 1.00 81.19 374 SER A C 1
ATOM 2843 O O . SER A 1 374 ? -2.177 22.804 -9.136 1.00 81.19 374 SER A O 1
ATOM 2845 N N . VAL A 1 375 ? -2.512 21.891 -11.175 1.00 80.94 375 VAL A N 1
ATOM 2846 C CA . VAL A 1 375 ? -1.127 22.075 -11.644 1.00 80.94 375 VAL A CA 1
ATOM 2847 C C . VAL A 1 375 ? -0.739 23.542 -11.515 1.00 80.94 375 VAL A C 1
ATOM 2849 O O . VAL A 1 375 ? 0.338 23.865 -11.020 1.00 80.94 375 VAL A O 1
ATOM 2852 N N . ARG A 1 376 ? -1.654 24.459 -11.846 1.00 81.31 376 ARG A N 1
ATOM 2853 C CA . ARG A 1 376 ? -1.431 25.895 -11.653 1.00 81.31 376 ARG A CA 1
ATOM 2854 C C . ARG A 1 376 ? -1.125 26.258 -10.200 1.00 81.31 376 ARG A C 1
ATOM 2856 O O . ARG A 1 376 ? -0.164 26.983 -9.950 1.00 81.31 376 ARG A O 1
ATOM 2863 N N . SER A 1 377 ? -1.950 25.811 -9.253 1.00 84.56 377 SER A N 1
ATOM 2864 C CA . SER A 1 377 ? -1.733 26.110 -7.830 1.00 84.56 377 SER A CA 1
ATOM 2865 C C . SER A 1 377 ? -0.429 25.510 -7.313 1.00 84.56 377 SER A C 1
ATOM 2867 O O . SER A 1 377 ? 0.281 26.163 -6.553 1.00 84.56 377 SER A O 1
ATOM 2869 N N . LEU A 1 378 ? -0.080 24.316 -7.794 1.00 87.00 378 LEU A N 1
ATOM 2870 C CA . LEU A 1 378 ? 1.166 23.646 -7.463 1.00 87.00 378 LEU A CA 1
ATOM 2871 C C . LEU A 1 378 ? 2.361 24.468 -7.946 1.00 87.00 378 LEU A C 1
ATOM 2873 O O . LEU A 1 378 ? 3.212 24.823 -7.134 1.00 87.00 378 LEU A O 1
ATOM 2877 N N . LEU A 1 379 ? 2.378 24.860 -9.225 1.00 87.62 379 LEU A N 1
ATOM 2878 C CA . LEU A 1 379 ? 3.463 25.640 -9.832 1.00 87.62 379 LEU A CA 1
ATOM 2879 C C . LEU A 1 379 ? 3.669 27.016 -9.183 1.00 87.62 379 LEU A C 1
ATOM 2881 O O . LEU A 1 379 ? 4.759 27.572 -9.276 1.00 87.62 379 LEU A O 1
ATOM 2885 N N . LEU A 1 380 ? 2.638 27.579 -8.547 1.00 86.19 380 LEU A N 1
ATOM 2886 C CA . LEU A 1 380 ? 2.748 28.824 -7.779 1.00 86.19 380 LEU A CA 1
ATOM 2887 C C . LEU A 1 380 ? 3.289 28.612 -6.360 1.00 86.19 380 LEU A C 1
ATOM 2889 O O . LEU A 1 380 ? 3.790 29.562 -5.767 1.00 86.19 380 LEU A O 1
ATOM 2893 N N . SER A 1 381 ? 3.155 27.403 -5.814 1.00 85.44 381 SER A N 1
ATOM 2894 C CA . SER A 1 381 ? 3.539 27.081 -4.435 1.00 85.44 381 SER A CA 1
ATOM 2895 C C . SER A 1 381 ? 4.946 26.498 -4.287 1.00 85.44 381 SER A C 1
ATOM 2897 O O . SER A 1 381 ? 5.502 26.565 -3.197 1.00 85.44 381 SER A O 1
ATOM 2899 N N . VAL A 1 382 ? 5.514 25.932 -5.355 1.00 88.25 382 VAL A N 1
ATOM 2900 C CA . VAL A 1 382 ? 6.812 25.235 -5.323 1.00 88.25 382 VAL A CA 1
ATOM 2901 C C . VAL A 1 382 ? 7.989 26.155 -5.647 1.00 88.25 382 VAL A C 1
ATOM 2903 O O . VAL A 1 382 ? 7.882 27.071 -6.463 1.00 88.25 382 VAL A O 1
ATOM 2906 N N . GLU A 1 383 ? 9.147 25.860 -5.057 1.00 86.81 383 GLU A N 1
ATOM 2907 C CA . GLU A 1 383 ? 10.373 26.661 -5.195 1.00 86.81 383 GLU A CA 1
ATOM 2908 C C . GLU A 1 383 ? 10.955 26.645 -6.618 1.00 86.81 383 GLU A C 1
ATOM 2910 O O . GLU A 1 383 ? 11.483 27.650 -7.105 1.00 86.81 383 GLU A O 1
ATOM 2915 N N . HIS A 1 384 ? 10.832 25.514 -7.322 1.00 90.06 384 HIS A N 1
ATOM 2916 C CA . HIS A 1 384 ? 11.420 25.306 -8.648 1.00 90.06 384 HIS A CA 1
ATOM 2917 C C . HIS A 1 384 ? 10.353 24.992 -9.709 1.00 90.06 384 HIS A C 1
ATOM 2919 O O . HIS A 1 384 ? 10.239 23.856 -10.180 1.00 90.06 384 HIS A O 1
ATOM 2925 N N . PRO A 1 385 ? 9.580 26.001 -10.159 1.00 88.81 385 PRO A N 1
ATOM 2926 C CA . PRO A 1 385 ? 8.429 25.792 -11.040 1.00 88.81 385 PRO A CA 1
ATOM 2927 C C . PRO A 1 385 ? 8.792 25.181 -12.399 1.00 88.81 385 PRO A C 1
ATOM 2929 O O . PRO A 1 385 ? 7.995 24.440 -12.957 1.00 88.81 385 PRO A O 1
ATOM 2932 N N . LYS A 1 386 ? 9.995 25.439 -12.931 1.00 87.94 386 LYS A N 1
ATOM 2933 C CA . LYS A 1 386 ? 10.448 24.844 -14.204 1.00 87.94 386 LYS A CA 1
ATOM 2934 C C . LYS A 1 386 ? 10.721 23.343 -14.101 1.00 87.94 386 LYS A C 1
ATOM 2936 O O . LYS A 1 386 ? 10.595 22.631 -15.091 1.00 87.94 386 LYS A O 1
ATOM 2941 N N . VAL A 1 387 ? 11.165 22.868 -12.937 1.00 89.00 387 VAL A N 1
ATOM 2942 C CA . VAL A 1 387 ? 11.378 21.434 -12.703 1.00 89.00 387 VAL A CA 1
ATOM 2943 C C . VAL A 1 387 ? 10.023 20.771 -12.479 1.00 89.00 387 VAL A C 1
ATOM 2945 O O . VAL A 1 387 ? 9.720 19.783 -13.136 1.00 89.00 387 VAL A O 1
ATOM 2948 N N . ALA A 1 388 ? 9.167 21.374 -11.649 1.00 90.38 388 ALA A N 1
ATOM 2949 C CA . ALA A 1 388 ? 7.810 20.886 -11.420 1.00 90.38 388 ALA A CA 1
ATOM 2950 C C . ALA A 1 388 ? 6.979 20.803 -12.715 1.00 90.38 388 ALA A C 1
ATOM 2952 O O . ALA A 1 388 ? 6.274 19.825 -12.925 1.00 90.38 388 ALA A O 1
ATOM 2953 N N . GLU A 1 389 ? 7.107 21.774 -13.625 1.00 89.19 389 GLU A N 1
ATOM 2954 C CA . GLU A 1 389 ? 6.455 21.729 -14.941 1.00 89.19 389 GLU A CA 1
ATOM 2955 C C . GLU A 1 389 ? 6.885 20.495 -15.748 1.00 89.19 389 GLU A C 1
ATOM 2957 O O . GLU A 1 389 ? 6.032 19.795 -16.288 1.00 89.19 389 GLU A O 1
ATOM 2962 N N . ARG A 1 390 ? 8.179 20.153 -15.747 1.00 88.62 390 ARG A N 1
ATOM 2963 C CA . ARG A 1 390 ? 8.681 18.939 -16.413 1.00 88.62 390 ARG A CA 1
ATOM 2964 C C . ARG A 1 390 ? 8.167 17.658 -15.768 1.00 88.62 390 ARG A C 1
ATOM 2966 O O . ARG A 1 390 ? 7.848 16.718 -16.490 1.00 88.62 390 ARG A O 1
ATOM 2973 N N . VAL A 1 391 ? 8.056 17.622 -14.439 1.00 91.06 391 VAL A N 1
ATOM 2974 C CA . VAL A 1 391 ? 7.450 16.496 -13.705 1.00 91.06 391 VAL A CA 1
ATOM 2975 C C . VAL A 1 391 ? 5.996 16.309 -14.141 1.00 91.06 391 VAL A C 1
ATOM 2977 O O . VAL A 1 391 ? 5.617 15.208 -14.538 1.00 91.06 391 VAL A O 1
ATOM 2980 N N . CYS A 1 392 ? 5.206 17.386 -14.176 1.00 88.81 392 CYS A N 1
ATOM 2981 C CA . CYS A 1 392 ? 3.824 17.357 -14.658 1.00 88.81 392 CYS A CA 1
ATOM 2982 C C . CYS A 1 392 ? 3.725 16.878 -16.117 1.00 88.81 392 CYS A C 1
ATOM 2984 O O . CYS A 1 392 ? 2.875 16.047 -16.445 1.00 88.81 392 CYS A O 1
ATOM 2986 N N . GLU A 1 393 ? 4.591 17.382 -17.001 1.00 87.12 393 GLU A N 1
ATOM 2987 C CA . GLU A 1 393 ? 4.616 16.996 -18.415 1.00 87.12 393 GLU A CA 1
ATOM 2988 C C . GLU A 1 393 ? 5.002 15.527 -18.611 1.00 87.12 393 GLU A C 1
ATOM 2990 O O . GLU A 1 393 ? 4.345 14.819 -19.379 1.00 87.12 393 GLU A O 1
ATOM 2995 N N . ALA A 1 394 ? 6.032 15.047 -17.908 1.00 87.88 394 ALA A N 1
ATOM 2996 C CA . ALA A 1 394 ? 6.448 13.649 -17.937 1.00 87.88 394 ALA A CA 1
ATOM 2997 C C . ALA A 1 394 ? 5.338 12.736 -17.401 1.00 87.88 394 ALA A C 1
ATOM 2999 O O . ALA A 1 394 ? 4.987 11.741 -18.041 1.00 87.88 394 ALA A O 1
ATOM 3000 N N . PHE A 1 395 ? 4.708 13.114 -16.287 1.00 88.62 395 PHE A N 1
ATOM 3001 C CA . PHE A 1 395 ? 3.575 12.386 -15.734 1.00 88.62 395 PHE A CA 1
ATOM 3002 C C . PHE A 1 395 ? 2.418 12.280 -16.743 1.00 88.62 395 PHE A C 1
ATOM 3004 O O . PHE A 1 395 ? 1.898 11.188 -16.976 1.00 88.62 395 PHE A O 1
ATOM 3011 N N . GLN A 1 396 ? 2.041 13.369 -17.415 1.00 85.31 396 GLN A N 1
ATOM 3012 C CA . GLN A 1 396 ? 0.974 13.345 -18.426 1.00 85.31 396 GLN A CA 1
ATOM 3013 C C . GLN A 1 396 ? 1.356 12.545 -19.681 1.00 85.31 396 GLN A C 1
ATOM 3015 O O . GLN A 1 396 ? 0.543 11.780 -20.203 1.00 85.31 396 GLN A O 1
ATOM 3020 N N . LYS A 1 397 ? 2.596 12.688 -20.166 1.00 85.44 397 LYS A N 1
ATOM 3021 C CA . LYS A 1 397 ? 3.115 11.973 -21.346 1.00 85.44 397 LYS A CA 1
ATOM 3022 C C . LYS A 1 397 ? 3.037 10.455 -21.168 1.00 85.44 397 LYS A C 1
ATOM 3024 O O . LYS A 1 397 ? 2.764 9.736 -22.128 1.00 85.44 397 LYS A O 1
ATOM 3029 N N . ASN A 1 398 ? 3.246 9.979 -19.944 1.00 86.19 398 ASN A N 1
ATOM 3030 C CA . ASN A 1 398 ? 3.332 8.559 -19.627 1.00 86.19 398 ASN A CA 1
ATOM 3031 C C . ASN A 1 398 ? 2.013 7.918 -19.163 1.00 86.19 398 ASN A C 1
ATOM 3033 O O . ASN A 1 398 ? 1.994 6.727 -18.851 1.00 86.19 398 ASN A O 1
ATOM 3037 N N . THR A 1 399 ? 0.894 8.651 -19.184 1.00 85.00 399 THR A N 1
ATOM 3038 C CA . THR A 1 399 ? -0.427 8.150 -18.762 1.00 85.00 399 THR A CA 1
ATOM 3039 C C . THR A 1 399 ? -0.825 6.836 -19.431 1.00 85.00 399 THR A C 1
ATOM 3041 O O . THR A 1 399 ? -1.351 5.944 -18.768 1.00 85.00 399 THR A O 1
ATOM 3044 N N . PHE A 1 400 ? -0.564 6.687 -20.733 1.00 82.81 400 PHE A N 1
ATOM 3045 C CA . PHE A 1 400 ? -0.915 5.463 -21.456 1.00 82.81 400 PHE A CA 1
ATOM 3046 C C . PHE A 1 400 ? -0.080 4.261 -20.995 1.00 82.81 400 PHE A C 1
ATOM 3048 O O . PHE A 1 400 ? -0.625 3.190 -20.749 1.00 82.81 400 PHE A O 1
ATOM 3055 N N . ALA A 1 401 ? 1.231 4.444 -20.828 1.00 82.81 401 ALA A N 1
ATOM 3056 C CA . ALA A 1 401 ? 2.137 3.378 -20.409 1.00 82.81 401 ALA A CA 1
ATOM 3057 C C . ALA A 1 401 ? 1.886 2.914 -18.962 1.00 82.81 401 ALA A C 1
ATOM 3059 O O . ALA A 1 401 ? 2.153 1.761 -18.639 1.00 82.81 401 ALA A O 1
ATOM 3060 N N . ARG A 1 402 ? 1.315 3.769 -18.102 1.00 85.44 402 ARG A N 1
ATOM 3061 C CA . ARG A 1 402 ? 0.912 3.382 -16.740 1.00 85.44 402 ARG A CA 1
ATOM 3062 C C . ARG A 1 402 ? -0.266 2.410 -16.686 1.00 85.44 402 ARG A C 1
ATOM 3064 O O . ARG A 1 402 ? -0.395 1.684 -15.707 1.00 85.44 402 ARG A O 1
ATOM 3071 N N . GLN A 1 403 ? -1.107 2.349 -17.722 1.00 81.69 403 GLN A N 1
ATOM 3072 C CA . GLN A 1 403 ? -2.304 1.494 -17.712 1.00 81.69 403 GLN A CA 1
ATOM 3073 C C . GLN A 1 403 ? -1.976 -0.002 -17.589 1.00 81.69 403 GLN A C 1
ATOM 3075 O O . GLN A 1 403 ? -2.789 -0.769 -17.078 1.00 81.69 403 GLN A O 1
ATOM 3080 N N . SER A 1 404 ? -0.787 -0.423 -18.028 1.00 79.56 404 SER A N 1
ATOM 3081 C CA . SER A 1 404 ? -0.315 -1.808 -17.909 1.00 79.56 404 SER A CA 1
ATOM 3082 C C . SER A 1 404 ? 0.318 -2.144 -16.553 1.00 79.56 404 SER A C 1
ATOM 3084 O O . SER A 1 404 ? 0.605 -3.312 -16.309 1.00 79.56 404 SER A O 1
ATOM 3086 N N . MET A 1 405 ? 0.533 -1.161 -15.673 1.00 82.88 405 MET A N 1
ATOM 3087 C CA . MET A 1 405 ? 1.281 -1.331 -14.420 1.00 82.88 405 MET A CA 1
ATOM 3088 C C . MET A 1 405 ? 0.344 -1.702 -13.269 1.00 82.88 405 MET A C 1
ATOM 3090 O O . MET A 1 405 ? 0.107 -0.907 -12.364 1.00 82.88 405 MET A O 1
ATOM 3094 N N . ARG A 1 406 ? -0.276 -2.884 -13.338 1.00 84.75 406 ARG A N 1
ATOM 3095 C CA . ARG A 1 406 ? -1.204 -3.384 -12.311 1.00 84.75 406 ARG A CA 1
ATOM 3096 C C . ARG A 1 406 ? -1.073 -4.905 -12.136 1.00 84.75 406 ARG A C 1
ATOM 3098 O O . ARG A 1 406 ? -0.824 -5.590 -13.130 1.00 84.75 406 ARG A O 1
ATOM 3105 N N . PRO A 1 407 ? -1.340 -5.448 -10.930 1.00 90.69 407 PRO A N 1
ATOM 3106 C CA . PRO A 1 407 ? -1.761 -4.750 -9.704 1.00 90.69 407 PRO A CA 1
ATOM 3107 C C . PRO A 1 407 ? -0.612 -4.058 -8.944 1.00 90.69 407 PRO A C 1
ATOM 3109 O O . PRO A 1 407 ? 0.510 -4.559 -8.923 1.00 90.69 407 PRO A O 1
ATOM 3112 N N . ILE A 1 408 ? -0.922 -2.932 -8.289 1.00 93.12 408 ILE A N 1
ATOM 3113 C CA . ILE A 1 408 ? -0.039 -2.185 -7.372 1.00 93.12 408 ILE A CA 1
ATOM 3114 C C . ILE A 1 408 ? -0.570 -2.368 -5.953 1.00 93.12 408 ILE A C 1
ATOM 3116 O O . ILE A 1 408 ? -1.768 -2.179 -5.768 1.00 93.12 408 ILE A O 1
ATOM 3120 N N . LEU A 1 409 ? 0.272 -2.725 -4.973 1.00 94.44 409 LEU A N 1
ATOM 3121 C CA . LEU A 1 409 ? -0.157 -2.687 -3.567 1.00 94.44 409 LEU A CA 1
ATOM 3122 C C . LEU A 1 409 ? -0.313 -1.238 -3.097 1.00 94.44 409 LEU A C 1
ATOM 3124 O O . LEU A 1 409 ? 0.583 -0.428 -3.305 1.00 94.44 409 LEU A O 1
ATOM 3128 N N . THR A 1 410 ? -1.437 -0.934 -2.455 1.00 94.25 410 THR A N 1
ATOM 3129 C CA . THR A 1 410 ? -1.849 0.428 -2.096 1.00 94.25 410 THR A CA 1
ATOM 3130 C C . THR A 1 410 ? -1.423 0.778 -0.669 1.00 94.25 410 THR A C 1
ATOM 3132 O O . THR A 1 410 ? -1.758 0.048 0.263 1.00 94.25 410 THR A O 1
ATOM 3135 N N . PHE A 1 411 ? -0.720 1.904 -0.517 1.00 95.38 411 PHE A N 1
ATOM 3136 C CA . PHE A 1 411 ? -0.184 2.427 0.751 1.00 95.38 411 PHE A CA 1
ATOM 3137 C C . PHE A 1 411 ? -0.281 3.955 0.876 1.00 95.38 411 PHE A C 1
ATOM 3139 O O . PHE A 1 411 ? 0.133 4.527 1.882 1.00 95.38 411 PHE A O 1
ATOM 3146 N N . SER A 1 412 ? -0.823 4.638 -0.124 1.00 93.19 412 SER A N 1
ATOM 3147 C CA . SER A 1 412 ? -1.046 6.079 -0.133 1.00 93.19 412 SER A CA 1
ATOM 3148 C C . SER A 1 412 ? -2.542 6.411 -0.118 1.00 93.19 412 SER A C 1
ATOM 3150 O O . SER A 1 412 ? -3.386 5.549 -0.357 1.00 93.19 412 SER A O 1
ATOM 3152 N N . LYS A 1 413 ? -2.890 7.677 0.150 1.00 87.94 413 LYS A N 1
ATOM 3153 C CA . LYS A 1 413 ? -4.294 8.138 0.111 1.00 87.94 413 LYS A CA 1
ATOM 3154 C C . LYS A 1 413 ? -4.905 8.067 -1.282 1.00 87.94 413 LYS A C 1
ATOM 3156 O O . LYS A 1 413 ? -6.112 7.887 -1.403 1.00 87.94 413 LYS A O 1
ATOM 3161 N N . HIS A 1 414 ? -4.077 8.271 -2.302 1.00 89.06 414 HIS A N 1
ATOM 3162 C CA . HIS A 1 414 ? -4.479 8.147 -3.688 1.00 89.06 414 HIS A CA 1
ATOM 3163 C C . HIS A 1 414 ? -3.377 7.457 -4.478 1.00 89.06 414 HIS A C 1
ATOM 3165 O O . HIS A 1 414 ? -2.298 8.018 -4.730 1.00 89.06 414 HIS A O 1
ATOM 3171 N N . SER A 1 415 ? -3.648 6.207 -4.843 1.00 88.62 415 SER A N 1
ATOM 3172 C CA . SER A 1 415 ? -2.675 5.430 -5.589 1.00 88.62 415 SER A CA 1
ATOM 3173 C C . SER A 1 415 ? -2.610 5.893 -7.035 1.00 88.62 415 SER A C 1
ATOM 3175 O O . SER A 1 415 ? -3.618 6.227 -7.655 1.00 88.62 415 SER A O 1
ATOM 3177 N N . ILE A 1 416 ? -1.424 5.807 -7.634 1.00 87.31 416 ILE A N 1
ATOM 3178 C CA . ILE A 1 416 ? -1.245 6.108 -9.059 1.00 87.31 416 ILE A CA 1
ATOM 3179 C C . ILE A 1 416 ? -2.090 5.198 -9.971 1.00 87.31 416 ILE A C 1
ATOM 3181 O O . ILE A 1 416 ? -2.363 5.545 -11.120 1.00 87.31 416 ILE A O 1
ATOM 3185 N N . ALA A 1 417 ? -2.514 4.032 -9.469 1.00 79.38 417 ALA A N 1
ATOM 3186 C CA . ALA A 1 417 ? -3.438 3.148 -10.168 1.00 79.38 417 ALA A CA 1
ATOM 3187 C C . ALA A 1 417 ? -4.887 3.659 -10.163 1.00 79.38 417 ALA A C 1
ATOM 3189 O O . ALA A 1 417 ? -5.642 3.281 -11.053 1.00 79.38 417 ALA A O 1
ATOM 3190 N N . GLU A 1 418 ? -5.296 4.476 -9.198 1.00 77.31 418 GLU A N 1
ATOM 3191 C CA . GLU A 1 418 ? -6.666 4.996 -9.085 1.00 77.31 418 GLU A CA 1
ATOM 3192 C C . GLU A 1 418 ? -6.889 6.235 -9.954 1.00 77.31 418 GLU A C 1
ATOM 3194 O O . GLU A 1 418 ? -8.024 6.537 -10.325 1.00 77.31 418 GLU A O 1
ATOM 3199 N N . GLU A 1 419 ? -5.803 6.907 -10.332 1.00 72.81 419 GLU A N 1
ATOM 3200 C CA . GLU A 1 419 ? -5.836 8.073 -11.201 1.00 72.81 419 GLU A CA 1
ATOM 3201 C C . GLU A 1 419 ? -6.429 7.756 -12.578 1.00 72.81 419 GLU A C 1
ATOM 3203 O O . GLU A 1 419 ? -5.871 7.006 -13.391 1.00 72.81 419 GLU A O 1
ATOM 3208 N N . SER A 1 420 ? -7.559 8.393 -12.875 1.00 64.62 420 SER A N 1
ATOM 3209 C CA . SER A 1 420 ? -8.256 8.283 -14.153 1.00 64.62 420 SER A CA 1
ATOM 3210 C C . SER A 1 420 ? -7.991 9.524 -15.002 1.00 64.62 420 SER A C 1
ATOM 3212 O O . SER A 1 420 ? -8.855 10.388 -15.164 1.00 64.62 420 SER A O 1
ATOM 3214 N N . PHE A 1 421 ? -6.809 9.599 -15.612 1.00 67.44 421 PHE A N 1
ATOM 3215 C CA . PHE A 1 421 ? -6.571 10.598 -16.651 1.00 67.44 421 PHE A CA 1
ATOM 3216 C C . PHE A 1 421 ? -7.198 10.158 -17.978 1.00 67.44 421 PHE A C 1
ATOM 3218 O O . PHE A 1 421 ? -6.976 9.023 -18.414 1.00 67.44 421 PHE A O 1
ATOM 3225 N N . PRO A 1 422 ? -7.936 11.046 -18.672 1.00 71.50 422 PRO A N 1
ATOM 3226 C CA . PRO A 1 422 ? -8.445 10.739 -19.998 1.00 71.50 422 PRO A CA 1
ATOM 3227 C C . PRO A 1 422 ? -7.281 10.421 -20.943 1.00 71.50 422 PRO A C 1
ATOM 3229 O O . PRO A 1 422 ? -6.371 11.233 -21.144 1.00 71.50 422 PRO A O 1
ATOM 3232 N N . LEU A 1 423 ? -7.319 9.226 -21.534 1.00 74.94 423 LEU A N 1
ATOM 3233 C CA . LEU A 1 423 ? -6.347 8.823 -22.544 1.00 74.94 423 LEU A CA 1
ATOM 3234 C C . LEU A 1 423 ? -6.460 9.738 -23.764 1.00 74.94 423 LEU A C 1
ATOM 3236 O O . LEU A 1 423 ? -7.556 10.123 -24.168 1.00 74.94 423 LEU A O 1
ATOM 3240 N N . PHE A 1 424 ? -5.311 10.063 -24.360 1.00 74.00 424 PHE A N 1
ATOM 3241 C CA . PHE A 1 424 ? -5.225 10.903 -25.561 1.00 74.00 424 PHE A CA 1
ATOM 3242 C C . PHE A 1 424 ? -5.866 12.292 -25.398 1.00 74.00 424 PHE A C 1
ATOM 3244 O O . PHE A 1 424 ? -6.338 12.888 -26.365 1.00 74.00 424 PHE A O 1
ATOM 3251 N N . SER A 1 425 ? -5.868 12.826 -24.176 1.00 71.44 425 SER A N 1
ATOM 3252 C CA . SER A 1 425 ? -6.310 14.192 -23.922 1.00 71.44 425 SER A CA 1
ATOM 3253 C C . SER A 1 425 ? -5.269 15.211 -24.386 1.00 71.44 425 SER A C 1
ATOM 3255 O O . SER A 1 425 ? -4.078 15.086 -24.098 1.00 71.44 425 SER A O 1
ATOM 3257 N N . MET A 1 426 ? -5.732 16.249 -25.084 1.00 69.12 426 MET A N 1
ATOM 3258 C CA . MET A 1 426 ? -4.937 17.448 -25.377 1.00 69.12 426 MET A CA 1
ATOM 3259 C C . MET A 1 426 ? -5.071 18.525 -24.297 1.00 69.12 426 MET A C 1
ATOM 3261 O O . MET A 1 426 ? -4.377 19.540 -24.362 1.00 69.12 426 MET A O 1
ATOM 3265 N N . TRP A 1 427 ? -5.969 18.335 -23.327 1.00 70.19 427 TRP A N 1
ATOM 3266 C CA . TRP A 1 427 ? -6.130 19.284 -22.237 1.00 70.19 427 TRP A CA 1
ATOM 3267 C C . TRP A 1 427 ? -4.872 19.279 -21.367 1.00 70.19 427 TRP A C 1
ATOM 3269 O O . TRP A 1 427 ? -4.455 18.232 -20.872 1.00 70.19 427 TRP A O 1
ATOM 3279 N N . ARG A 1 428 ? -4.275 20.459 -21.192 1.00 63.62 428 ARG A N 1
ATOM 3280 C CA . ARG A 1 428 ? -3.152 20.689 -20.288 1.00 63.62 428 ARG A CA 1
ATOM 3281 C C . ARG A 1 428 ? -3.521 21.823 -19.350 1.00 63.62 428 ARG A C 1
ATOM 3283 O O . ARG A 1 428 ? -3.794 22.933 -19.810 1.00 63.62 428 ARG A O 1
ATOM 3290 N N . ASP A 1 429 ? -3.486 21.557 -18.050 1.00 64.31 429 ASP A N 1
ATOM 3291 C CA . ASP A 1 429 ? -3.483 22.619 -17.045 1.00 64.31 429 ASP A CA 1
ATOM 3292 C C . ASP A 1 429 ? -2.123 23.322 -17.091 1.00 64.31 429 ASP A C 1
ATOM 3294 O O . ASP A 1 429 ? -1.164 22.939 -16.425 1.00 64.31 429 ASP A O 1
ATOM 3298 N N . THR A 1 430 ? -1.995 24.284 -18.001 1.00 57.88 430 THR A N 1
ATOM 3299 C CA . THR A 1 430 ? -0.762 25.052 -18.174 1.00 57.88 430 THR A CA 1
ATOM 3300 C C . THR A 1 430 ? -0.768 26.283 -17.287 1.00 57.88 430 THR A C 1
ATOM 3302 O O . THR A 1 430 ? -1.806 26.918 -17.079 1.00 57.88 430 THR A O 1
ATOM 3305 N N . ARG A 1 431 ? 0.427 26.717 -16.881 1.00 53.47 431 ARG A N 1
ATOM 3306 C CA . ARG A 1 431 ? 0.651 28.083 -16.414 1.00 53.47 431 ARG A CA 1
ATOM 3307 C C . ARG A 1 431 ? 0.303 29.038 -17.559 1.00 53.47 431 ARG A C 1
ATOM 3309 O O . ARG A 1 431 ? 1.141 29.329 -18.403 1.00 53.47 431 ARG A O 1
ATOM 3316 N N . THR A 1 432 ? -0.937 29.524 -17.625 1.00 48.16 432 THR A N 1
ATOM 3317 C CA . THR A 1 432 ? -1.268 30.632 -18.528 1.00 48.16 432 THR A CA 1
ATOM 3318 C C . THR A 1 432 ? -0.297 31.766 -18.226 1.00 48.16 432 THR A C 1
ATOM 3320 O O . THR A 1 432 ? -0.251 32.229 -17.081 1.00 48.16 432 THR A O 1
ATOM 3323 N N . ASN A 1 433 ? 0.463 32.203 -19.236 1.00 44.91 433 ASN A N 1
ATOM 3324 C CA . ASN A 1 433 ? 1.120 33.507 -19.204 1.00 44.91 433 ASN A CA 1
ATOM 3325 C C . ASN A 1 433 ? 0.099 34.541 -18.731 1.00 44.91 433 ASN A C 1
ATOM 3327 O O . ASN A 1 433 ? -1.081 34.399 -19.044 1.00 44.91 433 ASN A O 1
ATOM 3331 N N . GLU A 1 434 ? 0.557 35.521 -17.957 1.00 43.50 434 GLU A N 1
ATOM 3332 C CA . GLU A 1 434 ? -0.212 36.612 -17.354 1.00 43.50 434 GLU A CA 1
ATOM 3333 C C . GLU A 1 434 ? -1.140 37.316 -18.362 1.00 43.50 434 GLU A C 1
ATOM 3335 O O . GLU A 1 434 ? -0.868 38.413 -18.838 1.00 43.50 434 GLU A O 1
ATOM 3340 N N . VAL A 1 435 ? -2.267 36.701 -18.710 1.00 44.59 435 VAL A N 1
ATOM 3341 C CA . VAL A 1 435 ? -3.387 37.408 -19.305 1.00 44.59 435 VAL A CA 1
ATOM 3342 C C . VAL A 1 435 ? -4.114 38.005 -18.107 1.00 44.59 435 VAL A C 1
ATOM 3344 O O . VAL A 1 435 ? -4.541 37.244 -17.227 1.00 44.59 435 VAL A O 1
ATOM 3347 N N . PRO A 1 436 ? -4.195 39.344 -17.995 1.00 42.06 436 PRO A N 1
ATOM 3348 C CA . PRO A 1 436 ? -4.911 39.972 -16.898 1.00 42.06 436 PRO A CA 1
ATOM 3349 C C . PRO A 1 436 ? -6.322 39.395 -16.867 1.00 42.06 436 PRO A C 1
ATOM 3351 O O . PRO A 1 436 ? -6.936 39.234 -17.923 1.00 42.06 436 PRO A O 1
ATOM 3354 N N . ARG A 1 437 ? -6.790 39.037 -15.661 1.00 43.78 437 ARG A N 1
ATOM 3355 C CA . ARG A 1 437 ? -8.143 38.528 -15.405 1.00 43.78 437 ARG A CA 1
ATOM 3356 C C . ARG A 1 437 ? -9.130 39.297 -16.284 1.00 43.78 437 ARG A C 1
ATOM 3358 O O . ARG A 1 437 ? -9.397 40.465 -16.016 1.00 43.78 437 ARG A O 1
ATOM 3365 N N . GLN A 1 438 ? -9.663 38.658 -17.324 1.00 50.06 438 GLN A N 1
ATOM 3366 C CA . GLN A 1 438 ? -10.966 39.084 -17.802 1.00 50.06 438 GLN A CA 1
ATOM 3367 C C . GLN A 1 438 ? -11.930 38.735 -16.679 1.00 50.06 438 GLN A C 1
ATOM 3369 O O . GLN A 1 438 ? -11.930 37.606 -16.187 1.00 50.06 438 GLN A O 1
ATOM 3374 N N . ASP A 1 439 ? -12.641 39.752 -16.212 1.00 45.34 439 ASP A N 1
ATOM 3375 C CA . ASP A 1 439 ? -13.578 39.690 -15.103 1.00 45.34 439 ASP A CA 1
ATOM 3376 C C . ASP A 1 439 ? -14.523 38.491 -15.280 1.00 45.34 439 ASP A C 1
ATOM 3378 O O . ASP A 1 439 ? -15.407 38.476 -16.143 1.00 45.34 439 ASP A O 1
ATOM 3382 N N . THR A 1 440 ? -14.311 37.444 -14.478 1.00 49.69 440 THR A N 1
ATOM 3383 C CA . THR A 1 440 ? -15.069 36.184 -14.543 1.00 49.69 440 THR A CA 1
ATOM 3384 C C . THR A 1 440 ? -16.515 36.347 -14.076 1.00 49.69 440 THR A C 1
ATOM 3386 O O . THR A 1 440 ? -17.306 35.416 -14.214 1.00 49.69 440 THR A O 1
ATOM 3389 N N . SER A 1 441 ? -16.876 37.527 -13.561 1.00 54.50 441 SER A N 1
ATOM 3390 C CA . SER A 1 441 ? -18.257 37.937 -13.290 1.00 54.50 441 SER A CA 1
ATOM 3391 C C . SER A 1 441 ? -19.132 37.808 -14.541 1.00 54.50 441 SER A C 1
ATOM 3393 O O . SER A 1 441 ? -20.226 37.261 -14.477 1.00 54.50 441 SER A O 1
ATOM 3395 N N . THR A 1 442 ? -18.599 38.175 -15.708 1.00 52.44 442 THR A N 1
ATOM 3396 C CA . THR A 1 442 ? -19.346 38.141 -16.976 1.00 52.44 442 THR A CA 1
ATOM 3397 C C . THR A 1 442 ? -19.506 36.740 -17.578 1.00 52.44 442 THR A C 1
ATOM 3399 O O . THR A 1 442 ? -20.423 36.516 -18.364 1.00 52.44 442 THR A O 1
ATOM 3402 N N . LEU A 1 443 ? -18.656 35.773 -17.205 1.00 53.47 443 LEU A N 1
ATOM 3403 C CA . LEU A 1 443 ? -18.737 34.392 -17.703 1.00 53.47 443 LEU A CA 1
ATOM 3404 C C . LEU A 1 443 ? -19.865 33.605 -17.035 1.00 53.47 443 LEU A C 1
ATOM 3406 O O . LEU A 1 443 ? -20.591 32.885 -17.719 1.00 53.47 443 LEU A O 1
ATOM 3410 N N . PHE A 1 444 ? -20.037 33.764 -15.720 1.00 54.75 444 PHE A N 1
ATOM 3411 C CA . PHE A 1 444 ? -21.174 33.177 -15.009 1.00 54.75 444 PHE A CA 1
ATOM 3412 C C . PHE A 1 444 ? -22.489 33.823 -15.434 1.00 54.75 444 PHE A C 1
ATOM 3414 O O . PHE A 1 444 ? -23.466 33.107 -15.626 1.00 54.75 444 PHE A O 1
ATOM 3421 N N . ASP A 1 445 ? -22.503 35.137 -15.662 1.00 54.81 445 ASP A N 1
ATOM 3422 C CA . ASP A 1 445 ? -23.681 35.829 -16.192 1.00 54.81 445 ASP A CA 1
ATOM 3423 C C . ASP A 1 445 ? -23.976 35.442 -17.646 1.00 54.81 445 ASP A C 1
ATOM 3425 O O . ASP A 1 445 ? -25.140 35.347 -18.027 1.00 54.81 445 ASP A O 1
ATOM 3429 N N . GLY A 1 446 ? -22.949 35.136 -18.446 1.00 56.81 446 GLY A N 1
ATOM 3430 C CA . GLY A 1 446 ? -23.092 34.610 -19.804 1.00 56.81 446 GLY A CA 1
ATOM 3431 C C . GLY A 1 446 ? -23.609 33.169 -19.844 1.00 56.81 446 GLY A C 1
ATOM 3432 O O . GLY A 1 446 ? -24.507 32.866 -20.626 1.00 56.81 446 GLY A O 1
ATOM 3433 N N . LEU A 1 447 ? -23.102 32.284 -18.978 1.00 54.78 447 LEU A N 1
ATOM 3434 C CA . LEU A 1 447 ? -23.609 30.913 -18.823 1.00 54.78 447 LEU A CA 1
ATOM 3435 C C . LEU A 1 447 ? -25.031 30.900 -18.260 1.00 54.78 447 LEU A C 1
ATOM 3437 O O . LEU A 1 447 ? -25.873 30.169 -18.774 1.00 54.78 447 LEU A O 1
ATOM 3441 N N . ARG A 1 448 ? -25.311 31.741 -17.258 1.00 54.41 448 ARG A N 1
ATOM 3442 C CA . ARG A 1 448 ? -26.650 31.942 -16.699 1.00 54.41 448 ARG A CA 1
ATOM 3443 C C . ARG A 1 448 ? -27.601 32.499 -17.754 1.00 54.41 448 ARG A C 1
ATOM 3445 O O . ARG A 1 448 ? -28.639 31.897 -17.959 1.00 54.41 448 ARG A O 1
ATOM 3452 N N . SER A 1 449 ? -27.221 33.541 -18.495 1.00 55.06 449 SER A N 1
ATOM 3453 C CA . SER A 1 449 ? -28.044 34.098 -19.583 1.00 55.06 449 SER A CA 1
ATOM 3454 C C . SER A 1 449 ? -28.276 33.091 -20.708 1.00 55.06 449 SER A C 1
ATOM 3456 O O . SER A 1 449 ? -29.352 33.072 -21.290 1.00 55.06 449 SER A O 1
ATOM 3458 N N . SER A 1 450 ? -27.292 32.241 -21.020 1.00 50.50 450 SER A N 1
ATOM 3459 C CA . SER A 1 450 ? -27.417 31.190 -22.038 1.00 50.50 450 SER A CA 1
ATOM 3460 C C . SER A 1 450 ? -28.330 30.049 -21.570 1.00 50.50 450 SER A C 1
ATOM 3462 O O . SER A 1 450 ? -29.181 29.590 -22.330 1.00 50.50 450 SER A O 1
ATOM 3464 N N . ALA A 1 451 ? -28.222 29.642 -20.300 1.00 52.84 451 ALA A N 1
ATOM 3465 C CA . ALA A 1 451 ? -29.131 28.685 -19.677 1.00 52.84 451 ALA A CA 1
ATOM 3466 C C . ALA A 1 451 ? -30.554 29.256 -19.567 1.00 52.84 451 ALA A C 1
ATOM 3468 O O . ALA A 1 451 ? -31.505 28.592 -19.956 1.00 52.84 451 ALA A O 1
ATOM 3469 N N . GLU A 1 452 ? -30.711 30.505 -19.130 1.00 52.56 452 GLU A N 1
ATOM 3470 C CA . GLU A 1 452 ? -31.995 31.208 -19.053 1.00 52.56 452 GLU A CA 1
ATOM 3471 C C . GLU A 1 452 ? -32.624 31.392 -20.438 1.00 52.56 452 GLU A C 1
ATOM 3473 O O . GLU A 1 452 ? -33.824 31.179 -20.580 1.00 52.56 452 GLU A O 1
ATOM 3478 N N . HIS A 1 453 ? -31.844 31.694 -21.481 1.00 52.91 453 HIS A N 1
ATOM 3479 C CA . HIS A 1 453 ? -32.341 31.730 -22.861 1.00 52.91 453 HIS A CA 1
ATOM 3480 C C . HIS A 1 453 ? -32.757 30.348 -23.377 1.00 52.91 453 HIS A C 1
ATOM 3482 O O . HIS A 1 453 ? -3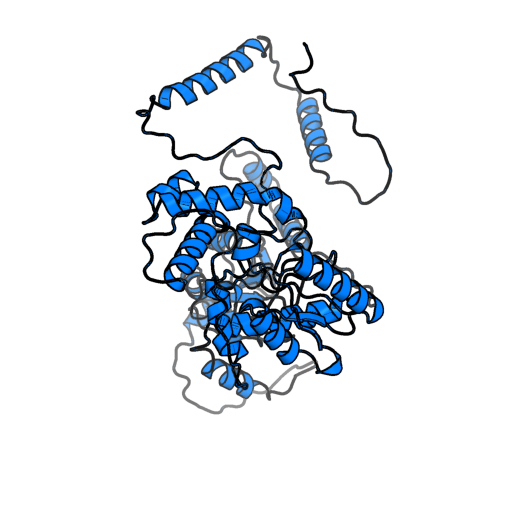3.755 30.246 -24.091 1.00 52.91 453 HIS A O 1
ATOM 3488 N N . ALA A 1 454 ? -32.013 29.293 -23.031 1.00 49.91 454 ALA A N 1
ATOM 3489 C CA . ALA A 1 454 ? -32.354 27.923 -23.401 1.00 49.91 454 ALA A CA 1
ATOM 3490 C C . ALA A 1 454 ? -33.642 27.460 -22.701 1.00 49.91 454 ALA A C 1
ATOM 3492 O O . ALA A 1 454 ? -34.521 26.922 -23.367 1.00 49.91 454 ALA A O 1
ATOM 3493 N N . PHE A 1 455 ? -33.791 27.750 -21.403 1.00 45.34 455 PHE A N 1
ATOM 3494 C CA . PHE A 1 455 ? -34.988 27.440 -20.617 1.00 45.34 455 PHE A CA 1
ATOM 3495 C C . PHE A 1 455 ? -36.202 28.289 -21.025 1.00 45.34 455 PHE A C 1
ATOM 3497 O O . PHE A 1 455 ? -37.305 27.762 -21.136 1.00 45.34 455 PHE A O 1
ATOM 3504 N N . SER A 1 456 ? -36.021 29.581 -21.309 1.00 51.91 456 SER A N 1
ATOM 3505 C CA . SER A 1 456 ? -37.123 30.477 -21.704 1.00 51.91 456 SER A CA 1
ATOM 3506 C C . SER A 1 456 ? -37.681 30.147 -23.090 1.00 51.91 456 SER A C 1
ATOM 3508 O O . SER A 1 456 ? -38.865 30.346 -23.338 1.00 51.91 456 SER A O 1
ATOM 3510 N N . ASN A 1 457 ? -36.853 29.607 -23.989 1.00 49.59 457 ASN A N 1
ATOM 3511 C CA . ASN A 1 457 ? -37.285 29.192 -25.325 1.00 49.59 457 ASN A CA 1
ATOM 3512 C C . ASN A 1 457 ? -37.862 27.764 -25.371 1.00 49.59 457 ASN A C 1
ATOM 3514 O O . ASN A 1 457 ? -38.398 27.371 -26.407 1.00 49.59 457 ASN A O 1
ATOM 3518 N N . SER A 1 458 ? -37.757 26.982 -24.288 1.00 45.06 458 SER A N 1
ATOM 3519 C CA . SER A 1 458 ? -38.206 25.582 -24.238 1.00 45.06 458 SER A CA 1
ATOM 3520 C C . SER A 1 458 ? -39.438 25.332 -23.363 1.00 45.06 458 SER A C 1
ATOM 3522 O O . SER A 1 458 ? -39.894 24.192 -23.297 1.00 45.06 458 SER A O 1
ATOM 3524 N N . VAL A 1 459 ? -39.985 26.350 -22.691 1.00 40.06 459 VAL A N 1
ATOM 3525 C CA . VAL A 1 459 ? -41.193 26.215 -21.859 1.00 40.06 459 VAL A CA 1
ATOM 3526 C C . VAL A 1 459 ? -42.388 26.824 -22.603 1.00 40.06 459 VAL A C 1
ATOM 3528 O O . VAL A 1 459 ? -42.444 28.042 -22.761 1.00 40.06 459 VAL A O 1
ATOM 3531 N N . PRO A 1 460 ? -43.362 26.024 -23.077 1.00 42.12 460 PRO A N 1
ATOM 3532 C CA . PRO A 1 460 ? -44.627 26.564 -23.563 1.00 42.12 460 PRO A CA 1
ATOM 3533 C C . PRO A 1 460 ? -45.343 27.303 -22.421 1.00 42.12 460 PRO A C 1
ATOM 3535 O O . PRO A 1 460 ? -45.415 26.781 -21.312 1.00 42.12 460 PRO A O 1
ATOM 3538 N N . GLU A 1 461 ? -45.921 28.480 -22.689 1.00 46.53 461 GLU A N 1
ATOM 3539 C CA . GLU A 1 461 ? -46.622 29.361 -21.722 1.00 46.53 461 GLU A CA 1
ATOM 3540 C C . GLU A 1 461 ? -47.845 28.735 -21.002 1.00 46.53 461 GLU A C 1
ATOM 3542 O O . GLU A 1 461 ? -48.562 29.417 -20.272 1.00 46.53 461 GLU A O 1
ATOM 3547 N N . GLN A 1 462 ? -48.095 27.435 -21.158 1.00 48.34 462 GLN A N 1
ATOM 3548 C CA . GLN A 1 462 ? -49.119 26.693 -20.427 1.00 48.34 462 GLN A CA 1
ATOM 3549 C C . GLN A 1 462 ? -48.523 25.415 -19.837 1.00 48.34 462 GLN A C 1
ATOM 3551 O O . GLN A 1 462 ? -48.663 24.329 -20.393 1.00 48.34 462 GLN A O 1
ATOM 3556 N N . MET A 1 463 ? -47.858 25.549 -18.690 1.00 36.94 463 MET A N 1
ATOM 3557 C CA . MET A 1 463 ? -47.528 24.409 -17.839 1.00 36.94 463 MET A CA 1
ATOM 3558 C C . MET A 1 463 ? -48.642 24.274 -16.793 1.00 36.94 463 MET A C 1
ATOM 3560 O O . MET A 1 463 ? -48.637 24.953 -15.767 1.00 36.94 463 MET A O 1
ATOM 3564 N N . GLU A 1 464 ? -49.648 23.444 -17.084 1.00 47.22 464 GLU A N 1
ATOM 3565 C CA . GLU A 1 464 ? -50.517 22.908 -16.032 1.00 47.22 464 GLU A CA 1
ATOM 3566 C C . GLU A 1 464 ? -49.641 22.108 -15.060 1.00 47.22 464 GLU A C 1
ATOM 3568 O O . GLU A 1 464 ? -48.737 21.383 -15.483 1.00 47.22 464 GLU A O 1
ATOM 3573 N N . ALA A 1 465 ? -49.870 22.278 -13.754 1.00 43.56 465 ALA A N 1
ATOM 3574 C CA . ALA A 1 465 ? -49.150 21.522 -12.737 1.00 43.56 465 ALA A CA 1
ATOM 3575 C C . ALA A 1 465 ? -49.252 20.018 -13.057 1.00 43.56 465 ALA A C 1
ATOM 3577 O O . ALA A 1 465 ? -50.360 19.546 -13.332 1.00 43.56 465 ALA A O 1
ATOM 3578 N N . PRO A 1 466 ? -48.136 19.265 -13.056 1.00 42.66 466 PRO A N 1
ATOM 3579 C CA . PRO A 1 466 ? -48.174 17.860 -13.426 1.00 42.66 466 PRO A CA 1
ATOM 3580 C C . PRO A 1 466 ? -49.115 17.120 -12.478 1.00 42.66 466 PRO A C 1
ATOM 3582 O O . PRO A 1 466 ? -49.071 17.306 -11.260 1.00 42.66 466 PRO A O 1
ATOM 3585 N N . SER A 1 467 ? -49.992 16.293 -13.046 1.00 54.25 467 SER A N 1
ATOM 3586 C CA . SER A 1 467 ? -50.882 15.447 -12.257 1.00 54.25 467 SER A CA 1
ATOM 3587 C C . SER A 1 467 ? -50.054 14.535 -11.330 1.00 54.25 467 SER A C 1
ATOM 3589 O O . SER A 1 467 ? -48.922 14.173 -11.678 1.00 54.25 467 SER A O 1
ATOM 3591 N N . PRO A 1 468 ? -50.575 14.149 -10.153 1.00 47.97 468 PRO A N 1
ATOM 3592 C CA . PRO A 1 468 ? -49.841 13.310 -9.203 1.00 47.97 468 PRO A CA 1
ATOM 3593 C C . PRO A 1 468 ? -49.355 11.979 -9.808 1.00 47.97 468 PRO A C 1
ATOM 3595 O O . PRO A 1 468 ? -48.314 11.477 -9.397 1.00 47.97 468 PRO A O 1
ATOM 3598 N N . GLU A 1 469 ? -50.038 11.464 -10.833 1.00 49.62 469 GLU A N 1
ATOM 3599 C CA . GLU A 1 469 ? -49.668 10.241 -11.561 1.00 49.62 469 GLU A CA 1
ATOM 3600 C C . GLU A 1 469 ? -48.373 10.423 -12.381 1.00 49.62 469 GLU A C 1
ATOM 3602 O O . GLU A 1 469 ? -47.486 9.575 -12.343 1.00 49.62 469 GLU A O 1
ATOM 3607 N N . SER A 1 470 ? -48.192 11.581 -13.023 1.00 48.19 470 SER A N 1
ATOM 3608 C CA . SER A 1 470 ? -46.983 11.912 -13.801 1.00 48.19 470 SER A CA 1
ATOM 3609 C C . SER A 1 470 ? -45.724 12.110 -12.941 1.00 48.19 470 SER A C 1
ATOM 3611 O O . SER A 1 470 ? -44.614 11.840 -13.389 1.00 48.19 470 SER A O 1
ATOM 3613 N N . VAL A 1 471 ? -45.871 12.549 -11.686 1.00 44.56 471 VAL A N 1
ATOM 3614 C CA . VAL A 1 471 ? -44.744 12.629 -10.735 1.00 44.56 471 VAL A CA 1
ATOM 3615 C C . VAL A 1 471 ? -44.340 11.230 -10.260 1.00 44.56 471 VAL A C 1
ATOM 3617 O O . VAL A 1 471 ? -43.159 10.957 -10.054 1.00 44.56 471 VAL A O 1
ATOM 3620 N N . GLN A 1 472 ? -45.314 10.329 -10.133 1.00 45.75 472 GLN A N 1
ATOM 3621 C CA . GLN A 1 472 ? -45.098 8.935 -9.758 1.00 45.75 472 GLN A CA 1
ATOM 3622 C C . GLN A 1 472 ? -44.355 8.162 -10.855 1.00 45.75 472 GLN A C 1
ATOM 3624 O O . GLN A 1 472 ? -43.400 7.457 -10.544 1.00 45.75 472 GLN A O 1
ATOM 3629 N N . GLU A 1 473 ? -44.697 8.396 -12.126 1.00 47.19 473 GLU A N 1
ATOM 3630 C CA . GLU A 1 473 ? -43.955 7.871 -13.282 1.00 47.19 473 GLU A CA 1
ATOM 3631 C C . GLU A 1 473 ? -42.496 8.351 -13.299 1.00 47.19 473 GLU A C 1
ATOM 3633 O O . GLU A 1 473 ? -41.582 7.560 -13.512 1.00 47.19 473 GLU A O 1
ATOM 3638 N N . ILE A 1 474 ? -42.239 9.636 -13.025 1.00 44.62 474 ILE A N 1
ATOM 3639 C CA . ILE A 1 474 ? -40.869 10.183 -12.989 1.00 44.62 474 ILE A CA 1
ATOM 3640 C C . ILE A 1 474 ? -40.045 9.547 -11.857 1.00 44.62 474 ILE A C 1
ATOM 3642 O O . ILE A 1 474 ? -38.863 9.247 -12.039 1.00 44.62 474 ILE A O 1
ATOM 3646 N N . LEU A 1 475 ? -40.662 9.303 -10.699 1.00 44.62 475 LEU A N 1
ATOM 3647 C CA . LEU A 1 475 ? -40.019 8.611 -9.580 1.00 44.62 475 LEU A CA 1
ATOM 3648 C C . LEU A 1 475 ? -39.796 7.118 -9.865 1.00 44.62 475 LEU A C 1
ATOM 3650 O O . LEU A 1 475 ? -38.786 6.569 -9.424 1.00 44.62 475 LEU A O 1
ATOM 3654 N N . GLU A 1 476 ? -40.682 6.469 -10.624 1.00 45.91 476 GLU A N 1
ATOM 3655 C CA . GLU A 1 476 ? -40.477 5.102 -11.117 1.00 45.91 476 GLU A CA 1
ATOM 3656 C C . GLU A 1 476 ? -39.325 5.028 -12.122 1.00 45.91 476 GLU A C 1
ATOM 3658 O O . GLU A 1 476 ? -38.457 4.172 -11.965 1.00 45.91 476 GLU A O 1
ATOM 3663 N N . TYR A 1 477 ? -39.213 5.975 -13.057 1.00 44.84 477 TYR A N 1
ATOM 3664 C CA . TYR A 1 477 ? -38.071 6.040 -13.976 1.00 44.84 477 TYR A CA 1
ATOM 3665 C C . TYR A 1 477 ? -36.738 6.271 -13.250 1.00 44.84 477 TYR A C 1
ATOM 3667 O O . TYR A 1 477 ? -35.730 5.659 -13.601 1.00 44.84 477 TYR A O 1
ATOM 3675 N N . LEU A 1 478 ? -36.707 7.109 -12.207 1.00 40.81 478 LEU A N 1
ATOM 3676 C CA . LEU A 1 478 ? -35.511 7.311 -11.374 1.00 40.81 478 LEU A CA 1
ATOM 3677 C C . LEU A 1 478 ? -35.178 6.078 -10.516 1.00 40.81 478 LEU A C 1
ATOM 3679 O O . LEU A 1 478 ? -34.003 5.793 -10.259 1.00 40.81 478 LEU A O 1
ATOM 3683 N N . ARG A 1 479 ? -36.190 5.304 -10.111 1.00 42.25 479 ARG A N 1
ATOM 3684 C CA . ARG A 1 479 ? -36.013 4.005 -9.446 1.00 42.25 479 ARG A CA 1
ATOM 3685 C C . ARG A 1 479 ? -35.454 2.948 -10.409 1.00 42.25 479 ARG A C 1
ATOM 3687 O O . ARG A 1 479 ? -34.590 2.172 -10.014 1.00 42.25 479 ARG A O 1
ATOM 3694 N N . GLU A 1 480 ? -35.878 2.963 -11.669 1.00 42.41 480 GLU A N 1
ATOM 3695 C CA . GLU A 1 480 ? -35.374 2.074 -12.723 1.00 42.41 480 GLU A CA 1
ATOM 3696 C C . GLU A 1 480 ? -33.919 2.416 -13.105 1.00 42.41 480 GLU A C 1
ATOM 3698 O O . GLU A 1 480 ? -33.086 1.527 -13.282 1.00 42.41 480 GLU A O 1
ATOM 3703 N N . PHE A 1 481 ? -33.569 3.709 -13.138 1.00 38.62 481 PHE A N 1
ATOM 3704 C CA . PHE A 1 481 ? -32.207 4.185 -13.420 1.00 38.62 481 PHE A CA 1
ATOM 3705 C C . PHE A 1 481 ? -31.214 3.971 -12.267 1.00 38.62 481 PHE A C 1
ATOM 3707 O O . PHE A 1 481 ? -30.015 3.839 -12.507 1.00 38.62 481 PHE A O 1
ATOM 3714 N N . SER A 1 482 ? -31.695 3.931 -11.020 1.00 41.53 482 SER A N 1
ATOM 3715 C CA . SER A 1 482 ? -30.862 3.690 -9.829 1.00 41.53 482 SER A CA 1
ATOM 3716 C C . SER A 1 482 ? -30.543 2.208 -9.584 1.00 41.53 482 SER A C 1
ATOM 3718 O O . SER A 1 482 ? -29.853 1.887 -8.618 1.00 41.53 482 SER A O 1
ATOM 3720 N N . GLY A 1 483 ? -30.966 1.304 -10.479 1.00 41.47 483 GLY A N 1
ATOM 3721 C CA . GLY A 1 483 ? -30.474 -0.078 -10.525 1.00 41.47 483 GLY A CA 1
ATOM 3722 C C . GLY A 1 483 ? -30.828 -0.929 -9.302 1.00 41.47 483 GLY A C 1
ATOM 3723 O O . GLY A 1 483 ? -30.067 -1.822 -8.937 1.00 41.47 483 GLY A O 1
ATOM 3724 N N . LEU A 1 484 ? -31.967 -0.662 -8.657 1.00 41.47 484 LEU A N 1
ATOM 3725 C CA . LEU A 1 484 ? -32.379 -1.312 -7.407 1.00 41.47 484 LEU A CA 1
ATOM 3726 C C . LEU A 1 484 ? -33.221 -2.594 -7.568 1.00 41.47 484 LEU A C 1
ATOM 3728 O O . LEU A 1 484 ? -33.775 -3.078 -6.582 1.00 41.47 484 LEU A O 1
ATOM 3732 N N . GLU A 1 485 ? -33.262 -3.218 -8.748 1.00 32.94 485 GLU A N 1
ATOM 3733 C CA . GLU A 1 485 ? -33.831 -4.564 -8.900 1.00 32.94 485 GLU A CA 1
ATOM 3734 C C . GLU A 1 485 ? -32.829 -5.581 -9.462 1.00 32.94 485 GLU A C 1
ATOM 3736 O O . GLU A 1 485 ? -32.463 -5.565 -10.631 1.00 32.94 485 GLU A O 1
ATOM 3741 N N . GLY A 1 486 ? -32.470 -6.538 -8.602 1.00 32.09 486 GLY A N 1
ATOM 3742 C CA . GLY A 1 486 ? -32.480 -7.951 -8.972 1.00 32.09 486 GLY A CA 1
ATOM 3743 C C . GLY A 1 486 ? -31.250 -8.508 -9.687 1.00 32.09 486 GLY A C 1
ATOM 3744 O O . GLY A 1 486 ? -31.072 -8.389 -10.893 1.00 32.09 486 GLY A O 1
ATOM 3745 N N . ALA A 1 487 ? -30.484 -9.313 -8.952 1.00 33.72 487 ALA A N 1
ATOM 3746 C CA . ALA A 1 487 ? -29.686 -10.382 -9.534 1.00 33.72 487 ALA A CA 1
ATOM 3747 C C . ALA A 1 487 ? -30.557 -11.280 -10.446 1.00 33.72 487 ALA A C 1
ATOM 3749 O O . ALA A 1 487 ? -31.454 -11.970 -9.965 1.00 33.72 487 ALA A O 1
ATOM 3750 N N . GLY A 1 488 ? -30.273 -11.305 -11.753 1.00 27.64 488 GLY A N 1
ATOM 3751 C CA . GLY A 1 488 ? -30.935 -12.203 -12.703 1.00 27.64 488 GLY A CA 1
ATOM 3752 C C . GLY A 1 488 ? -30.633 -11.874 -14.168 1.00 27.64 488 GLY A C 1
ATOM 3753 O O . GLY A 1 488 ? -31.108 -10.890 -14.708 1.00 27.64 488 GLY A O 1
ATOM 3754 N N . VAL A 1 489 ? -29.833 -12.723 -14.809 1.00 32.19 489 VAL A N 1
ATOM 3755 C CA . VAL A 1 489 ? -29.407 -12.702 -16.223 1.00 32.19 489 VAL A CA 1
ATOM 3756 C C . VAL A 1 489 ? -30.542 -12.404 -17.225 1.00 32.19 489 VAL A C 1
ATOM 3758 O O . VAL A 1 489 ? -31.548 -13.104 -17.194 1.00 32.19 489 VAL A O 1
ATOM 3761 N N . MET A 1 490 ? -30.320 -11.492 -18.191 1.00 25.03 490 MET A N 1
ATOM 3762 C CA . MET A 1 490 ? -30.509 -11.705 -19.649 1.00 25.03 490 MET A CA 1
ATOM 3763 C C . MET A 1 490 ? -30.094 -10.476 -20.487 1.00 25.03 490 MET A C 1
ATOM 3765 O O . MET A 1 490 ? -30.401 -9.336 -20.161 1.00 25.03 490 MET A O 1
ATOM 3769 N N . PHE A 1 491 ? -29.392 -10.739 -21.595 1.00 34.59 491 PHE A N 1
ATOM 3770 C CA . PHE A 1 491 ? -28.930 -9.768 -22.592 1.00 34.59 491 PHE A CA 1
ATOM 3771 C C . PHE A 1 491 ? -30.093 -9.007 -23.255 1.00 34.59 491 PHE A C 1
ATOM 3773 O O . PHE A 1 491 ? -30.947 -9.613 -23.901 1.00 34.59 491 PHE A O 1
ATOM 3780 N N . GLY A 1 492 ? -30.043 -7.675 -23.206 1.00 27.38 492 GLY A N 1
ATOM 3781 C CA . GLY A 1 492 ? -30.838 -6.772 -24.035 1.00 27.38 492 GLY A CA 1
ATOM 3782 C C . GLY A 1 492 ? -30.003 -5.543 -24.387 1.00 27.38 492 GLY A C 1
ATOM 3783 O O . GLY A 1 492 ? -29.530 -4.838 -23.505 1.00 27.38 492 GLY A O 1
ATOM 3784 N N . VAL A 1 493 ? -29.754 -5.332 -25.677 1.00 29.78 493 VAL A N 1
ATOM 3785 C CA . VAL A 1 493 ? -28.921 -4.247 -26.224 1.00 29.78 493 VAL A CA 1
ATOM 3786 C C . VAL A 1 493 ? -29.408 -2.878 -25.713 1.00 29.78 493 VAL A C 1
ATOM 3788 O O . VAL A 1 493 ? -30.597 -2.590 -25.878 1.00 29.78 493 VAL A O 1
ATOM 3791 N N . PRO A 1 494 ? -28.546 -1.989 -25.175 1.00 33.38 494 PRO A N 1
ATOM 3792 C CA . PRO A 1 494 ? -28.970 -0.630 -24.871 1.00 33.38 494 PRO A CA 1
ATOM 3793 C C . PRO A 1 494 ? -29.259 0.097 -26.185 1.00 33.38 494 PRO A C 1
ATOM 3795 O O . PRO A 1 494 ? -28.387 0.211 -27.052 1.00 33.38 494 PRO A O 1
ATOM 3798 N N . LYS A 1 495 ? -30.488 0.598 -26.351 1.00 32.38 495 LYS A N 1
ATOM 3799 C CA . LYS A 1 495 ? -30.794 1.586 -27.391 1.00 32.38 495 LYS A CA 1
ATOM 3800 C C . LYS A 1 495 ? -29.853 2.772 -27.186 1.00 32.38 495 LYS A C 1
ATOM 3802 O O . LYS A 1 495 ? -29.911 3.441 -26.160 1.00 32.38 495 LYS A O 1
ATOM 3807 N N . MET A 1 496 ? -28.977 2.996 -28.162 1.00 30.12 496 MET A N 1
ATOM 3808 C CA . MET A 1 496 ? -28.051 4.122 -28.193 1.00 30.12 496 MET A CA 1
ATOM 3809 C C . MET A 1 496 ? -28.805 5.438 -27.987 1.00 30.12 496 MET A C 1
ATOM 3811 O O . MET A 1 496 ? -29.711 5.777 -28.750 1.00 30.12 496 MET A O 1
ATOM 3815 N N . TRP A 1 497 ? -28.383 6.184 -26.973 1.00 30.64 497 TRP A N 1
ATOM 3816 C CA . TRP A 1 497 ? -28.730 7.581 -26.778 1.00 30.64 497 TRP A CA 1
ATOM 3817 C C . TRP A 1 497 ? -28.147 8.386 -27.951 1.00 30.64 497 TRP A C 1
ATOM 3819 O O . TRP A 1 497 ? -26.929 8.444 -28.126 1.00 30.64 497 TRP A O 1
ATOM 3829 N N . ARG A 1 498 ? -29.001 8.967 -28.804 1.00 35.31 498 ARG A N 1
ATOM 3830 C CA . ARG A 1 498 ? -28.571 10.027 -29.727 1.00 35.31 498 ARG A CA 1
ATOM 3831 C C . ARG A 1 498 ? -28.543 11.324 -28.932 1.00 35.31 498 ARG A C 1
ATOM 3833 O O . ARG A 1 498 ? -29.594 11.855 -28.589 1.00 35.31 498 ARG A O 1
ATOM 3840 N N . GLY A 1 499 ? -27.342 11.794 -28.615 1.00 35.00 499 GLY A N 1
ATOM 3841 C CA . GLY A 1 499 ? -27.153 13.102 -28.000 1.00 35.00 499 GLY A CA 1
ATOM 3842 C C . GLY A 1 499 ? -27.501 14.255 -28.953 1.00 35.00 499 GLY A C 1
ATOM 3843 O O . GLY A 1 499 ? -27.570 14.057 -30.169 1.00 35.00 499 GLY A O 1
ATOM 3844 N N . PRO A 1 500 ? -27.663 15.478 -28.420 1.00 35.50 500 PRO A N 1
ATOM 3845 C CA . PRO A 1 500 ? -28.205 16.644 -29.128 1.00 35.50 500 PRO A CA 1
ATOM 3846 C C . PRO A 1 500 ? -27.255 17.281 -30.164 1.00 35.50 500 PRO A C 1
ATOM 3848 O O . PRO A 1 500 ? -27.475 18.409 -30.587 1.00 35.50 500 PRO A O 1
ATOM 3851 N N . PHE A 1 501 ? -26.215 16.569 -30.606 1.00 37.59 501 PHE A N 1
ATOM 3852 C CA . PHE A 1 501 ? -25.280 17.022 -31.645 1.00 37.59 501 PHE A CA 1
ATOM 3853 C C . PHE A 1 501 ? -25.297 16.147 -32.907 1.00 37.59 501 PHE A C 1
ATOM 3855 O O . PHE A 1 501 ? -24.407 16.260 -33.744 1.00 37.59 501 PHE A O 1
ATOM 3862 N N . SER A 1 502 ? -26.305 15.286 -33.085 1.00 40.19 502 SER A N 1
ATOM 3863 C CA . SER A 1 502 ? -26.525 14.606 -34.366 1.00 40.19 502 SER A CA 1
ATOM 3864 C C . SER A 1 502 ? -27.529 15.369 -35.229 1.00 40.19 502 SER A C 1
ATOM 3866 O O . SER A 1 502 ? -28.671 14.941 -35.351 1.00 40.19 502 SER A O 1
ATOM 3868 N N . GLU A 1 503 ? -27.091 16.486 -35.804 1.00 36.28 503 GLU A N 1
ATOM 3869 C CA . GLU A 1 503 ? -27.609 17.043 -37.063 1.00 36.28 503 GLU A CA 1
ATOM 3870 C C . GLU A 1 503 ? -26.608 18.084 -37.599 1.00 36.28 503 GLU A C 1
ATOM 3872 O O . GLU A 1 503 ? -26.731 19.288 -37.383 1.00 36.28 503 GLU A O 1
ATOM 3877 N N . ASN A 1 504 ? -25.535 17.567 -38.208 1.00 33.34 504 ASN A N 1
ATOM 3878 C CA . ASN A 1 504 ? -24.937 18.019 -39.473 1.00 33.34 504 ASN A CA 1
ATOM 3879 C C . ASN A 1 504 ? -23.830 17.054 -39.900 1.00 33.34 504 ASN A C 1
ATOM 3881 O O . ASN A 1 504 ? -22.900 16.829 -39.093 1.00 33.34 504 ASN A O 1
#

Solvent-accessible surface area (backbone atoms only — not comparable to full-atom values): 30073 Å² total; per-residue (Å²): 136,82,90,66,86,83,70,57,64,66,61,50,39,51,49,51,32,54,56,48,56,70,71,41,65,70,71,57,57,54,52,64,72,71,46,100,57,85,86,72,72,81,74,42,50,50,78,55,96,95,38,38,35,28,57,28,57,46,72,66,50,54,51,49,57,68,78,45,95,68,82,42,48,30,36,39,34,44,51,76,67,42,34,27,67,92,38,55,59,46,45,31,38,63,33,33,88,80,24,64,60,28,60,51,16,54,72,65,51,17,28,40,41,37,47,42,57,59,46,59,57,96,46,32,26,28,45,17,7,25,28,34,30,39,29,84,36,46,78,76,48,65,36,52,63,75,40,93,71,86,81,84,82,91,84,75,59,59,84,63,61,80,76,67,87,60,81,88,71,91,70,94,75,94,78,84,90,82,86,87,87,87,82,84,75,75,96,72,57,69,68,57,57,55,60,51,66,77,61,57,78,83,78,54,61,60,57,53,44,51,52,46,51,44,46,33,52,53,36,50,32,59,76,67,70,36,68,30,36,31,37,66,37,49,67,46,69,48,25,52,48,52,49,38,49,51,61,72,72,42,58,74,92,28,55,45,77,44,79,57,85,53,90,50,71,66,51,41,47,54,51,38,52,50,50,46,54,52,18,62,77,64,41,28,41,36,47,42,54,50,27,28,49,40,42,39,35,44,42,83,58,66,74,34,93,78,27,39,20,68,41,32,39,35,39,60,58,56,55,56,59,44,44,61,71,52,34,71,92,51,94,71,87,76,64,81,50,84,69,65,70,55,68,68,86,75,85,71,82,86,54,93,49,59,65,61,43,46,44,50,52,42,51,49,48,45,38,50,58,61,58,76,42,53,57,48,59,45,49,72,72,48,95,54,40,75,57,48,49,50,52,53,48,31,34,60,72,33,53,72,40,41,73,66,66,50,56,44,38,43,31,46,97,46,39,78,82,72,63,82,72,72,79,92,60,86,83,68,79,59,77,72,71,92,67,76,81,72,68,64,70,58,53,56,52,48,52,48,51,49,52,50,50,54,53,64,75,69,56,70,99,74,76,72,79,76,54,75,66,60,54,49,50,54,54,47,52,54,47,62,72,66,65,78,72,74,97,72,93,79,95,72,84,79,80,78,82,81,60,100,76,82,85,129

pLDDT: mean 71.7, std 23.46, range [23.92, 97.69]

Sequence (504 aa):
HRKGHVTPLRLAAEIAHLSALTRGSFTDAAAKMMGFGDLSFDLPCFEMQDLSIGVAFTYQELNAWKDTDQSADILLYLSSLGYIFHDKNTAMGFHAENSRFVSDTNELGTWIVAANPVGLYGTHVYIGSSFVMTPDGRLTSCGKAFEEDLVFSDLSKPSDTDTSATELSVTDTSVTNVFATGASVPAADEPANKAHQETINTYDMTDVAWKALQLGLTQAVIQGGFGGVAVLLDNSLNAHVVEALAKSVLSENQVYIQKSHAHDRLEKNVEYARLAAVACEKNLLVLATENKTDIALNPSGVHATGSLYILGDFYLSEVRDLVEPASLGREIEFQEASSMVSGLDGDMTPFVDETERDAFVDHVLTQMLEGNKSVRSLLLSVEHPKVAERVCEAFQKNTFARQSMRPILTFSKHSIAEESFPLFSMWRDTRTNEVPRQDTSTLFDGLRSSAEHAFSNSVPEQMEAPSPESVQEILEYLREFSGLEGAGVMFGVPKMWRGPFSEN

Foldseek 3Di:
DPPDPDDPVVVVLVVVLVVVVVVPDPVVVVVLVPDPDDPPPDFRWDDDPNFIETEDADVVSLVSLLVDPDAGQEYEYEYPAFAALPALVQQPQLNQLVHCNQVSLCSRLHKYFYFWDAFDDFQGGHFTFTFIAGSNSDTPFTFHTNDDGDDDDDGDGSVVVVPPPDDPDDDDDDDDDDDDDDDDDDPPCVVVRVVVVVPSPDDDSLVVVLSSLLRHQLRCCVVVVAQAAEAEDELALLSLLVVLSRVVNDPPVRYHYDYQPDPDLVSVLVSQVVSLVVCVVRRHAYEDSDACLCLQQPQSLRRDDRHEDSRNQPQPLSSVVNVVVSPVPHDDPRPHDPPDSPRQDDDQPPDPDPNRSSVLLVVLVCCVFVVVDQLQRSLVPDPCNVSSVSSLVSSVVCLVSSQSVDDYNHRHPGGPNNDDDDPPDPDDSDPPDPPDDPPCVVVVVVVVVVVVVVVVVPDDPDDDPDDPVVVVVVVVVVVVVVVPDDDDDDDDDPDDDDDPPPDD

Radius of gyration: 28.87 Å; Cα contacts (8 Å, |Δi|>4): 658; chains: 1; bounding box: 78×65×89 Å

InterPro domains:
  IPR014729 Rossmann-like alpha/beta/alpha sandwich fold [G3DSA:3.40.50.620] (235-431)
  IPR036526 Carbon-nitrogen hydrolase superfamily [G3DSA:3.60.110.10] (17-200)
  IPR036526 Carbon-nitrogen hydrolase superfamily [SSF56317] (42-156)

Nearest PDB structures (foldseek):
  3n05-assembly1_B  TM=6.682E-01  e=1.144E-15  Streptomyces avermitilis
  5kha-assembly1_B  TM=5.261E-01  e=1.629E-14  Acinetobacter baumannii
  5kha-assembly1_A  TM=5.318E-01  e=1.097E-14  Acinetobacter baumannii
  4f4h-assembly1_B  TM=5.083E-01  e=2.866E-14  Burkholderia thailandensis E264
  4f4h-assembly1_A  TM=5.427E-01  e=7.178E-13  Burkholderia thailandensis E264

Secondary structure (DSSP, 8-state):
--------HHHHHHHHHHHHHTTS-HHHHHHHHH--S---PPP-EEEETTEEEEEESSHHHHHHHHHSS---SEEEEE--PPP-TT-GGGGGGGGGGGSHHHHHHHHHTSEEEEE--EEEETTEEEEB--EEE-TTS-EEEEPPBSS----------TTTGGG--S---------------S-PPPS-SHHHHHHHHTT-S---HHHHHHHHHHHHHHHHHHHHT-SEEEEEE-SSHHHHHHHHHHHHHS-GGGEEEEE---SSHHHHHHHHHHHHHHHHHHTEEEEE---HHHHHH---S-S-TTEEETTTTS-HHHHHHTHHHHHTTS-----------TT--S--TT-SSHHHHHHHHHHHHHHHHTS---HHHHHHHSS-HHHHHHHHHHHHHTHHHHTT---B-B-SSS-TTT--PPTT---------------THHHHHHHHHHHHHHHHTTS-S--PPPPHHHHHHHHHHHHHHTT-S--------------TT---

=== Feature glossary ===
Key to the feature types in this record:

— What the protein is —

Primary structure: the covalent order of the twenty standard amino acids along the backbone. T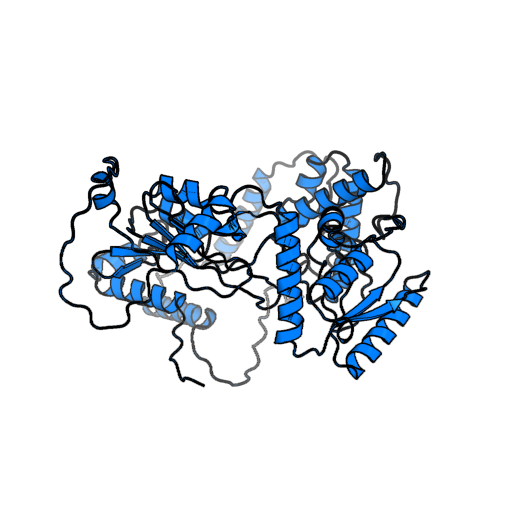wo proteins with the same sequence will (almost always) fold to the same structure; two with 30% identity often share a fold but not the details.

Database cross-references. InterPro integrates a dozen domain/family signature databases into unified entries with residue-range hits. GO terms attach function/process/location labels with evidence codes. CATH codes position the fold in a four-level structural taxonomy. Organism is the NCBI-taxonomy species name.

— Where its atoms are —

The mmCIF block holds the 3D Cartesian coordinates of each backbone atom (N, Cα, C, O) in ångströms. mmCIF is the PDB's canonical archive format — a tagged-loop text representation of the atomic model.

Six rendered views show the 3D structure from the faces of a cube — i.e. along ±x, ±y, ±z. Rendering representation is drawn randomly per protein from cartoon (secondary-structure ribbons), sticks (backbone bonds), or molecular surface; coloring is either N→C rainbow (blue at the N-terminus through red at the C-terminus) or one color per chain.

— Local backbone conformation —

DSSP 8-state secondary structure assigns each residue one of H (α-helix), G (3₁₀-helix), I (π-helix), E (extended β-strand), B (isolated β-bridge), T (hydrogen-bonded turn), S (bend), or '-' (coil). The assignment is computed from backbone hydrogen-bond geometry via the Kabsch–Sander algorithm.

P-SEA three-state annotation labels each residue as helix, strand, or coil based purely on the geometry of the Cα trace. It serves as a fallback when the full backbone (and thus DSSP) is unavailable.

The φ/ψ torsion pair specifies the backbone conformation at each residue. φ rotates about the N–Cα bond, ψ about the Cα–C bond. Steric clashes forbid most of the (φ, ψ) plane — the allowed regions (α-helix basin, β-sheet basin, left-handed helix) are the Ramachandran-allowed regions.

— Global shape and packing —

The geometric summary reports three shape descriptors. Rg (radius of gyration) measures how spread out the Cα atoms are about their centre of mass; compact globular proteins have small Rg, elongated or unfolded ones large. Cα contacts (<8 Å, |i−j|>4) count long-range residue pairs in spatial proximity — high for tightly packed folds, near zero for rods or random coil. The bounding-box extents give the protein's footprint along x, y, z in Å.

Accessible surface area quantifies burial. A residue with SASA near zero is packed into the hydrophobic core; one with SASA >100 Å² sits on the surface. Computed here via the Shrake–Rupley numerical algorithm with a 1.4 Å probe.

Plot images: a contact map (which residues are close in 3D, as an N×N binary image), a Ramachandran scatter (backbone torsion angles, revealing secondary-structure composition at a glance), and — for AlphaFold structures — a PAE heatmap (pairwise prediction confidence).

— Structural neighborhood —

The Foldseek 3Di string encodes local tertiary geometry as a 20-letter alphabet — one character per residue — derived from the relative positions of nearby Cα atoms. Unlike the amino-acid sequence, 3Di is a direct function of the 3D structure, so two proteins with the same fold have similar 3Di strings even at low sequence identity.

Nearest PDB neighbors are the top structural matches found by Foldseek when searching this structure against the entire Protein Data Bank. Each hit reports a TM-score (0 to 1; >0.5 almost always implies the same fold) and an E-value. These are *structural* homologs — they may share no detectable sequence similarity.

— Confidence and disorder —

For AlphaFold models, the B-factor field carries pLDDT — the model's own estimate of local accuracy on a 0–100 scale. Regions with pLDDT<50 should be treated as essentially unmodeled; they often correspond to intrinsically disordered segments.

B-factor (Debye–Waller factor) reflects atomic displacement in the crystal lattice. It is an experimental observable (units Å²), not a prediction; low values mean the atom is pinned down, high values mean it moves or is heterogeneous across the crystal.

Predicted aligned error is AlphaFold's pairwise confidence. Unlike pLDDT (per-residue), PAE is per-residue-pair and captures whether two parts of the structure are correctly placed relative to each other. Units are ångströms of expected positional error.